Protein 7D78 (pdb70)

B-factor: mean 26.08, std 9.24, range [12.32, 86.29]

Nearest PDB structures (foldseek):
  7d79-assembly1_A  TM=1.001E+00  e=9.024E-63  Beauveria bassiana ARSEF 2860
  7d79-assembly1_D  TM=9.994E-01  e=1.296E-62  Beauveria bassiana ARSEF 2860
  7d79-assembly2_C  TM=9.994E-01  e=2.517E-62  Beauveria bassiana ARSEF 2860
  7d79-assembly2_B-2  TM=1.001E+00  e=2.840E-62  Beauveria bassiana ARSEF 2860
  5xb6-assembly6_K  TM=8.758E-01  e=2.038E-20  Escherichia coli K-12

Radius of gyration: 24.64 Å; Cα contacts (8 Å, |Δi|>4): 1368; chains: 2; bounding box: 51×58×72 Å

Structure (mmCIF, N/CA/C/O backbone):
data_7D78
#
_entry.id   7D78
#
_cell.length_a   178.707
_cell.length_b   47.569
_cell.length_c   71.695
_cell.angle_alpha   90.000
_cell.angle_beta   93.187
_cell.angle_gamma   90.000
#
_symmetry.space_group_name_H-M   'C 1 2 1'
#
loop_
_entity.id
_entity.type
_entity.pdbx_description
1 polymer 'DltD domain-containing protein'
2 non-polymer 'SODIUM ION'
3 non-polymer GLYCEROL
4 non-polymer 'CHLORIDE ION'
5 non-polymer 1,2-ETHANEDIOL
6 water water
#
loop_
_atom_site.group_PDB
_atom_site.id
_atom_site.type_symbol
_atom_site.label_atom_id
_atom_site.label_alt_id
_atom_site.label_comp_id
_atom_site.label_asym_id
_atom_site.label_entity_id
_atom_site.label_seq_id
_atom_site.pdbx_PDB_ins_code
_atom_site.Cartn_x
_atom_site.Cartn_y
_atom_site.Cartn_z
_atom_site.occupancy
_atom_site.B_iso_or_equiv
_atom_site.auth_seq_id
_atom_site.auth_comp_id
_atom_site.auth_asym_id
_atom_site.auth_atom_id
_atom_site.pdbx_PDB_model_num
ATOM 1 N N . SER A 1 26 ? 194.46413 29.73590 -7.15907 1.000 43.14192 6 SER D N 1
ATOM 2 C CA . SER A 1 26 ? 194.56982 30.41945 -5.87052 1.000 42.90532 6 SER D CA 1
ATOM 3 C C . SER A 1 26 ? 194.11016 29.51388 -4.73709 1.000 37.41700 6 SER D C 1
ATOM 4 O O . SER A 1 26 ? 193.42544 28.51127 -4.96118 1.000 39.27798 6 SER D O 1
ATOM 7 N N . PHE A 1 27 ? 194.47930 29.88620 -3.51589 1.000 30.82537 7 PHE D N 1
ATOM 8 C CA . PHE A 1 27 ? 194.20244 29.07635 -2.34345 1.000 29.63241 7 PHE D CA 1
ATOM 9 C C . PHE A 1 27 ? 193.78432 29.98498 -1.19915 1.000 32.46643 7 PHE D C 1
ATOM 10 O O . PHE A 1 27 ? 194.12537 31.17142 -1.16122 1.000 30.03029 7 PHE D O 1
ATOM 18 N N . GLN A 1 28 ? 193.03420 29.40697 -0.26761 1.000 28.90189 8 GLN D N 1
ATOM 19 C CA . GLN A 1 28 ? 192.65186 30.04750 0.98038 1.000 28.41601 8 GLN D CA 1
ATOM 20 C C . GLN A 1 28 ? 193.22146 29.24210 2.13702 1.000 27.75059 8 GLN D C 1
ATOM 21 O O . GLN A 1 28 ? 193.45124 28.03860 2.01134 1.000 23.19463 8 GLN D O 1
ATOM 27 N N . VAL A 1 29 ? 193.47733 29.91748 3.25635 1.000 24.58915 9 VAL D N 1
ATOM 28 C CA . VAL A 1 29 ? 193.90626 29.21647 4.45706 1.000 23.67928 9 VAL D CA 1
ATOM 29 C C . VAL A 1 29 ? 192.69940 28.51515 5.06244 1.000 24.01730 9 VAL D C 1
ATOM 30 O O . VAL A 1 29 ? 191.63677 29.11946 5.23430 1.000 23.01541 9 VAL D O 1
ATOM 34 N N . VAL A 1 30 ? 192.83960 27.22925 5.36001 1.000 21.67741 10 VAL D N 1
ATOM 35 C CA . VAL A 1 30 ? 191.75905 26.46289 5.96302 1.000 18.96096 10 VAL D CA 1
ATOM 36 C C . VAL A 1 30 ? 192.33046 25.71653 7.16283 1.000 19.09137 10 VAL D C 1
ATOM 37 O O . VAL A 1 30 ? 193.37863 25.06709 7.05650 1.000 20.00630 10 VAL D O 1
ATOM 41 N N . GLU A 1 31 ? 191.65058 25.83172 8.30077 1.000 21.90281 11 GLU D N 1
ATOM 42 C CA . GLU A 1 31 ? 192.06367 25.22563 9.55960 1.000 22.93896 11 GLU D CA 1
ATOM 43 C C . GLU A 1 31 ? 191.10136 24.10843 9.93005 1.000 24.82080 11 GLU D C 1
ATOM 44 O O . GLU A 1 31 ? 189.88664 24.24961 9.75567 1.000 20.57253 11 GLU D O 1
ATOM 50 N N . CYS A 1 32 ? 191.64447 23.00127 10.43950 1.000 16.78597 12 CYS D N 1
ATOM 51 C CA . CYS A 1 32 ? 190.84442 21.86122 10.88031 1.000 20.65665 12 CYS D CA 1
ATOM 52 C C . CYS A 1 32 ? 191.15811 21.58951 12.34535 1.000 20.52944 12 CYS D C 1
ATOM 53 O O . CYS A 1 32 ? 192.33338 21.53506 12.72602 1.000 22.66262 12 CYS D O 1
ATOM 56 N N . LYS A 1 33 ? 190.11715 21.41886 13.15794 1.000 22.54904 13 LYS D N 1
ATOM 57 C CA . LYS A 1 33 ? 190.27938 21.13114 14.57650 1.000 21.89307 13 LYS D CA 1
ATOM 58 C C . LYS A 1 33 ? 190.34693 19.62596 14.80201 1.000 21.91252 13 LYS D C 1
ATOM 59 O O . LYS A 1 33 ? 189.66492 18.85423 14.12339 1.000 19.14088 13 LYS D O 1
ATOM 65 N N . THR A 1 34 ? 191.15629 19.21865 15.77049 1.000 21.26837 14 THR D N 1
ATOM 66 C CA . THR A 1 34 ? 191.28110 17.81897 16.15148 1.000 23.76727 14 THR D CA 1
ATOM 67 C C . THR A 1 34 ? 190.47100 17.57342 17.41545 1.000 20.48361 14 THR D C 1
ATOM 68 O O . THR A 1 34 ? 190.05497 18.51236 18.09862 1.000 19.43655 14 THR D O 1
ATOM 72 N N . ILE A 1 35 ? 190.26471 16.29439 17.74744 1.000 17.30927 15 ILE D N 1
ATOM 73 C CA . ILE A 1 35 ? 189.44604 16.01343 18.92836 1.000 20.40411 15 ILE D CA 1
ATOM 74 C C . ILE A 1 35 ? 190.10659 16.49522 20.22173 1.000 22.51644 15 ILE D C 1
ATOM 75 O O . ILE A 1 35 ? 189.39970 16.77156 21.19970 1.000 21.55300 15 ILE D O 1
ATOM 80 N N . ASP A 1 36 ? 191.43279 16.64587 20.26379 1.000 18.79211 16 ASP D N 1
ATOM 81 C CA . ASP A 1 36 ? 192.05861 17.20635 21.46205 1.000 21.24281 16 ASP D CA 1
ATOM 82 C C . ASP A 1 36 ? 192.21206 18.73076 21.40418 1.000 22.71102 16 ASP D C 1
ATOM 83 O O . ASP A 1 36 ? 192.81135 19.32074 22.31160 1.000 21.60165 16 ASP D O 1
ATOM 88 N N . GLY A 1 37 ? 191.67291 19.38456 20.38185 1.000 19.90967 17 GLY D N 1
ATOM 89 C CA . GLY A 1 37 ? 191.63269 20.83957 20.34905 1.000 23.13596 17 GLY D CA 1
ATOM 90 C C . GLY A 1 37 ? 192.78434 21.52886 19.63479 1.000 25.35877 17 GLY D C 1
ATOM 91 O O . GLY A 1 37 ? 192.85383 22.76118 19.65192 1.000 32.96851 17 GLY D O 1
ATOM 92 N N . ILE A 1 38 ? 193.68114 20.78607 19.02564 1.000 21.42840 18 ILE D N 1
ATOM 93 C CA . ILE A 1 38 ? 194.79048 21.34004 18.24910 1.000 21.86673 18 ILE D CA 1
ATOM 94 C C . ILE A 1 38 ? 194.24569 21.80982 16.90363 1.000 23.82727 18 ILE D C 1
ATOM 95 O O . ILE A 1 38 ? 193.27655 21.24299 16.38100 1.000 23.75924 18 ILE D O 1
ATOM 100 N N . ILE A 1 39 ? 194.82424 22.87761 16.35472 1.000 19.64651 19 ILE D N 1
ATOM 101 C CA . ILE A 1 39 ? 194.43531 23.39263 15.04251 1.000 22.22750 19 ILE D CA 1
ATOM 102 C C . ILE A 1 39 ? 195.48187 22.97815 14.01686 1.000 23.59437 19 ILE D C 1
ATOM 103 O O . ILE A 1 39 ? 196.65920 23.32791 14.15230 1.000 19.91292 19 ILE D O 1
ATOM 108 N N . ILE A 1 40 ? 195.04886 22.25751 12.97692 1.000 20.17992 20 ILE D N 1
ATOM 109 C CA . ILE A 1 40 ? 195.87704 21.96274 11.80787 1.000 20.05523 20 ILE D CA 1
ATOM 110 C C . ILE A 1 40 ? 195.62084 23.05153 10.77224 1.000 21.49818 20 ILE D C 1
ATOM 111 O O . ILE A 1 40 ? 194.46349 23.39005 10.50444 1.000 18.03941 20 ILE D O 1
ATOM 116 N N . ARG A 1 41 ? 196.68379 23.58796 10.17441 1.000 17.11652 21 ARG D N 1
ATOM 117 C CA . ARG A 1 41 ? 196.56739 24.66838 9.20031 1.000 20.49323 21 ARG D CA 1
ATOM 118 C C . ARG A 1 41 ? 197.10411 24.24091 7.84084 1.000 20.00265 21 ARG D C 1
ATOM 119 O O . ARG A 1 41 ? 198.12125 23.54492 7.75086 1.000 21.59453 21 ARG D O 1
ATOM 127 N N . GLY A 1 42 ? 196.43310 24.68764 6.77925 1.000 22.59011 22 GLY D N 1
ATOM 128 C CA . GLY A 1 42 ? 196.86637 24.33801 5.44062 1.000 19.07486 22 GLY D CA 1
ATOM 129 C C . GLY A 1 42 ? 196.28718 25.24663 4.37267 1.000 21.81366 22 GLY D C 1
ATOM 130 O O . GLY A 1 42 ? 195.52364 26.17335 4.65628 1.000 22.20174 22 GLY D O 1
ATOM 131 N N . ARG A 1 43 ? 196.68715 24.97283 3.12550 1.000 19.66176 23 ARG D N 1
ATOM 132 C CA . ARG A 1 43 ? 196.19731 25.68363 1.94753 1.000 23.27900 23 ARG D CA 1
ATOM 133 C C . ARG A 1 43 ? 195.09715 24.85977 1.29651 1.000 20.85731 23 ARG D C 1
ATOM 134 O O . ARG A 1 43 ? 195.30058 23.67747 1.01380 1.000 22.48995 23 ARG D O 1
ATOM 142 N N . PHE A 1 44 ? 193.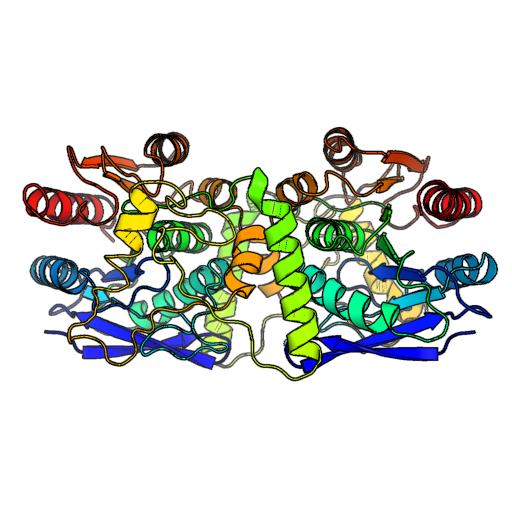94871 25.48350 1.05216 1.000 19.75069 24 PHE D N 1
ATOM 143 C CA . PHE A 1 44 ? 192.83228 24.83501 0.37598 1.000 21.73825 24 PHE D CA 1
ATOM 144 C C . PHE A 1 44 ? 192.66757 25.46686 -0.99782 1.000 22.83804 24 PHE D C 1
ATOM 145 O O . PHE A 1 44 ? 192.40613 26.67008 -1.10348 1.000 25.18920 24 PHE D O 1
ATOM 153 N N . TYR A 1 45 ? 192.85220 24.66212 -2.03270 1.000 20.41405 25 TYR D N 1
ATOM 154 C CA . TYR A 1 45 ? 192.70405 25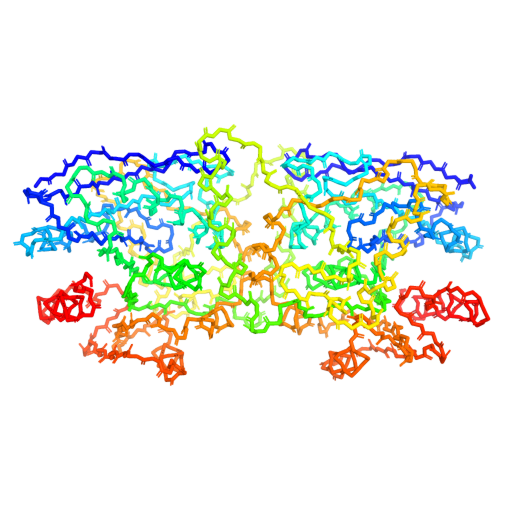.07971 -3.42566 1.000 25.84044 25 TYR D CA 1
ATOM 155 C C . TYR A 1 45 ? 191.31404 24.63591 -3.88330 1.000 24.42271 25 TYR D C 1
ATOM 156 O O . TYR A 1 45 ? 191.10931 23.46728 -4.21392 1.000 24.09718 25 TYR D O 1
ATOM 165 N N . ALA A 1 46 ? 190.35577 25.56559 -3.88022 1.000 26.46179 26 ALA D N 1
ATOM 166 C CA . ALA A 1 46 ? 188.95417 25.25313 -4.13683 1.000 24.17861 26 ALA D CA 1
ATOM 167 C C . ALA A 1 46 ? 188.66913 25.19262 -5.63484 1.000 28.63953 26 ALA D C 1
ATOM 168 O O . ALA A 1 46 ? 189.36454 25.79921 -6.44873 1.000 25.76686 26 ALA D O 1
ATOM 170 N N . VAL A 1 47 ? 187.62600 24.45004 -5.99454 1.000 26.77139 27 VAL D N 1
ATOM 171 C CA . VAL A 1 47 ? 187.10743 24.47009 -7.35463 1.000 28.49609 27 VAL D CA 1
ATOM 172 C C . VAL A 1 47 ? 185.71214 25.07079 -7.31470 1.000 31.16975 27 VAL D C 1
ATOM 173 O O . VAL A 1 47 ? 185.05519 25.11819 -6.26983 1.000 26.41297 27 VAL D O 1
ATOM 177 N N . ASP A 1 48 ? 185.26837 25.56126 -8.47037 1.000 33.97440 28 ASP D N 1
ATOM 178 C CA . ASP A 1 48 ? 183.92655 26.11299 -8.57133 1.000 34.44923 28 ASP D CA 1
ATOM 179 C C . ASP A 1 48 ? 182.90031 24.99462 -8.47034 1.000 28.07599 28 ASP D C 1
ATOM 180 O O . ASP A 1 48 ? 183.14849 23.85915 -8.87958 1.000 30.86131 28 ASP D O 1
ATOM 185 N N . GLY A 1 49 ? 181.73996 25.32139 -7.90889 1.000 27.87844 29 GLY D N 1
ATOM 186 C CA . GLY A 1 49 ? 180.69539 24.32179 -7.79116 1.000 29.48966 29 GLY D CA 1
ATOM 187 C C . GLY A 1 49 ? 181.00352 23.35503 -6.66503 1.000 28.39131 29 GLY D C 1
ATOM 188 O O . GLY A 1 49 ? 181.44157 23.74625 -5.57833 1.000 29.73033 29 GLY D O 1
ATOM 189 N N . LYS A 1 50 ? 180.77367 22.07763 -6.91744 1.000 24.00574 30 LYS D N 1
ATOM 190 C CA . LYS A 1 50 ? 181.02795 21.03085 -5.93456 1.000 28.46198 30 LYS D CA 1
ATOM 191 C C . LYS A 1 50 ? 181.76527 19.90862 -6.63941 1.000 29.81504 30 LYS D C 1
ATOM 192 O O . LYS A 1 50 ? 181.33899 19.47718 -7.71320 1.000 24.76219 30 LYS D O 1
ATOM 198 N N . GLY A 1 51 ? 182.86457 19.44033 -6.04594 1.000 22.82681 31 GLY D N 1
ATOM 199 C CA . GLY A 1 51 ? 183.68094 18.42729 -6.67443 1.000 22.30703 31 GLY D CA 1
ATOM 200 C C . GLY A 1 51 ? 184.49043 17.61129 -5.68287 1.000 21.92406 31 GLY D C 1
ATOM 201 O O . GLY A 1 51 ? 184.45763 17.85108 -4.46851 1.000 21.71984 31 GLY D O 1
ATOM 202 N N . PRO A 1 52 ? 185.24113 16.63186 -6.19120 1.000 21.87394 32 PRO D N 1
ATOM 203 C CA . PRO A 1 52 ? 186.05350 15.78039 -5.31385 1.000 21.35442 32 PRO D CA 1
ATOM 204 C C . PRO A 1 52 ? 187.13442 16.58256 -4.60458 1.000 21.24845 32 PRO D C 1
ATOM 205 O O . PRO A 1 52 ? 187.44799 17.72453 -4.95269 1.000 21.75375 32 PRO D O 1
ATOM 209 N N . ALA A 1 53 ? 187.70957 15.96485 -3.57428 1.000 22.18355 33 ALA D N 1
ATOM 210 C CA . ALA A 1 53 ? 188.76749 16.60839 -2.80468 1.000 20.23479 33 ALA D CA 1
ATOM 211 C C . ALA A 1 53 ? 189.92096 15.64102 -2.58581 1.000 19.48463 33 ALA D C 1
ATOM 212 O O . ALA A 1 53 ? 189.70584 14.46399 -2.28551 1.000 22.34703 33 ALA D O 1
ATOM 214 N N . ILE A 1 54 ? 191.14433 16.14862 -2.72310 1.000 20.98488 34 ILE D N 1
ATOM 215 C CA . ILE A 1 54 ? 192.35989 15.38593 -2.46310 1.000 21.04430 34 ILE D CA 1
ATOM 216 C C . ILE A 1 54 ? 193.06663 16.04690 -1.28971 1.000 20.32696 34 ILE D C 1
ATOM 217 O O . ILE A 1 54 ? 193.39776 17.23474 -1.35776 1.000 18.19279 34 ILE D O 1
ATOM 222 N N . ILE A 1 55 ? 193.29064 15.28916 -0.21719 1.000 19.96881 35 ILE D N 1
ATOM 223 C CA . ILE A 1 55 ? 194.01013 15.77967 0.95913 1.000 20.06656 35 ILE D CA 1
ATOM 224 C C . ILE A 1 55 ? 195.43412 15.24795 0.88504 1.000 20.62897 35 ILE D C 1
ATOM 225 O O . ILE A 1 55 ? 195.64179 14.02979 0.87842 1.000 21.00067 35 ILE D O 1
ATOM 230 N N . MET A 1 56 ? 196.41380 16.15381 0.82391 1.000 19.58939 36 MET D N 1
ATOM 231 C CA . MET A 1 56 ? 197.81431 15.80632 0.59447 1.000 22.01166 36 MET D CA 1
ATOM 232 C C . MET A 1 56 ? 198.60702 15.95291 1.89057 1.000 20.28147 36 MET D C 1
ATOM 233 O O . MET A 1 56 ? 198.66062 17.04535 2.46455 1.000 17.72627 36 MET D O 1
ATOM 238 N N . THR A 1 57 ? 199.25513 14.86546 2.31914 1.000 20.16321 37 THR D N 1
ATOM 239 C CA . THR A 1 57 ? 200.09751 14.87804 3.51504 1.000 18.68055 37 THR D CA 1
ATOM 240 C C . THR A 1 57 ? 201.56517 14.94778 3.11242 1.000 19.28488 37 THR D C 1
ATOM 241 O O . THR A 1 57 ? 202.03388 14.06775 2.37395 1.000 18.08806 37 THR D O 1
ATOM 245 N N . PRO A 1 58 ? 202.32676 15.93445 3.58429 1.000 17.03319 38 PRO D N 1
ATOM 246 C CA . PRO A 1 58 ? 203.75079 16.01886 3.23425 1.000 17.10324 38 PRO D CA 1
ATOM 247 C C . PRO A 1 58 ? 204.58590 14.93063 3.89868 1.000 19.54012 38 PRO D C 1
ATOM 248 O O . PRO A 1 58 ? 204.13913 14.18572 4.77120 1.000 18.38432 38 PRO D O 1
ATOM 252 N N . GLY A 1 59 ? 205.85131 14.88629 3.48814 1.000 19.93264 39 GLY D N 1
ATOM 253 C CA . GLY A 1 59 ? 206.81291 13.94784 4.02726 1.000 19.67509 39 GLY D CA 1
ATOM 254 C C . GLY A 1 59 ? 207.34184 14.33876 5.39897 1.000 20.45690 39 GLY D C 1
ATOM 255 O O . GLY A 1 59 ? 206.86183 15.25973 6.06193 1.000 19.74716 39 GLY D O 1
ATOM 256 N N . PHE A 1 60 ? 208.37576 13.60864 5.81379 1.000 20.43043 40 PHE D N 1
ATOM 257 C CA . PHE A 1 60 ? 208.90275 13.62028 7.17558 1.000 21.72247 40 PHE D CA 1
ATOM 258 C C . PHE A 1 60 ? 209.42747 14.99678 7.56447 1.000 21.73996 40 PHE D C 1
ATOM 259 O O . PHE A 1 60 ? 210.43203 15.45936 7.01904 1.000 22.57593 40 PHE D O 1
ATOM 267 N N . ASN A 1 61 ? 208.74679 15.66682 8.49210 1.000 20.34468 41 ASN D N 1
ATOM 268 C CA . ASN A 1 61 ? 209.10253 17.00712 8.96767 1.000 16.27044 41 ASN D CA 1
ATOM 269 C C . ASN A 1 61 ? 208.99124 18.06980 7.88242 1.000 19.72727 41 ASN D C 1
ATOM 270 O O . ASN A 1 61 ? 209.48621 19.18713 8.07148 1.000 23.69616 41 ASN D O 1
ATOM 275 N N . CYS A 1 62 ? 208.35919 17.76424 6.75022 1.000 19.38113 42 CYS D N 1
ATOM 276 C CA . CYS A 1 62 ? 208.22944 18.72921 5.66711 1.000 22.42532 42 CYS D CA 1
ATOM 277 C C . CYS A 1 62 ? 207.02265 19.62907 5.87832 1.000 22.28616 42 CYS D C 1
ATOM 278 O O . CYS A 1 62 ? 206.04252 19.24503 6.52798 1.000 18.86033 42 CYS D O 1
ATOM 281 N N . VAL A 1 63 ? 207.10158 20.83648 5.31082 1.000 20.83488 43 VAL D N 1
ATOM 282 C CA . VAL A 1 63 ? 206.00692 21.79063 5.37801 1.000 18.73047 43 VAL D CA 1
ATOM 283 C C . VAL A 1 63 ? 205.27522 21.78897 4.04121 1.000 21.08701 43 VAL D C 1
ATOM 284 O O . VAL A 1 63 ? 205.80344 21.36911 3.00411 1.000 23.61240 43 VAL D O 1
ATOM 288 N N . LYS A 1 64 ? 204.02844 22.26430 4.07497 1.000 21.25660 44 LYS D N 1
ATOM 289 C CA . LYS A 1 64 ? 203.14001 22.17618 2.92088 1.000 22.02089 44 LYS D CA 1
ATOM 290 C C . LYS A 1 64 ? 203.66990 22.95113 1.71823 1.000 24.87056 44 LYS D C 1
ATOM 291 O O . LYS A 1 64 ? 203.29057 22.64033 0.58419 1.000 20.55763 44 LYS D O 1
ATOM 297 N N . GLU A 1 65 ? 204.54646 23.93801 1.93821 1.000 20.57015 45 GLU D N 1
ATOM 298 C CA . GLU A 1 65 ? 205.06966 24.77466 0.85850 1.000 24.25678 45 GLU D CA 1
ATOM 299 C C . GLU A 1 65 ? 206.14149 24.08190 0.02570 1.000 25.85271 45 GLU D C 1
ATOM 300 O O . GLU A 1 65 ? 206.48810 24.58199 -1.04906 1.000 26.14481 45 GLU D O 1
ATOM 306 N N . MET A 1 66 ? 206.68072 22.95838 0.48793 1.000 22.42508 46 MET D N 1
ATOM 307 C CA . MET A 1 66 ? 207.73193 22.26148 -0.24185 1.000 23.54330 46 MET D CA 1
ATOM 308 C C . MET A 1 66 ? 207.09482 21.37793 -1.30422 1.000 29.23326 46 MET D C 1
ATOM 309 O O . MET A 1 66 ? 206.39755 20.41682 -0.96888 1.000 24.67994 46 MET D O 1
ATOM 314 N N . LEU A 1 67 ? 207.31618 21.72001 -2.58612 1.000 29.84248 47 LEU D N 1
ATOM 315 C CA . LEU A 1 67 ? 206.98757 20.89621 -3.75759 1.000 30.39131 47 LEU D CA 1
ATOM 316 C C . LEU A 1 67 ? 205.49380 20.74764 -4.02176 1.000 32.99352 47 LEU D C 1
ATOM 317 O O . LEU A 1 67 ? 205.04964 20.87454 -5.16984 1.000 33.68471 47 LEU D O 1
ATOM 322 N N . LEU A 1 68 ? 204.70798 20.49371 -2.97709 1.000 26.41200 48 LEU D N 1
ATOM 323 C CA . LEU A 1 68 ? 203.29920 20.16439 -3.17406 1.000 29.35333 48 LEU D CA 1
ATOM 324 C C . LEU A 1 68 ? 202.44676 21.27115 -3.79810 1.000 28.88793 48 LEU D C 1
ATOM 325 O O . LEU A 1 68 ? 201.46999 20.92001 -4.48251 1.000 27.81675 48 LEU D O 1
ATOM 330 N N . PRO A 1 69 ? 202.70397 22.57320 -3.59847 1.000 25.80095 49 PRO D N 1
ATOM 331 C CA . PRO A 1 69 ? 201.82231 23.56164 -4.24074 1.000 26.31265 49 PRO D CA 1
ATOM 332 C C . PRO A 1 69 ? 201.72798 23.39272 -5.74475 1.000 32.27332 49 PRO D C 1
ATOM 333 O O . PRO A 1 69 ? 200.64010 23.56102 -6.31226 1.000 30.30832 49 PRO D O 1
ATOM 337 N N . ASP A 1 70 ? 202.83362 23.03783 -6.40283 1.000 29.95108 50 ASP D N 1
ATOM 338 C CA . ASP A 1 70 ? 202.79087 22.80432 -7.84256 1.000 36.52132 50 ASP D CA 1
ATOM 339 C C . ASP A 1 70 ? 201.81673 21.68707 -8.19621 1.000 34.73584 50 ASP D C 1
ATOM 340 O O . ASP A 1 70 ? 201.05487 21.80326 -9.16352 1.000 33.39830 50 ASP D O 1
ATOM 345 N N . ILE A 1 71 ? 201.83068 20.59627 -7.42531 1.000 31.27948 51 ILE D N 1
ATOM 346 C CA . ILE A 1 71 ? 200.91004 19.48652 -7.66600 1.000 29.53933 51 ILE D CA 1
ATOM 347 C C . ILE A 1 71 ? 199.47107 19.91320 -7.39134 1.000 29.46803 51 ILE D C 1
ATOM 348 O O . ILE A 1 71 ? 198.55247 19.56693 -8.14768 1.000 26.55118 51 ILE D O 1
ATOM 353 N N . ALA A 1 72 ? 199.25162 20.67672 -6.31044 1.000 23.14465 52 ALA D N 1
ATOM 354 C CA . ALA A 1 72 ? 197.89723 21.09165 -5.94766 1.000 27.15045 52 ALA D CA 1
ATOM 355 C C . ALA A 1 72 ? 197.27551 21.99558 -7.00768 1.000 31.43746 52 ALA D C 1
ATOM 356 O O . ALA A 1 72 ? 196.06729 21.91185 -7.27610 1.000 25.31493 52 ALA D O 1
ATOM 358 N N . GLU A 1 73 ? 198.07217 22.89998 -7.58428 1.000 27.49189 53 GLU D N 1
ATOM 359 C CA . GLU A 1 73 ? 197.56524 23.76281 -8.65094 1.000 25.97542 53 GLU D CA 1
ATOM 360 C C . GLU A 1 73 ? 197.08194 22.94084 -9.84139 1.000 22.77153 53 GLU D C 1
ATOM 361 O O . GLU A 1 73 ? 196.03618 23.24243 -10.42864 1.000 28.36935 53 GLU D O 1
ATOM 367 N N . THR A 1 74 ? 197.83254 21.89833 -10.21311 1.000 27.17456 54 THR D N 1
ATOM 368 C CA . THR A 1 74 ? 197.40136 21.01966 -11.29799 1.000 27.93314 54 THR D CA 1
ATOM 369 C C . THR A 1 74 ? 196.12417 20.28554 -10.92387 1.000 29.83959 54 THR D C 1
ATOM 370 O O . THR A 1 74 ? 195.18192 20.21184 -11.72245 1.000 27.34792 54 THR D O 1
ATOM 374 N N . PHE A 1 75 ? 196.07582 19.73004 -9.70943 1.000 25.70486 55 PHE D N 1
ATOM 375 C CA . PHE A 1 75 ? 194.85947 19.06679 -9.24978 1.000 25.72353 55 PHE D CA 1
ATOM 376 C C . PHE A 1 75 ? 193.67357 20.01892 -9.31688 1.000 25.78507 55 PHE D C 1
ATOM 377 O O . PHE A 1 75 ? 192.60252 19.66867 -9.82409 1.000 25.91777 55 PHE D O 1
ATOM 385 N N . GLN A 1 76 ? 193.86056 21.24657 -8.82770 1.000 26.93860 56 GLN D N 1
ATOM 386 C CA . GLN A 1 76 ? 192.78335 22.22886 -8.84929 1.000 26.96148 56 GLN D CA 1
ATOM 387 C C . GLN A 1 76 ? 192.32732 22.53599 -10.27175 1.000 25.52548 56 GLN D C 1
ATOM 388 O O . GLN A 1 76 ? 191.12612 22.66997 -10.52981 1.000 25.12760 56 GLN D O 1
ATOM 394 N N . SER A 1 77 ? 193.27047 22.66742 -11.20638 1.000 29.02481 57 SER D N 1
ATOM 395 C CA . SER A 1 77 ? 192.89224 22.99008 -12.57759 1.000 28.95055 57 SER D CA 1
ATOM 396 C C . SER A 1 77 ? 192.19094 21.83189 -13.26860 1.000 33.02530 57 SER D C 1
ATOM 397 O O . SER A 1 77 ? 191.53555 22.04686 -14.29163 1.000 30.96985 57 SER D O 1
ATOM 400 N N . GLN A 1 78 ? 192.32050 20.61280 -12.74738 1.000 33.92022 58 GLN D N 1
ATOM 401 C CA . GLN A 1 78 ? 191.60802 19.46542 -13.28536 1.000 30.06849 58 GLN D CA 1
ATOM 402 C C . GLN A 1 78 ? 190.33275 19.15621 -12.50791 1.000 32.00292 58 GLN D C 1
ATOM 403 O O . GLN A 1 78 ? 189.73050 18.09681 -12.71074 1.000 31.19894 58 GLN D O 1
ATOM 409 N N . GLY A 1 79 ? 189.90140 20.05826 -11.63594 1.000 26.76310 59 GLY D N 1
ATOM 410 C CA . GLY A 1 79 ? 188.61844 19.92442 -10.97637 1.000 28.86606 59 GLY D CA 1
ATOM 411 C C . GLY A 1 79 ? 188.63757 19.30634 -9.59389 1.000 28.81984 59 GLY D C 1
ATOM 412 O O . GLY A 1 79 ? 187.57031 18.91921 -9.09783 1.000 23.98889 59 GLY D O 1
ATOM 413 N N . PHE A 1 80 ? 189.80140 19.20514 -8.95234 1.000 26.15012 60 PHE D N 1
ATOM 414 C CA . PHE A 1 80 ? 189.91896 18.60965 -7.62222 1.000 29.04774 60 PHE D CA 1
ATOM 415 C C . PHE A 1 80 ? 190.20304 19.69363 -6.58811 1.000 20.33950 60 PHE D C 1
ATOM 416 O O . PHE A 1 80 ? 191.25276 20.34457 -6.65222 1.000 21.09909 60 PHE D O 1
ATOM 424 N N . ASN A 1 81 ? 189.27441 19.89515 -5.64710 1.000 21.47284 61 ASN D N 1
ATOM 425 C CA . ASN A 1 81 ? 189.64054 20.58019 -4.40791 1.000 21.15086 61 ASN D CA 1
ATOM 426 C C . ASN A 1 81 ? 190.88007 19.90228 -3.84892 1.000 22.23475 61 ASN D C 1
ATOM 427 O O . ASN A 1 81 ? 190.94592 18.67434 -3.80185 1.000 24.75606 61 ASN D O 1
ATOM 432 N N . THR A 1 82 ? 191.86851 20.69467 -3.43695 1.000 22.50206 62 THR D N 1
ATOM 433 C CA . THR A 1 82 ? 193.10164 20.13889 -2.89496 1.000 20.74379 62 THR D CA 1
ATOM 434 C C . THR A 1 82 ? 193.46236 20.85432 -1.59938 1.000 20.16944 62 THR D C 1
ATOM 435 O O . THR A 1 82 ? 193.47282 22.08644 -1.54825 1.000 21.02171 62 THR D O 1
ATOM 439 N N . TYR A 1 83 ? 193.74980 20.07696 -0.55740 1.000 19.58590 63 TYR D N 1
ATOM 440 C CA . TYR A 1 83 ? 194.17643 20.59529 0.73966 1.000 20.73069 63 TYR D CA 1
ATOM 441 C C . TYR A 1 83 ? 195.57964 20.08100 1.02633 1.000 20.76004 63 TYR D C 1
ATOM 442 O O . TYR A 1 83 ? 195.78118 18.86916 1.14346 1.000 19.17241 63 TYR D O 1
ATOM 451 N N A ILE A 1 84 ? 196.55295 20.98845 1.08627 0.563 21.48022 64 ILE D N 1
ATOM 452 N N B ILE A 1 84 ? 196.54125 20.99420 1.14739 0.437 21.45797 64 ILE D N 1
ATOM 453 C CA A ILE A 1 84 ? 197.88243 20.68396 1.61086 0.563 20.22899 64 ILE D CA 1
ATOM 454 C CA B ILE A 1 84 ? 197.88748 20.66557 1.61015 0.437 20.23078 64 ILE D CA 1
ATOM 455 C C A ILE A 1 84 ? 197.96793 21.29285 3.00020 0.563 20.44279 64 ILE D C 1
ATOM 456 C C B ILE A 1 84 ? 198.08662 21.32420 2.96940 0.437 20.43964 64 ILE D C 1
ATOM 457 O O A ILE A 1 84 ? 197.57967 22.44914 3.19887 0.563 21.27644 64 ILE D O 1
ATOM 458 O O B ILE A 1 84 ? 197.87592 22.53354 3.11958 0.437 21.02511 64 ILE D O 1
ATOM 467 N N . TYR A 1 85 ? 198.47576 20.53126 3.96443 1.000 21.34222 65 TYR D N 1
ATOM 468 C CA . TYR A 1 85 ? 198.48671 20.99919 5.34360 1.000 19.47452 65 TYR D CA 1
ATOM 469 C C . TYR A 1 85 ? 199.81360 20.65880 6.00911 1.000 20.55399 65 TYR D C 1
ATOM 470 O O . TYR A 1 85 ? 200.53208 19.74302 5.59147 1.000 19.12350 65 TYR D O 1
ATOM 479 N N . ASP A 1 86 ? 200.13780 21.44102 7.03967 1.000 16.58982 66 ASP D N 1
ATOM 480 C CA . ASP A 1 86 ? 201.25548 21.13770 7.92731 1.000 20.68208 66 ASP D CA 1
ATOM 481 C C . ASP A 1 86 ? 200.78112 20.17792 9.00637 1.000 18.20080 66 ASP D C 1
ATOM 482 O O . ASP A 1 86 ? 199.86157 20.52199 9.76208 1.000 17.79579 66 ASP D O 1
ATOM 487 N N . PRO A 1 87 ? 201.35747 18.98559 9.12337 1.000 17.92923 67 PRO D N 1
ATOM 488 C CA . PRO A 1 87 ? 200.90831 18.06517 10.17457 1.000 18.13815 67 PRO D CA 1
ATOM 489 C C . PRO A 1 87 ? 201.17390 18.62936 11.56491 1.000 17.29900 67 PRO D C 1
ATOM 490 O O . PRO A 1 87 ? 201.87744 19.62262 11.75747 1.000 17.56504 67 PRO D O 1
ATOM 494 N N . ARG A 1 88 ? 200.59422 17.94825 12.55064 1.000 17.36956 68 ARG D N 1
ATOM 495 C CA . ARG A 1 88 ? 200.72047 18.32644 13.95398 1.000 15.71481 68 ARG D CA 1
ATOM 496 C C . ARG A 1 88 ? 202.16852 18.60967 14.35045 1.000 15.92002 68 ARG D C 1
ATOM 497 O O . ARG A 1 88 ? 203.07189 17.82897 14.04155 1.000 20.02653 68 ARG D O 1
ATOM 505 N N . SER A 1 89 ? 202.37527 19.75247 15.02017 1.000 16.27201 69 SER D N 1
ATOM 506 C CA . SER A 1 89 ? 203.63550 20.23520 15.59561 1.000 20.10733 69 SER D CA 1
ATOM 507 C C . SER A 1 89 ? 204.64250 20.69766 14.54800 1.000 23.65390 69 SER D C 1
ATOM 508 O O . SER A 1 89 ? 205.80910 20.93744 14.89378 1.000 21.40631 69 SER D O 1
ATOM 511 N N . ILE A 1 90 ? 204.21971 20.85422 13.28787 1.000 18.84344 70 ILE D N 1
ATOM 512 C CA . ILE A 1 90 ? 205.08304 21.22471 12.17541 1.000 19.94481 70 ILE D CA 1
ATOM 513 C C . ILE A 1 90 ? 204.56459 22.51708 11.54847 1.000 21.28906 70 ILE D C 1
ATOM 514 O O . ILE A 1 90 ? 203.35229 22.70685 11.41282 1.000 17.66806 70 ILE D O 1
ATOM 519 N N . GLY A 1 91 ? 205.48483 23.40144 11.16898 1.000 21.17223 71 GLY D N 1
ATOM 520 C CA . GLY A 1 91 ? 205.11577 24.53345 10.33574 1.000 21.37256 71 GLY D CA 1
ATOM 521 C C . GLY A 1 91 ? 204.10306 25.41555 11.03059 1.000 23.69835 71 GLY D C 1
ATOM 522 O O . GLY A 1 91 ? 204.28405 25.81868 12.18564 1.000 22.32726 71 GLY D O 1
ATOM 523 N N . ASP A 1 92 ? 203.00924 25.70725 10.32172 1.000 22.02218 72 ASP D N 1
ATOM 524 C CA . ASP A 1 92 ? 201.99516 26.63556 10.80320 1.000 22.72532 72 ASP D CA 1
ATOM 525 C C . ASP A 1 92 ? 201.03732 26.00801 11.81177 1.000 23.78700 72 ASP D C 1
ATOM 526 O O . ASP A 1 92 ? 200.23999 26.73541 12.41436 1.000 21.92706 72 ASP D O 1
ATOM 531 N N . SER A 1 93 ? 201.07786 24.68748 12.00834 1.000 19.93948 73 SER D N 1
ATOM 532 C CA . SER A 1 93 ? 200.04521 24.01855 12.78518 1.000 19.07388 73 SER D CA 1
ATOM 533 C C . SER A 1 93 ? 200.37540 23.97821 14.27314 1.000 20.88122 73 SER D C 1
ATOM 534 O O . SER A 1 93 ? 201.54039 24.00071 14.67911 1.000 19.37096 73 SER D O 1
ATOM 537 N N . ASP A 1 94 ? 199.32099 23.91246 15.08303 1.000 20.11273 74 ASP D N 1
ATOM 538 C CA . ASP A 1 94 ? 199.47140 23.64455 16.50784 1.000 20.36335 74 ASP D CA 1
ATOM 539 C C . ASP A 1 94 ? 200.18127 22.31348 16.73838 1.000 22.73195 74 ASP D C 1
ATOM 540 O O . ASP A 1 94 ? 200.27240 21.46046 15.85296 1.000 21.47482 74 ASP D O 1
ATOM 545 N N . GLY A 1 95 ? 200.65248 22.12630 17.96646 1.000 18.30190 75 GLY D N 1
ATOM 546 C CA . GLY A 1 95 ? 201.16785 20.83804 18.38205 1.000 21.82032 75 GLY D CA 1
ATOM 547 C C . GLY A 1 95 ? 202.45203 20.99455 19.16758 1.000 21.52136 75 GLY D C 1
ATOM 548 O O . GLY A 1 95 ? 203.38885 21.64460 18.69546 1.000 23.60338 75 GLY D O 1
ATOM 549 N N . SER A 1 96 ? 202.51142 20.39662 20.35770 1.000 23.30525 76 SER D N 1
ATOM 550 C CA . SER A 1 96 ? 203.66549 20.49740 21.24390 1.000 20.05562 76 SER D CA 1
ATOM 551 C C . SER A 1 96 ? 203.92525 19.13577 21.87981 1.000 24.14443 76 SER D C 1
ATOM 552 O O . SER A 1 96 ? 202.97294 18.44278 22.25804 1.000 22.99335 76 SER D O 1
ATOM 555 N N . PRO A 1 97 ? 205.19775 18.72354 22.01566 1.000 22.38675 77 PRO D N 1
ATOM 556 C CA . PRO A 1 97 ? 206.38476 19.48210 21.59707 1.000 21.65895 77 PRO D CA 1
ATOM 557 C C . PRO A 1 97 ? 206.52310 19.65002 20.07963 1.000 24.82240 77 PRO D C 1
ATOM 558 O O . PRO A 1 97 ? 205.96515 18.87115 19.30412 1.000 19.08827 77 PRO D O 1
ATOM 562 N N . LYS A 1 98 ? 207.24728 20.69322 19.68106 1.000 19.64938 78 LYS D N 1
ATOM 563 C CA . LYS A 1 98 ? 207.37873 21.03832 18.27420 1.000 20.88959 78 LYS D CA 1
ATOM 564 C C . LYS A 1 98 ? 208.19361 19.98274 17.53375 1.000 21.68850 78 LYS D C 1
ATOM 565 O O . LYS A 1 98 ? 209.15535 19.43291 18.07290 1.000 21.78763 78 LYS D O 1
ATOM 571 N N . ASN A 1 99 ? 207.77947 19.68927 16.29929 1.000 17.14398 79 ASN D N 1
ATOM 572 C CA . ASN A 1 99 ? 208.46148 18.72956 15.42639 1.000 20.13531 79 ASN D CA 1
ATOM 573 C C . ASN A 1 99 ? 208.68452 17.39141 16.11566 1.000 21.76176 79 ASN D C 1
ATOM 574 O O . ASN A 1 99 ? 209.73965 16.76523 15.97728 1.000 19.01503 79 ASN D O 1
ATOM 579 N N . LEU A 1 100 ? 207.67440 16.94535 16.85710 1.000 22.51542 80 LEU D N 1
ATOM 580 C CA . LEU A 1 100 ? 207.61925 15.58273 17.37549 1.000 21.25185 80 LEU D CA 1
ATOM 581 C C . LEU A 1 100 ? 206.73104 14.80385 16.41002 1.000 25.43155 80 LEU D C 1
ATOM 582 O O . LEU A 1 100 ? 205.50713 14.94218 16.42848 1.000 28.66396 80 LEU D O 1
ATOM 587 N N A ILE A 1 101 ? 207.33440 13.97401 15.57179 0.502 22.59255 81 ILE D N 1
ATOM 588 N N B ILE A 1 101 ? 207.36550 14.01741 15.54413 0.498 22.60418 81 ILE D N 1
ATOM 589 C CA A ILE A 1 101 ? 206.60238 13.34118 14.47908 0.502 21.76975 81 ILE D CA 1
ATOM 590 C CA B ILE A 1 101 ? 206.65878 13.27399 14.50636 0.498 21.78216 81 ILE D CA 1
ATOM 591 C C A ILE A 1 101 ? 206.09021 11.98393 14.95239 0.502 21.76440 81 ILE D C 1
ATOM 592 C C B ILE A 1 101 ? 206.10531 12.00463 15.14303 0.498 21.79820 81 ILE D C 1
ATOM 593 O O A ILE A 1 101 ? 206.85595 11.02574 15.08162 0.502 19.17129 81 ILE D O 1
ATOM 594 O O B ILE A 1 101 ? 206.86096 11.12887 15.57117 0.498 19.11751 81 ILE D O 1
ATOM 603 N N . ASP A 1 102 ? 204.78479 11.91367 15.22561 1.000 18.02989 82 ASP D N 1
ATOM 604 C CA . ASP A 1 102 ? 204.11321 10.70202 15.68191 1.000 22.65984 82 ASP D CA 1
ATOM 605 C C . ASP A 1 102 ? 203.23126 10.26398 14.52542 1.000 19.81101 82 ASP D C 1
ATOM 606 O O . ASP A 1 102 ? 202.15135 10.84051 14.31785 1.000 15.70513 82 ASP D O 1
ATOM 611 N N . PRO A 1 103 ? 203.65179 9.27736 13.73319 1.000 19.28761 83 PRO D N 1
ATOM 612 C CA . PRO A 1 103 ? 202.87098 8.92459 12.53669 1.000 16.87079 83 PRO D CA 1
ATOM 613 C C . PRO A 1 103 ? 201.47582 8.45127 12.87216 1.000 17.05358 83 PRO D C 1
ATOM 614 O O . PRO A 1 103 ? 200.54288 8.71674 12.10400 1.000 17.32050 83 PRO D O 1
ATOM 618 N N . LEU A 1 104 ? 201.29531 7.77080 14.00987 1.000 15.07294 84 LEU D N 1
ATOM 619 C CA . LEU A 1 104 ? 199.95127 7.31945 14.36903 1.000 19.31317 84 LEU D CA 1
ATOM 620 C C . LEU A 1 104 ? 199.05658 8.48756 14.77749 1.000 18.84716 84 LEU D C 1
ATOM 621 O O . LEU A 1 104 ? 197.84778 8.45426 14.52433 1.000 20.98688 84 LEU D O 1
ATOM 626 N N . GLN A 1 105 ? 199.61888 9.53008 15.40058 1.000 18.02996 85 GLN D N 1
ATOM 627 C CA . GLN A 1 105 ? 198.81524 10.71942 15.67281 1.000 18.91305 85 GLN D CA 1
ATOM 628 C C . GLN A 1 105 ? 198.46771 11.45073 14.38531 1.000 17.36745 85 GLN D C 1
ATOM 629 O O . GLN A 1 105 ? 197.35202 11.96303 14.23851 1.000 16.00603 85 GLN D O 1
ATOM 635 N N . GLN A 1 106 ? 199.41661 11.52051 13.44592 1.000 15.59092 86 GLN D N 1
ATOM 636 C CA . GLN A 1 106 ? 199.11982 12.11176 12.14336 1.000 16.81788 86 GLN D CA 1
ATOM 637 C C . GLN A 1 106 ? 198.01490 11.34023 11.43381 1.000 16.33025 86 GLN D C 1
ATOM 638 O O . GLN A 1 106 ? 197.15203 11.94046 10.78032 1.000 15.80389 86 GLN D O 1
ATOM 644 N N . ALA A 1 107 ? 198.01855 10.00714 11.56125 1.000 16.26890 87 ALA D N 1
ATOM 645 C CA . ALA A 1 107 ? 196.95647 9.19552 10.96221 1.000 13.15959 87 ALA D CA 1
ATOM 646 C C . ALA A 1 107 ? 195.59294 9.52864 11.56180 1.000 19.08373 87 ALA D C 1
ATOM 647 O O . ALA A 1 107 ? 194.59940 9.67658 10.83560 1.000 17.01584 87 ALA D O 1
ATOM 649 N N . GLU A 1 108 ? 195.51529 9.64165 12.89260 1.000 15.49000 88 GLU D N 1
ATOM 650 C CA . GLU A 1 108 ? 194.23422 9.98491 13.51006 1.000 13.86331 88 GLU D CA 1
ATOM 651 C C . GLU A 1 108 ? 193.83188 11.42401 13.18434 1.000 15.85929 88 GLU D C 1
ATOM 652 O O . GLU A 1 108 ? 192.64510 11.71149 12.95635 1.000 18.03737 88 GLU D O 1
ATOM 658 N N . ASP A 1 109 ? 194.80044 12.34370 13.16639 1.000 14.41186 89 ASP D N 1
ATOM 659 C CA . ASP A 1 109 ? 194.50398 13.72484 12.78124 1.000 15.12222 89 ASP D CA 1
ATOM 660 C C . ASP A 1 109 ? 193.83477 13.78239 11.41568 1.000 15.51399 89 ASP D C 1
ATOM 661 O O . ASP A 1 109 ? 192.95344 14.62358 11.18370 1.000 17.28762 89 ASP D O 1
ATOM 666 N N . LEU A 1 110 ? 194.23525 12.88314 10.50129 1.000 16.98757 90 LEU D N 1
ATOM 667 C CA . LEU A 1 110 ? 193.67003 12.86055 9.15418 1.000 18.21627 90 LEU D CA 1
ATOM 668 C C . LEU A 1 110 ? 192.17823 12.54347 9.16195 1.000 17.93640 90 LEU D C 1
ATOM 669 O O . LEU A 1 110 ? 191.44274 13.04613 8.30733 1.000 19.61547 90 LEU D O 1
ATOM 674 N N . ALA A 1 111 ? 191.70751 11.70235 10.09600 1.000 16.24957 91 ALA D N 1
ATOM 675 C CA . ALA A 1 111 ? 190.26224 11.52332 10.24395 1.000 19.90863 91 ALA D CA 1
ATOM 676 C C . ALA A 1 111 ? 189.57538 12.85238 10.52707 1.000 20.85101 91 ALA D C 1
ATOM 677 O O . ALA A 1 111 ? 188.51676 13.14767 9.96037 1.000 19.21492 91 ALA D O 1
ATOM 679 N N . ASP A 1 112 ? 190.16967 13.67113 11.39938 1.000 18.37040 92 ASP D N 1
ATOM 680 C CA . ASP A 1 112 ? 189.56273 14.95051 11.74844 1.000 18.06726 92 ASP D CA 1
ATOM 681 C C . ASP A 1 112 ? 189.68980 15.95224 10.60707 1.000 20.16912 92 ASP D C 1
ATOM 682 O O . ASP A 1 112 ? 188.76982 16.74084 10.36611 1.000 19.55314 92 ASP D O 1
ATOM 687 N N . ILE A 1 113 ? 190.80618 15.91908 9.87760 1.000 15.46161 93 ILE D N 1
ATOM 688 C CA . ILE A 1 113 ? 190.92806 16.73029 8.66754 1.000 15.85667 93 ILE D CA 1
ATOM 689 C C . ILE A 1 113 ? 189.85688 16.33532 7.64987 1.000 18.88560 93 ILE D C 1
ATOM 690 O O . ILE A 1 113 ? 189.17859 17.19463 7.07127 1.000 17.26944 93 ILE D O 1
ATOM 695 N N . VAL A 1 114 ? 189.67043 15.02810 7.43526 1.000 16.96202 94 VAL D N 1
ATOM 696 C CA . VAL A 1 114 ? 188.62808 14.58109 6.50503 1.000 19.60614 94 VAL D CA 1
ATOM 697 C C . VAL A 1 114 ? 187.26600 15.11941 6.93429 1.000 18.48972 94 VAL D C 1
ATOM 698 O O . VAL A 1 114 ? 186.47018 15.56978 6.10333 1.000 19.66741 94 VAL D O 1
ATOM 702 N N . THR A 1 115 ? 186.98786 15.10639 8.23536 1.000 17.21535 95 THR D N 1
ATOM 703 C CA . THR A 1 115 ? 185.71093 15.62356 8.72506 1.000 19.01023 95 THR D CA 1
ATOM 704 C C . THR A 1 115 ? 185.52172 17.08543 8.33198 1.000 19.99537 95 THR D C 1
ATOM 705 O O . THR A 1 115 ? 184.45642 17.47253 7.83594 1.000 19.32905 95 THR D O 1
ATOM 709 N N . HIS A 1 116 ? 186.54296 17.91947 8.54270 1.000 21.27451 96 HIS D N 1
ATOM 710 C CA . HIS A 1 116 ? 186.32944 19.33633 8.25678 1.000 18.59949 96 HIS D CA 1
ATOM 711 C C . HIS A 1 116 ? 186.33074 19.62139 6.75685 1.000 19.93612 96 HIS D C 1
ATOM 712 O O . HIS A 1 116 ? 185.50348 20.40653 6.28234 1.000 20.18331 96 HIS D O 1
ATOM 719 N N . ILE A 1 117 ? 187.24337 19.00564 5.99508 1.000 19.08204 97 ILE D N 1
ATOM 720 C CA . ILE A 1 117 ? 187.28278 19.24336 4.54708 1.000 17.24257 97 ILE D CA 1
ATOM 721 C C . ILE A 1 117 ? 185.97693 18.78339 3.89489 1.000 21.95389 97 ILE D C 1
ATOM 722 O O . ILE A 1 117 ? 185.44245 19.44628 2.98820 1.000 17.75563 97 ILE D O 1
ATOM 727 N N . SER A 1 118 ? 185.44730 17.63746 4.34064 1.000 18.14830 98 SER D N 1
ATOM 7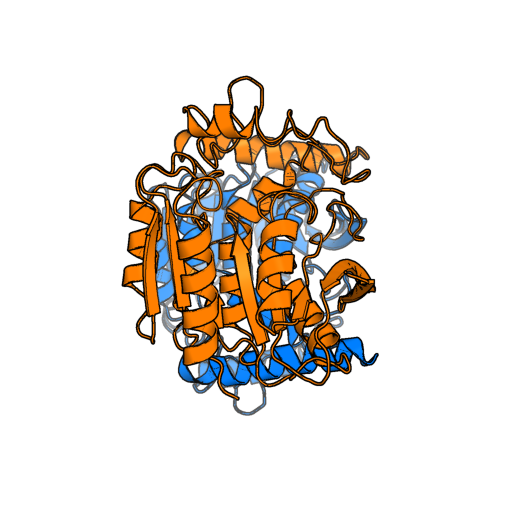28 C CA . SER A 1 118 ? 184.17546 17.13216 3.82436 1.000 20.05437 98 SER D CA 1
ATOM 729 C C . SER A 1 118 ? 183.02165 18.08858 4.09658 1.000 17.83385 98 SER D C 1
ATOM 730 O O . SER A 1 118 ? 182.00904 18.04554 3.38770 1.000 19.99370 98 SER D O 1
ATOM 733 N N . SER A 1 119 ? 183.14430 18.95240 5.10065 1.000 19.49436 99 SER D N 1
ATOM 734 C CA . SER A 1 119 ? 182.06511 19.87567 5.42087 1.000 19.20432 99 SER D CA 1
ATOM 735 C C . SER A 1 119 ? 182.07966 21.14091 4.56463 1.000 21.83758 99 SER D C 1
ATOM 736 O O . SER A 1 119 ? 181.11810 21.91630 4.62397 1.000 20.07417 99 SER D O 1
ATOM 739 N N . LEU A 1 120 ? 183.11598 21.35998 3.76061 1.000 21.58461 100 LEU D N 1
ATOM 740 C CA . LEU A 1 120 ? 183.24708 22.62720 3.04989 1.000 17.72018 100 LEU D CA 1
ATOM 741 C C . LEU A 1 120 ? 182.26322 22.69073 1.87514 1.000 26.07561 100 LEU D C 1
ATOM 742 O O . LEU A 1 120 ? 181.85627 21.65436 1.34436 1.000 20.81120 100 LEU D O 1
ATOM 747 N N . PRO A 1 121 ? 181.86150 23.90139 1.45964 1.000 23.51522 101 PRO D N 1
ATOM 748 C CA . PRO A 1 121 ? 180.77525 24.02170 0.45882 1.000 27.40738 101 PRO D CA 1
ATOM 749 C C . PRO A 1 121 ? 181.10973 23.44609 -0.90706 1.000 23.31731 101 PRO D C 1
ATOM 750 O O . PRO A 1 121 ? 180.21195 22.92431 -1.58575 1.000 23.84953 101 PRO D O 1
ATOM 754 N N . SER A 1 122 ? 182.36724 23.52105 -1.33378 1.000 21.00038 102 SER D N 1
ATOM 755 C CA . SER A 1 122 ? 182.77035 23.04744 -2.65202 1.000 25.04157 102 SER D CA 1
ATOM 756 C C . SER A 1 122 ? 183.15801 21.57055 -2.67844 1.000 24.50024 102 SER D C 1
ATOM 757 O O . SER A 1 122 ? 183.52822 21.06315 -3.74068 1.000 21.31378 102 SER D O 1
ATOM 760 N N . VAL A 1 123 ? 183.08496 20.86814 -1.55352 1.000 21.89209 103 VAL D N 1
ATOM 761 C CA . VAL A 1 123 ? 183.63192 19.52084 -1.44251 1.000 21.88223 103 VAL D CA 1
ATOM 762 C C . VAL A 1 123 ? 182.49719 18.51122 -1.49321 1.000 18.63899 103 VAL D C 1
ATOM 763 O O . VAL A 1 123 ? 181.49365 18.65119 -0.78446 1.000 21.37677 103 VAL D O 1
ATOM 767 N N . ASP A 1 124 ? 182.65391 17.50075 -2.34323 1.000 20.99550 104 ASP D N 1
ATOM 768 C CA . ASP A 1 124 ? 181.75519 16.35333 -2.39238 1.000 18.48944 104 ASP D CA 1
ATOM 769 C C . ASP A 1 124 ? 182.24178 15.34020 -1.35999 1.000 17.51378 104 ASP D C 1
ATOM 770 O O . ASP A 1 124 ? 183.25109 14.66403 -1.57426 1.000 19.00510 104 ASP D O 1
ATOM 775 N N . SER A 1 125 ? 181.52646 15.23615 -0.24050 1.000 18.14891 105 SER D N 1
ATOM 776 C CA . SER A 1 125 ? 181.94212 14.35491 0.84628 1.000 20.44211 105 SER D CA 1
ATOM 777 C C . SER A 1 125 ? 181.97499 12.88470 0.43904 1.000 22.20085 105 SER D C 1
ATOM 778 O O . SER A 1 125 ? 182.51765 12.06122 1.18764 1.000 19.96033 105 SER D O 1
ATOM 781 N N . SER A 1 126 ? 181.41700 12.53288 -0.71677 1.000 21.61892 106 SER D N 1
ATOM 782 C CA . SER A 1 126 ? 181.45064 11.15760 -1.19922 1.000 21.12919 106 SER D CA 1
ATOM 783 C C . SER A 1 126 ? 182.63532 10.87879 -2.10868 1.000 23.08929 106 SER D C 1
ATOM 784 O O . SER A 1 126 ? 182.75425 9.76022 -2.61933 1.000 21.52586 106 SER D O 1
ATOM 787 N N . LYS A 1 127 ? 183.51524 11.85853 -2.32918 1.000 19.35866 107 LYS D N 1
ATOM 788 C CA . LYS A 1 127 ? 184.63335 11.69711 -3.25597 1.000 23.50845 107 LYS D CA 1
ATOM 789 C C . LYS A 1 127 ? 185.92712 12.22827 -2.62207 1.000 21.30346 107 LYS D C 1
ATOM 790 O O . LYS A 1 127 ? 186.60005 13.08337 -3.19072 1.000 19.46658 107 LYS D O 1
ATOM 796 N N . ILE A 1 128 ? 186.28390 11.70028 -1.44393 1.000 19.44410 108 ILE D N 1
ATOM 797 C CA . ILE A 1 128 ? 187.49831 12.09666 -0.72449 1.000 21.86011 108 ILE D CA 1
ATOM 798 C C . ILE A 1 128 ? 188.62334 11.12245 -1.06513 1.000 21.86838 108 ILE D C 1
ATOM 799 O O . ILE A 1 128 ? 188.44215 9.90064 -0.96826 1.000 21.45235 108 ILE D O 1
ATOM 804 N N . THR A 1 129 ? 189.78996 11.66032 -1.44245 1.000 17.62085 109 THR D N 1
ATOM 805 C CA . THR A 1 129 ? 191.00476 10.89106 -1.71034 1.000 18.32263 109 THR D CA 1
ATOM 806 C C . THR A 1 129 ? 192.10901 11.35901 -0.77058 1.000 20.44386 109 THR D C 1
ATOM 807 O O . THR A 1 129 ? 192.23199 12.56090 -0.50310 1.000 18.97464 109 THR D O 1
ATOM 811 N N . LEU A 1 130 ? 192.88765 10.40869 -0.24016 1.000 20.37979 110 LEU D N 1
ATOM 812 C CA . LEU A 1 130 ? 194.07984 10.72313 0.54029 1.000 18.96255 110 LEU D CA 1
ATOM 813 C C . LEU A 1 130 ? 195.32530 10.49332 -0.30599 1.000 22.61181 110 LEU D C 1
ATOM 814 O O . LEU A 1 130 ? 195.47159 9.44386 -0.95020 1.000 20.20105 110 LEU D O 1
ATOM 819 N N . TRP A 1 131 ? 196.21736 11.48105 -0.28400 1.000 21.81067 111 TRP D N 1
ATOM 820 C CA . TRP A 1 131 ? 197.42987 11.53268 -1.08828 1.000 20.22289 111 TRP D CA 1
ATOM 821 C C . TRP A 1 131 ? 198.57782 11.82793 -0.13722 1.000 18.23433 111 TRP D C 1
ATOM 822 O O . TRP A 1 131 ? 198.45373 12.69656 0.73028 1.000 18.99830 111 TRP D O 1
ATOM 833 N N . GLY A 1 132 ? 199.67675 11.11131 -0.27581 1.000 17.84858 112 GLY D N 1
ATOM 834 C CA . GLY A 1 132 ? 200.80327 11.32711 0.61750 1.000 18.32604 112 GLY D CA 1
ATOM 835 C C . GLY A 1 132 ? 202.11367 11.07091 -0.08295 1.000 21.10104 112 GLY D C 1
ATOM 836 O O . GLY A 1 132 ? 202.22504 10.16573 -0.91556 1.000 21.68018 112 GLY D O 1
ATOM 837 N N . MET A 1 133 ? 203.12219 11.86465 0.27158 1.000 19.67705 113 MET D N 1
ATOM 838 C CA . MET A 1 133 ? 204.46413 11.69344 -0.26180 1.000 20.86488 113 MET D CA 1
ATOM 839 C C . MET A 1 133 ? 205.41313 11.22728 0.83133 1.000 20.32965 113 MET D C 1
ATOM 840 O O . MET A 1 133 ? 205.41480 11.78263 1.93508 1.000 21.15225 113 MET D O 1
ATOM 845 N N . SER A 1 134 ? 206.22552 10.21943 0.51335 1.000 20.50348 114 SER D N 1
ATOM 846 C CA . SER A 1 134 ? 207.29972 9.75946 1.39567 1.000 22.03573 114 SER D CA 1
ATOM 847 C C . SER A 1 134 ? 206.64352 9.25092 2.67685 1.000 22.60418 114 SER D C 1
ATOM 848 O O . SER A 1 134 ? 205.66538 8.48978 2.58266 1.000 21.84861 114 SER D O 1
ATOM 851 N N . PHE A 1 135 ? 207.14120 9.62433 3.85837 1.000 21.39121 115 PHE D N 1
ATOM 852 C CA . PHE A 1 135 ? 206.51671 9.37116 5.15549 1.000 20.57255 115 PHE D CA 1
ATOM 853 C C . PHE A 1 135 ? 205.01034 9.65012 5.14134 1.000 19.60452 115 PHE D C 1
ATOM 854 O O . PHE A 1 135 ? 204.22383 8.89239 5.72878 1.000 17.37844 115 PHE D O 1
ATOM 862 N N . GLY A 1 136 ? 204.59535 10.72661 4.46067 1.000 17.04655 116 GLY D N 1
ATOM 863 C CA . GLY A 1 136 ? 203.18279 11.07488 4.41872 1.000 17.32754 116 GLY D CA 1
ATOM 864 C C . GLY A 1 136 ? 202.32086 10.09217 3.64265 1.000 17.73596 116 GLY D C 1
ATOM 865 O O . GLY A 1 136 ? 201.12082 9.96536 3.91277 1.000 18.62419 116 GLY D O 1
ATOM 866 N N . GLY A 1 137 ? 202.89581 9.41504 2.64725 1.000 17.98804 117 GLY D N 1
ATOM 867 C CA . GLY A 1 137 ? 202.14927 8.36121 1.97522 1.000 19.01925 117 GLY D CA 1
ATOM 868 C C . GLY A 1 137 ? 201.84607 7.19927 2.90085 1.000 18.21557 117 GLY D C 1
ATOM 869 O O . GLY A 1 137 ? 200.74588 6.63468 2.87279 1.000 17.17590 117 GLY D O 1
ATOM 870 N N . THR A 1 138 ? 202.81486 6.83796 3.74823 1.000 19.06434 118 THR D N 1
ATOM 871 C CA . THR A 1 138 ? 202.60588 5.75001 4.69747 1.000 18.40389 118 THR D CA 1
ATOM 872 C C . THR A 1 138 ? 201.59183 6.15098 5.76367 1.000 17.24567 118 THR D C 1
ATOM 873 O O . THR A 1 138 ? 200.72525 5.35388 6.13625 1.000 16.40483 118 THR D O 1
ATOM 877 N N . VAL A 1 139 ? 201.67970 7.39135 6.24825 1.000 16.75827 119 VAL D N 1
ATOM 878 C CA . VAL A 1 139 ? 200.69580 7.91662 7.19566 1.000 18.79593 119 VAL D CA 1
ATOM 879 C C . VAL A 1 139 ? 199.30337 7.87329 6.58132 1.000 20.04637 119 VAL D C 1
ATOM 880 O O . VAL A 1 139 ? 198.32449 7.49026 7.23735 1.000 16.70814 119 VAL D O 1
ATOM 884 N N . SER A 1 140 ? 199.19398 8.27573 5.30964 1.000 16.34431 120 SER D N 1
ATOM 885 C CA . SER A 1 140 ? 197.89204 8.30875 4.65624 1.000 17.13428 120 SER D CA 1
ATOM 886 C C . SER A 1 140 ? 197.28450 6.91184 4.56421 1.000 17.27787 120 SER D C 1
ATOM 887 O O . SER A 1 140 ? 196.06674 6.74674 4.69378 1.000 19.01657 120 SER D O 1
ATOM 890 N N . ALA A 1 141 ? 198.11352 5.89814 4.32911 1.000 18.19166 121 ALA D N 1
ATOM 891 C CA . ALA A 1 141 ? 197.60188 4.53262 4.26846 1.000 17.82136 121 ALA D CA 1
ATOM 892 C C . ALA A 1 141 ? 196.99375 4.11189 5.60094 1.000 19.57361 121 ALA D C 1
ATOM 893 O O . ALA A 1 141 ? 195.95475 3.44678 5.62964 1.000 17.38819 121 ALA D O 1
ATOM 895 N N . CYS A 1 142 ? 197.64329 4.47324 6.71311 1.000 18.11999 122 CYS D N 1
ATOM 896 C CA . CYS A 1 142 ? 197.10946 4.12144 8.02727 1.000 19.71434 122 CYS D CA 1
ATOM 897 C C . CYS A 1 142 ? 195.76365 4.78843 8.26327 1.000 18.33524 122 CYS D C 1
ATOM 898 O O . CYS A 1 142 ? 194.84098 4.16242 8.80016 1.000 18.86636 122 CYS D O 1
ATOM 901 N N . ALA A 1 143 ? 195.62859 6.05723 7.86106 1.000 16.85792 123 ALA D N 1
ATOM 902 C CA . ALA A 1 143 ? 194.33318 6.72436 7.96970 1.000 19.85396 123 ALA D CA 1
ATOM 903 C C . ALA A 1 143 ? 193.29231 6.03578 7.10225 1.000 17.32999 123 ALA D C 1
ATOM 904 O O . ALA A 1 143 ? 192.14961 5.83290 7.53454 1.000 19.97880 123 ALA D O 1
ATOM 906 N N . ALA A 1 144 ? 193.67733 5.64428 5.88064 1.000 17.77792 124 ALA D N 1
ATOM 907 C CA . ALA A 1 144 ? 192.73783 4.98049 4.98378 1.000 20.08937 124 ALA D CA 1
ATOM 908 C C . ALA A 1 144 ? 192.25934 3.65663 5.55755 1.000 23.12778 124 ALA D C 1
ATOM 909 O O . ALA A 1 144 ? 191.10412 3.27390 5.34114 1.000 22.08598 124 ALA D O 1
ATOM 911 N N . ALA A 1 145 ? 193.12850 2.95697 6.29842 1.000 20.27522 125 ALA D N 1
ATOM 912 C CA . ALA A 1 145 ? 192.76563 1.66034 6.86485 1.000 20.02123 125 ALA D CA 1
ATOM 913 C C . ALA A 1 145 ? 191.49025 1.73539 7.69934 1.000 22.41312 125 ALA D C 1
ATOM 914 O O . ALA A 1 145 ? 190.66734 0.80860 7.66944 1.000 21.38038 125 ALA D O 1
ATOM 916 N N . VAL A 1 146 ? 191.29987 2.81661 8.46141 1.000 19.78966 126 VAL D N 1
ATOM 917 C CA . VAL A 1 146 ? 190.18727 2.85583 9.41993 1.000 19.13473 126 VAL D CA 1
ATOM 918 C C . VAL A 1 146 ? 189.00835 3.69968 8.95095 1.000 20.60922 126 VAL D C 1
ATOM 919 O O . VAL A 1 146 ? 187.97417 3.72249 9.63512 1.000 21.02975 126 VAL D O 1
ATOM 923 N N . ASP A 1 147 ? 189.11330 4.38276 7.81404 1.000 19.31926 127 ASP D N 1
ATOM 924 C CA . ASP A 1 147 ? 188.16078 5.44130 7.47240 1.000 20.17174 127 ASP D CA 1
ATOM 925 C C . ASP A 1 147 ? 187.55971 5.15425 6.10193 1.000 20.54450 127 ASP D C 1
ATOM 926 O O . ASP A 1 147 ? 188.20037 5.40538 5.07721 1.000 18.59029 127 ASP D O 1
ATOM 931 N N . ARG A 1 148 ? 186.32631 4.63853 6.07186 1.000 19.89819 128 ARG D N 1
ATOM 932 C CA . ARG A 1 148 ? 185.73474 4.29883 4.77997 1.000 21.61523 128 ARG D CA 1
ATOM 933 C C . ARG A 1 148 ? 185.36487 5.52574 3.96069 1.000 20.92769 128 ARG D C 1
ATOM 934 O O . ARG A 1 148 ? 185.01856 5.38264 2.78064 1.000 20.47169 128 ARG D O 1
ATOM 942 N N . ARG A 1 149 ? 185.42431 6.72402 4.54514 1.000 18.57376 129 ARG D N 1
ATOM 943 C CA . ARG A 1 149 ? 185.20655 7.92485 3.74577 1.000 19.45571 129 ARG D CA 1
ATOM 944 C C . ARG A 1 149 ? 186.32006 8.13205 2.73495 1.000 20.44061 129 ARG D C 1
ATOM 945 O O . ARG A 1 149 ? 186.12611 8.84624 1.74152 1.000 21.18328 129 ARG D O 1
ATOM 953 N N . VAL A 1 150 ? 187.48203 7.53600 2.97593 1.000 18.84145 130 VAL D N 1
ATOM 954 C CA . VAL A 1 150 ? 188.61012 7.63659 2.05919 1.000 19.19338 130 VAL D CA 1
ATOM 955 C C . VAL A 1 150 ? 188.35522 6.66719 0.90719 1.000 21.98972 130 VAL D C 1
ATOM 956 O O . VAL A 1 150 ? 188.35883 5.44785 1.09519 1.000 19.75256 130 VAL D O 1
ATOM 960 N N . LYS A 1 151 ? 188.11700 7.20950 -0.28407 1.000 20.31332 131 LYS D N 1
ATOM 961 C CA . LYS A 1 151 ? 187.70537 6.41521 -1.43776 1.000 21.78608 131 LYS D CA 1
ATOM 962 C C . LYS A 1 151 ? 188.86182 6.01675 -2.34322 1.000 24.60238 131 LYS D C 1
ATOM 963 O O . LYS A 1 151 ? 188.67114 5.19000 -3.24545 1.000 22.10620 131 LYS D O 1
ATOM 969 N N . ALA A 1 152 ? 190.04094 6.59276 -2.14157 1.000 22.01996 132 ALA D N 1
ATOM 970 C CA . ALA A 1 152 ? 191.23141 6.20281 -2.88318 1.000 20.99032 132 ALA D CA 1
ATOM 971 C C . ALA A 1 152 ? 192.44535 6.66310 -2.09726 1.000 19.99789 132 ALA D C 1
ATOM 972 O O . ALA A 1 152 ? 192.37874 7.61547 -1.31393 1.000 20.20845 132 ALA D O 1
ATOM 974 N N . LEU A 1 153 ? 193.55940 5.98511 -2.34411 1.000 21.41726 133 LEU D N 1
ATOM 975 C CA . LEU A 1 153 ? 194.81436 6.21765 -1.64427 1.000 21.31547 133 LEU D CA 1
ATOM 976 C C . LEU A 1 153 ? 195.92074 6.32137 -2.68017 1.000 20.80838 133 LEU D C 1
ATOM 977 O O . LEU A 1 153 ? 196.10888 5.40241 -3.48056 1.000 22.79960 133 LEU D O 1
ATOM 982 N N . VAL A 1 154 ? 196.64510 7.43395 -2.67488 1.000 18.61278 134 VAL D N 1
ATOM 983 C CA . VAL A 1 154 ? 197.79885 7.62182 -3.54499 1.000 19.58039 134 VAL D CA 1
ATOM 984 C C . VAL A 1 154 ? 199.02247 7.75764 -2.65961 1.000 21.92434 134 VAL D C 1
ATOM 985 O O . VAL A 1 154 ? 199.10504 8.68795 -1.84954 1.000 21.05200 134 VAL D O 1
ATOM 989 N N A MET A 1 155 ? 199.97574 6.84145 -2.81451 0.264 20.30137 135 MET D N 1
ATOM 990 N N B MET A 1 155 ? 199.95715 6.82769 -2.79956 0.736 20.22630 135 MET D N 1
ATOM 991 C CA A MET A 1 155 ? 201.20686 6.84409 -2.03102 0.264 20.95941 135 MET D CA 1
ATOM 992 C CA B MET A 1 155 ? 201.20582 6.85210 -2.05227 0.736 20.93119 135 MET D CA 1
ATOM 993 C C A MET A 1 155 ? 202.39169 7.05718 -2.96260 0.264 23.31046 135 MET D C 1
ATOM 994 C C B MET A 1 155 ? 202.35055 7.10188 -3.02093 0.736 23.37797 135 MET D C 1
ATOM 995 O O A MET A 1 155 ? 202.66919 6.21384 -3.82342 0.264 24.08635 135 MET D O 1
ATOM 996 O O B MET A 1 155 ? 202.56071 6.32534 -3.96215 0.736 24.30068 135 MET D O 1
ATOM 1005 N N . VAL A 1 156 ? 203.09213 8.17190 -2.78463 1.000 20.12724 136 VAL D N 1
ATOM 1006 C CA . VAL A 1 156 ? 204.28926 8.47746 -3.55412 1.000 23.92103 136 VAL D CA 1
ATOM 1007 C C . VAL A 1 156 ? 205.49389 8.16507 -2.67957 1.000 21.86122 136 VAL D C 1
ATOM 1008 O O . VAL A 1 156 ? 205.60776 8.68771 -1.56360 1.000 20.01100 136 VAL D O 1
ATOM 1012 N N . CYS A 1 157 ? 206.37863 7.30336 -3.18673 1.000 20.29058 137 CYS D N 1
ATOM 1013 C CA . CYS A 1 157 ? 207.59947 6.84753 -2.52389 1.000 21.54311 137 CYS D CA 1
ATOM 1014 C C . CYS A 1 157 ? 207.40423 6.61280 -1.01666 1.000 24.16518 137 CYS D C 1
ATOM 1015 O O . CYS A 1 157 ? 208.14008 7.17493 -0.20052 1.000 23.45622 137 CYS D O 1
ATOM 1018 N N . PRO A 1 158 ? 206.43218 5.78705 -0.62653 1.000 22.25593 138 PRO D N 1
ATOM 1019 C CA . PRO A 1 158 ? 206.21779 5.55393 0.80957 1.000 19.80094 138 PRO D CA 1
ATOM 1020 C C . PRO A 1 158 ? 207.45552 4.95818 1.47148 1.000 21.50979 138 PRO D C 1
ATOM 1021 O O . PRO A 1 158 ? 208.15255 4.12641 0.88996 1.000 21.47171 138 PRO D O 1
ATOM 1025 N N . ILE A 1 159 ? 207.72617 5.40418 2.70409 1.000 20.54882 139 ILE D N 1
ATOM 1026 C CA . ILE A 1 159 ? 208.79556 4.86225 3.53405 1.000 21.74702 139 ILE D CA 1
ATOM 1027 C C . ILE A 1 159 ? 208.17496 3.89212 4.53520 1.000 20.74744 139 ILE D C 1
ATOM 1028 O O . ILE A 1 159 ? 207.25009 4.25578 5.27176 1.000 19.98578 139 ILE D O 1
ATOM 1033 N N . LEU A 1 160 ? 208.70385 2.66678 4.59376 1.000 20.18989 140 LEU D N 1
ATOM 1034 C CA . LEU A 1 160 ? 208.06600 1.60253 5.35148 1.000 21.92569 140 LEU D CA 1
ATOM 1035 C C . LEU A 1 160 ? 208.92512 0.99618 6.45124 1.000 22.24424 140 LEU D C 1
ATOM 1036 O O . LEU A 1 160 ? 208.44268 0.11094 7.17442 1.000 23.69001 140 LEU D O 1
ATOM 1041 N N . SER A 1 161 ? 210.16955 1.43493 6.60917 1.000 22.64512 141 SER D N 1
ATOM 1042 C CA . SER A 1 161 ? 211.02269 0.98568 7.70076 1.000 21.69328 141 SER D CA 1
ATOM 1043 C C . SER A 1 161 ? 211.94087 2.14011 8.07874 1.000 21.58239 141 SER D C 1
ATOM 1044 O O . SER A 1 161 ? 212.13027 3.07980 7.29720 1.000 22.37634 141 SER D O 1
ATOM 1047 N N . PHE A 1 162 ? 212.51410 2.06362 9.28574 1.000 18.90857 142 PHE D N 1
ATOM 1048 C CA . PHE A 1 162 ? 213.20171 3.22771 9.84806 1.000 21.49629 142 PHE D CA 1
ATOM 1049 C C . PHE A 1 162 ? 214.48873 2.89982 10.59603 1.000 26.58603 142 PHE D C 1
ATOM 1050 O O . PHE A 1 162 ? 215.45614 3.66110 10.51459 1.000 24.79055 142 PHE D O 1
ATOM 1058 N N . TYR A 1 163 ? 214.51162 1.79057 11.32846 1.000 22.67835 143 TYR D N 1
ATOM 1059 C CA . TYR A 1 163 ? 215.65441 1.42879 12.15377 1.000 21.67830 143 TYR D CA 1
ATOM 1060 C C . TYR A 1 163 ? 216.60911 0.51829 11.38986 1.000 24.91276 143 TYR D C 1
ATOM 1061 O O . TYR A 1 163 ? 216.18050 -0.44686 10.75403 1.000 23.88925 143 TYR D O 1
ATOM 1070 N N . GLN A 1 164 ? 217.90100 0.82112 11.46608 1.000 23.83128 144 GLN D N 1
ATOM 1071 C CA . GLN A 1 164 ? 218.94062 -0.15075 11.15697 1.000 26.47672 144 GLN D CA 1
ATOM 1072 C C . GLN A 1 164 ? 219.21720 -0.93766 12.42845 1.000 24.56398 144 GLN D C 1
ATOM 1073 O O . GLN A 1 164 ? 219.43251 -0.34369 13.48923 1.000 22.23465 144 GLN D O 1
ATOM 1079 N N . ALA A 1 165 ? 219.21158 -2.26982 12.32509 1.000 24.62265 145 ALA D N 1
ATOM 1080 C CA . ALA A 1 165 ? 219.24193 -3.09163 13.53457 1.000 32.00031 145 ALA D CA 1
ATOM 1081 C C . ALA A 1 165 ? 220.47232 -2.81524 14.38988 1.000 26.82556 145 ALA D C 1
ATOM 1082 O O . ALA A 1 165 ? 220.39315 -2.85892 15.62312 1.000 28.97223 145 ALA D O 1
ATOM 1084 N N . GLU A 1 166 ? 221.60979 -2.51194 13.76633 1.000 25.47834 146 GLU D N 1
ATOM 1085 C CA . GLU A 1 166 ? 222.83472 -2.32265 14.53350 1.000 25.63082 146 GLU D CA 1
ATOM 1086 C C . GLU A 1 166 ? 222.82095 -1.04127 15.36064 1.000 26.43358 146 GLU D C 1
ATOM 1087 O O . GLU A 1 166 ? 223.61667 -0.91655 16.30146 1.000 26.03121 146 GLU D O 1
ATOM 1093 N N . LYS A 1 167 ? 221.94019 -0.09618 15.03186 1.000 22.65933 147 LYS D N 1
ATOM 1094 C CA . LYS A 1 167 ? 221.81926 1.17631 15.72782 1.000 25.28380 147 LYS D CA 1
ATOM 1095 C C . LYS A 1 167 ? 220.74575 1.16197 16.80655 1.000 24.77281 147 LYS D C 1
ATOM 1096 O O . LYS A 1 167 ? 220.65575 2.11567 17.58943 1.000 20.83535 147 LYS D O 1
ATOM 1102 N N . ARG A 1 168 ? 219.92777 0.11084 16.84895 1.000 23.18835 148 ARG D N 1
ATOM 1103 C CA . ARG A 1 168 ? 218.73214 0.11210 17.67773 1.000 21.35917 148 ARG D CA 1
ATOM 1104 C C . ARG A 1 168 ? 219.05789 0.37567 19.14233 1.000 23.78601 148 ARG D C 1
ATOM 1105 O O . ARG A 1 168 ? 218.51144 1.30036 19.74845 1.000 21.20208 148 ARG D O 1
ATOM 1113 N N . ASP A 1 169 ? 219.91884 -0.45477 19.74642 1.000 20.44918 149 ASP D N 1
ATOM 1114 C CA . ASP A 1 169 ? 220.06720 -0.38270 21.20128 1.000 23.17227 149 ASP D CA 1
ATOM 1115 C C . ASP A 1 169 ? 220.63982 0.96321 21.64190 1.000 21.34984 149 ASP D C 1
ATOM 1116 O O . ASP A 1 169 ? 220.23649 1.50307 22.68040 1.000 21.79976 149 ASP D O 1
ATOM 1121 N N . LYS A 1 170 ? 221.57166 1.52290 20.87065 1.000 20.96433 150 LYS D N 1
ATOM 1122 C CA . LYS A 1 170 ? 222.12514 2.82426 21.23695 1.000 17.10829 150 LYS D CA 1
ATOM 1123 C C . LYS A 1 170 ? 221.07517 3.92201 21.11479 1.000 21.44600 150 LYS D C 1
ATOM 1124 O O . LYS A 1 170 ? 220.99960 4.80861 21.97137 1.000 19.97729 150 LYS D O 1
ATOM 1130 N N . ALA A 1 171 ? 220.26348 3.88567 20.05179 1.000 17.11972 151 ALA D N 1
ATOM 1131 C CA . ALA A 1 171 ? 219.16686 4.84754 19.92829 1.000 19.56101 151 ALA D CA 1
ATOM 1132 C C . ALA A 1 171 ? 218.15934 4.70723 21.06934 1.000 19.37595 151 ALA D C 1
ATOM 1133 O O . ALA A 1 171 ? 217.68494 5.71248 21.60740 1.000 18.54249 151 ALA D O 1
ATOM 1135 N N . PHE A 1 172 ? 217.78629 3.47061 21.42331 1.000 18.88792 152 PHE D N 1
ATOM 1136 C CA . PHE A 1 172 ? 216.88318 3.27220 22.55565 1.000 17.86776 152 PHE D CA 1
ATOM 1137 C C . PHE A 1 172 ? 217.47244 3.85931 23.82760 1.000 18.87784 152 PHE D C 1
ATOM 1138 O O . PHE A 1 172 ? 216.76363 4.48729 24.61988 1.000 19.70017 152 PHE D O 1
ATOM 1146 N N . LEU A 1 173 ? 218.76998 3.63994 24.05408 1.000 18.97415 153 LEU D N 1
ATOM 1147 C CA . LEU A 1 173 ? 219.41546 4.19586 25.23801 1.000 21.33409 153 LEU D CA 1
ATOM 1148 C C . LEU A 1 173 ? 219.34354 5.71728 25.23618 1.000 19.50890 153 LEU D C 1
ATOM 1149 O O . LEU A 1 173 ? 219.06359 6.33835 26.26945 1.000 18.10269 153 LEU D O 1
ATOM 1154 N N . GLN A 1 174 ? 219.59066 6.33147 24.07804 1.000 19.47569 154 GLN D N 1
ATOM 1155 C CA . GLN A 1 174 ? 219.52645 7.78628 23.96335 1.000 17.78189 154 GLN D CA 1
ATOM 1156 C C . GLN A 1 174 ? 218.12408 8.29581 24.26004 1.000 17.38958 154 GLN D C 1
ATOM 1157 O O . GLN A 1 174 ? 217.95106 9.33104 24.91464 1.000 16.55929 154 GLN D O 1
ATOM 1163 N N . LEU A 1 175 ? 217.11328 7.58466 23.76623 1.000 17.70556 155 LEU D N 1
ATOM 1164 C CA . LEU A 1 175 ? 215.72622 7.92571 24.06191 1.000 17.74648 155 LEU D CA 1
ATOM 1165 C C . LEU A 1 175 ? 215.45971 7.90433 25.56268 1.000 14.75207 155 LEU D C 1
ATOM 1166 O O . LEU A 1 175 ? 214.87108 8.84339 26.10966 1.000 18.48880 155 LEU D O 1
ATOM 1171 N N . ILE A 1 176 ? 215.86573 6.83040 26.24876 1.000 17.32781 156 ILE D N 1
ATOM 1172 C CA . ILE A 1 176 ? 215.61382 6.75480 27.69290 1.000 15.30003 156 ILE D CA 1
ATOM 1173 C C . ILE A 1 176 ? 216.31871 7.90579 28.41421 1.000 20.67335 156 ILE D C 1
ATOM 1174 O O . ILE A 1 176 ? 215.76333 8.52819 29.33459 1.000 16.44414 156 ILE D O 1
ATOM 1179 N N . ARG A 1 177 ? 217.55043 8.21478 27.99948 1.000 17.58367 157 ARG D N 1
ATOM 1180 C CA . ARG A 1 177 ? 218.28103 9.31129 28.62985 1.000 16.91035 157 ARG D CA 1
ATOM 1181 C C . ARG A 1 177 ? 217.60162 10.65941 28.38832 1.000 20.01565 157 ARG D C 1
ATOM 1182 O O . ARG A 1 177 ? 217.56477 11.51144 29.28753 1.000 18.54564 157 ARG D O 1
ATOM 1190 N N . ASP A 1 178 ? 217.01514 10.85974 27.20342 1.000 18.04694 158 ASP D N 1
ATOM 1191 C CA . ASP A 1 178 ? 216.25064 12.08253 26.97813 1.000 17.36430 158 ASP D CA 1
ATOM 1192 C C . ASP A 1 178 ? 215.02950 12.15883 27.89288 1.000 17.53553 158 ASP D C 1
ATOM 1193 O O . ASP A 1 178 ? 214.68566 13.24204 28.38953 1.000 18.69976 158 ASP D O 1
ATOM 1198 N N . ARG A 1 179 ? 214.35430 11.02554 28.13688 1.000 14.96965 159 ARG D N 1
ATOM 1199 C CA . ARG A 1 179 ? 213.25388 11.04228 29.10725 1.000 16.74837 159 ARG D CA 1
ATOM 1200 C C . ARG A 1 179 ? 213.75062 11.46062 30.48694 1.000 19.54207 159 ARG D C 1
ATOM 1201 O O . ARG A 1 179 ? 213.12182 12.28203 31.16765 1.000 16.51481 159 ARG D O 1
ATOM 1209 N N . GLN A 1 180 ? 214.87262 10.88267 30.92464 1.000 18.24518 160 GLN D N 1
ATOM 1210 C CA . GLN A 1 180 ? 215.43120 11.23322 32.22472 1.000 19.05598 160 GLN D CA 1
ATOM 1211 C C . GLN A 1 180 ? 215.76504 12.72333 32.29013 1.000 19.69073 160 GLN D C 1
ATOM 1212 O O . GLN A 1 180 ? 215.48271 13.39127 33.29511 1.000 20.84932 160 GLN D O 1
ATOM 1218 N N . SER A 1 181 ? 216.35286 13.26090 31.22172 1.000 18.39338 161 SER D N 1
ATOM 1219 C CA . SER A 1 181 ? 216.64466 14.69662 31.15987 1.000 18.25680 161 SER D CA 1
ATOM 1220 C C . SER A 1 181 ? 215.36925 15.53366 31.23229 1.000 23.53755 161 SER D C 1
ATOM 1221 O O . SER A 1 181 ? 215.32354 16.54931 31.93836 1.000 19.97351 161 SER D O 1
ATOM 1224 N N . GLN A 1 182 ? 214.31483 15.12035 30.51646 1.000 19.04533 162 GLN D N 1
ATOM 1225 C CA . GLN A 1 182 ? 213.05434 15.85681 30.57036 1.000 16.72232 162 GLN D CA 1
ATOM 1226 C C . GLN A 1 182 ? 212.45885 15.83520 31.97415 1.000 19.49607 162 GLN D C 1
ATOM 1227 O O . GLN A 1 182 ? 211.96383 16.85782 32.45783 1.000 18.82614 162 GLN D O 1
ATOM 1233 N N . LEU A 1 183 ? 212.51252 14.68063 32.64957 1.000 18.86801 163 LEU D N 1
ATOM 1234 C CA . LEU A 1 183 ? 212.01284 14.58118 34.01912 1.000 19.05678 163 LEU D CA 1
ATOM 1235 C C . LEU A 1 183 ? 212.77608 15.48002 34.98350 1.000 24.45689 163 LEU D C 1
ATOM 1236 O O . LEU A 1 183 ? 212.23671 15.83806 36.03466 1.000 22.22119 163 LEU D O 1
ATOM 1241 N N . ARG A 1 184 ? 214.01965 15.83287 34.66523 1.000 22.20363 164 ARG D N 1
ATOM 1242 C CA . ARG A 1 184 ? 214.77137 16.79823 35.46113 1.000 23.92320 164 ARG D CA 1
ATOM 1243 C C . ARG A 1 184 ? 214.37715 18.23782 35.17511 1.000 28.47273 164 ARG D C 1
ATOM 1244 O O . ARG A 1 184 ? 214.90824 19.14276 35.82477 1.000 28.54781 164 ARG D O 1
ATOM 1252 N N . GLY A 1 185 ? 213.47184 18.47493 34.23039 1.000 22.74788 165 GLY D N 1
ATOM 1253 C CA . GLY A 1 185 ? 213.02599 19.81350 33.91271 1.000 26.31829 165 GLY D CA 1
ATOM 1254 C C . GLY A 1 185 ? 213.54742 20.39267 32.60967 1.000 26.67347 165 GLY D C 1
ATOM 1255 O O . GLY A 1 185 ? 213.28831 21.56701 32.33143 1.000 30.74817 165 GLY D O 1
ATOM 1256 N N . ASN A 1 186 ? 214.25888 19.61739 31.80153 1.000 21.54621 166 ASN D N 1
ATOM 1257 C CA . ASN A 1 186 ? 214.78219 20.11282 30.53711 1.000 23.19263 166 ASN D CA 1
ATOM 1258 C C . ASN A 1 186 ? 213.79014 19.89365 29.40992 1.000 24.75420 166 ASN D C 1
ATOM 1259 O O . ASN A 1 186 ? 212.97770 18.97111 29.44837 1.000 20.26399 166 ASN D O 1
ATOM 1264 N N . GLU A 1 187 ? 213.87929 20.74739 28.39106 1.000 23.80539 167 GLU D N 1
ATOM 1265 C CA . GLU A 1 187 ? 213.05496 20.58839 27.20412 1.000 23.51651 167 GLU D CA 1
ATOM 1266 C C . GLU A 1 187 ? 213.51051 19.36422 26.41078 1.000 25.56368 167 GLU D C 1
ATOM 1267 O O . GLU A 1 187 ? 214.65095 18.90828 26.55474 1.000 20.35964 167 GLU D O 1
ATOM 1273 N N . PRO A 1 188 ? 212.62704 18.80518 25.58213 1.000 20.00087 168 PRO D N 1
ATOM 1274 C CA . PRO A 1 188 ? 213.00407 17.64629 24.75729 1.000 23.73838 168 PRO D CA 1
ATOM 1275 C C . PRO A 1 188 ? 214.23625 17.91184 23.90474 1.000 23.32943 168 PRO D C 1
ATOM 1276 O O . PRO A 1 188 ? 214.40428 18.99110 23.33548 1.000 21.19497 168 PRO D O 1
ATOM 1280 N N . PHE A 1 189 ? 215.09678 16.90815 23.80641 1.000 20.37151 169 PHE D N 1
ATOM 1281 C CA . PHE A 1 189 ? 216.27578 17.03550 22.96502 1.000 20.30527 169 PHE D CA 1
ATOM 1282 C C . PHE A 1 189 ? 215.86067 17.12821 21.49607 1.000 21.87240 169 PHE D C 1
ATOM 1283 O O . PHE A 1 189 ? 215.00826 16.36215 21.02896 1.000 19.35217 169 PHE D O 1
ATOM 1291 N N . MET A 1 190 ? 216.44745 18.08668 20.77634 1.000 22.73757 170 MET D N 1
ATOM 1292 C CA . MET A 1 190 ? 216.19950 18.29887 19.35768 1.000 25.87534 170 MET D CA 1
ATOM 1293 C C . MET A 1 190 ? 217.45968 18.01496 18.54681 1.000 27.19962 170 MET D C 1
ATOM 1294 O O . MET A 1 190 ? 218.58250 18.19692 19.02282 1.000 23.39785 170 MET D O 1
ATOM 1299 N N . LEU A 1 191 ? 217.26501 17.59040 17.30050 1.000 21.79196 171 LEU D N 1
ATOM 1300 C CA . LEU A 1 191 ? 218.39042 17.36467 16.40343 1.000 26.06381 171 LEU D CA 1
ATOM 1301 C C . LEU A 1 191 ? 217.90279 17.50571 14.97161 1.000 24.29964 171 LEU D C 1
ATOM 1302 O O . LEU A 1 191 ? 216.71574 17.28043 14.70449 1.000 19.86213 171 LEU D O 1
ATOM 1307 N N . PRO A 1 192 ? 218.77837 17.86428 14.03436 1.000 22.17981 172 PRO D N 1
ATOM 1308 C CA . PRO A 1 192 ? 218.41582 17.78460 12.61873 1.000 26.75920 172 PRO D CA 1
ATOM 1309 C C . PRO A 1 192 ? 218.11792 16.34541 12.24564 1.000 24.33477 172 PRO D C 1
ATOM 1310 O O . PRO A 1 192 ? 218.82969 15.43334 12.68897 1.000 23.28341 172 PRO D O 1
ATOM 1314 N N . PRO A 1 193 ? 217.06925 16.09686 11.45371 1.000 23.72898 173 PRO D N 1
ATOM 1315 C CA . PRO A 1 193 ? 216.77886 14.71292 11.03648 1.000 21.06971 173 PRO D CA 1
ATOM 1316 C C . PRO A 1 193 ? 217.90234 14.07674 10.23407 1.000 26.20790 173 PRO D C 1
ATOM 1317 O O . PRO A 1 193 ? 217.95038 12.84099 10.13391 1.000 19.65600 173 PRO D O 1
ATOM 1321 N N . PHE A 1 194 ? 218.77718 14.88251 9.62548 1.000 22.46260 174 PHE D N 1
ATOM 1322 C CA . PHE A 1 194 ? 219.93653 14.39398 8.88514 1.000 25.93912 174 PHE D CA 1
ATOM 1323 C C . PHE A 1 194 ? 221.09799 15.34568 9.14207 1.000 26.69746 174 PHE D C 1
ATOM 1324 O O . PHE A 1 194 ? 220.97617 16.54862 8.88798 1.000 28.21493 174 PHE D O 1
ATOM 1332 N N . ASN A 1 195 ? 222.20637 14.82051 9.66280 1.000 28.93971 175 ASN D N 1
ATOM 1333 C CA . ASN A 1 195 ? 223.38402 15.65301 9.87189 1.000 35.01942 175 ASN D CA 1
ATOM 1334 C C . ASN A 1 195 ? 224.19220 15.73564 8.57757 1.000 33.84011 175 ASN D C 1
ATOM 1335 O O . ASN A 1 195 ? 223.84678 15.12821 7.55954 1.000 30.93904 175 ASN D O 1
ATOM 1340 N N . SER A 1 196 ? 225.29762 16.48749 8.62122 1.000 35.31094 176 SER D N 1
ATOM 1341 C CA . SER A 1 196 ? 226.09567 16.72149 7.42074 1.000 34.80247 176 SER D CA 1
ATOM 1342 C C . SER A 1 196 ? 226.67655 15.44049 6.83536 1.000 35.66912 176 SER D C 1
ATOM 1343 O O . SER A 1 196 ? 226.99940 15.41162 5.64212 1.000 36.97412 176 SER D O 1
ATOM 1346 N N . LYS A 1 197 ? 226.83797 14.38585 7.63244 1.000 30.32791 177 LYS D N 1
ATOM 1347 C CA . LYS A 1 197 ? 227.20424 13.10977 7.03470 1.000 31.13748 177 LYS D CA 1
ATOM 1348 C C . LYS A 1 197 ? 225.99624 12.37648 6.45900 1.000 29.42343 177 LYS D C 1
ATOM 1349 O O . LYS A 1 197 ? 226.14420 11.24569 5.98135 1.000 34.10234 177 LYS D O 1
ATOM 1355 N N . GLY A 1 198 ? 224.81773 13.00009 6.47488 1.000 31.82082 178 GLY D N 1
ATOM 1356 C CA . GLY A 1 198 ? 223.59299 12.34660 6.05269 1.000 30.29140 178 GLY D CA 1
ATOM 1357 C C . GLY A 1 198 ? 223.02462 11.35665 7.04325 1.000 31.12675 178 GLY D C 1
ATOM 1358 O O . GLY A 1 198 ? 222.11167 10.59588 6.68823 1.000 31.10293 178 GLY D O 1
ATOM 1359 N N . GLU A 1 199 ? 223.51599 11.34856 8.27748 1.000 27.53041 179 GLU D N 1
ATOM 1360 C CA . GLU A 1 199 ? 223.19913 10.28840 9.21914 1.000 29.69071 179 GLU D CA 1
ATOM 1361 C C . GLU A 1 199 ? 222.23402 10.78215 10.28430 1.000 21.29362 179 GLU D C 1
ATOM 1362 O O . GLU A 1 199 ? 222.04687 11.98255 10.48938 1.000 29.03839 179 GLU D O 1
ATOM 1368 N N . ASN A 1 200 ? 221.65283 9.82192 10.99142 1.000 22.55326 180 ASN D N 1
ATOM 1369 C CA . ASN A 1 200 ? 220.80624 10.10934 12.13844 1.000 26.38928 180 ASN D CA 1
ATOM 1370 C C . ASN A 1 200 ? 220.86717 8.90449 13.06368 1.000 20.22598 180 ASN D C 1
ATOM 1371 O O . ASN A 1 200 ? 221.34913 7.83338 12.66910 1.000 20.33506 180 ASN D O 1
ATOM 1376 N N . PRO A 1 201 ? 220.40171 9.04943 14.31503 1.000 21.60280 181 PRO D N 1
ATOM 1377 C CA . PRO A 1 201 ? 220.67706 8.00856 15.32145 1.000 21.18184 181 PRO D CA 1
ATOM 1378 C C . PRO A 1 201 ? 220.06968 6.64945 15.03381 1.000 26.69828 181 PRO D C 1
ATOM 1379 O O . PRO A 1 201 ? 220.59557 5.64483 15.53388 1.000 23.79264 181 PRO D O 1
ATOM 1383 N N . ILE A 1 202 ? 218.96233 6.56212 14.29196 1.000 20.03823 182 ILE D N 1
ATOM 1384 C CA . ILE A 1 202 ? 218.34855 5.25030 14.07142 1.000 19.26520 182 ILE D CA 1
ATOM 1385 C C . ILE A 1 202 ? 218.67665 4.67672 12.69923 1.000 21.10087 182 ILE D C 1
ATOM 1386 O O . ILE A 1 202 ? 218.35315 3.50519 12.43622 1.000 21.97571 182 ILE D O 1
ATOM 1391 N N . GLY A 1 203 ? 219.30755 5.45298 11.82378 1.000 23.41921 183 GLY D N 1
ATOM 1392 C CA . GLY A 1 203 ? 219.65177 4.96769 10.49850 1.000 22.41242 183 GLY D CA 1
ATOM 1393 C C . GLY A 1 203 ? 218.53452 5.01352 9.47591 1.000 28.39459 183 GLY D C 1
ATOM 1394 O O . GLY A 1 203 ? 218.49920 4.17079 8.57305 1.000 23.80529 183 GLY D O 1
ATOM 1395 N N . MET A 1 204 ? 217.62724 5.98660 9.56500 1.000 22.20152 184 MET D N 1
ATOM 1396 C CA . MET A 1 204 ? 216.45933 5.98240 8.69097 1.000 21.11976 184 MET D CA 1
ATOM 1397 C C . MET A 1 204 ? 216.74075 6.72591 7.39243 1.000 24.56548 184 MET D C 1
ATOM 1398 O O . MET A 1 204 ? 217.60152 7.61041 7.33271 1.000 23.80016 184 MET D O 1
ATOM 1403 N N . ALA A 1 205 ? 216.00245 6.34325 6.34837 1.000 22.76582 185 ALA D N 1
ATOM 1404 C CA . ALA A 1 205 ? 215.84709 7.14742 5.12869 1.000 24.34249 185 ALA D CA 1
ATOM 1405 C C . ALA A 1 205 ? 217.18352 7.43179 4.44474 1.000 29.40447 185 ALA D C 1
ATOM 1406 O O . ALA A 1 205 ? 217.45315 8.55453 4.01111 1.000 28.43402 185 ALA D O 1
ATOM 1408 N N . GLY A 1 206 ? 218.02341 6.40722 4.33691 1.000 26.48738 186 GLY D N 1
ATOM 1409 C CA . GLY A 1 206 ? 219.27406 6.53065 3.61779 1.000 33.51961 186 GLY D CA 1
ATOM 1410 C C . GLY A 1 206 ? 220.46589 6.90023 4.46361 1.000 33.06266 186 GLY D C 1
ATOM 1411 O O . GLY A 1 206 ? 221.54015 7.15646 3.90436 1.000 31.12631 186 GLY D O 1
ATOM 1412 N N . SER A 1 207 ? 220.31286 6.92110 5.78900 1.000 25.15173 187 SER D N 1
ATOM 1413 C CA . SER A 1 207 ? 221.39414 7.30357 6.68987 1.000 26.62253 187 SER D CA 1
ATOM 1414 C C . SER A 1 207 ? 222.61362 6.41786 6.47999 1.000 28.15072 187 SER D C 1
ATOM 1415 O O . SER A 1 207 ? 222.51939 5.18829 6.51038 1.000 30.18518 187 SER D O 1
ATOM 1418 N N . GLY A 1 208 ? 223.76569 7.04970 6.27755 1.000 31.74826 188 GLY D N 1
ATOM 1419 C CA . GLY A 1 208 ? 224.98016 6.33494 5.97763 1.000 34.50830 188 GLY D CA 1
ATOM 1420 C C . GLY A 1 208 ? 225.23802 6.14560 4.50175 1.000 41.28409 188 GLY D C 1
ATOM 1421 O O . GLY A 1 208 ? 226.33609 5.71508 4.12748 1.000 37.36077 188 GLY D O 1
ATOM 1422 N N . GLY A 1 209 ? 224.26935 6.46233 3.65261 1.000 33.59800 189 GLY D N 1
ATOM 1423 C CA . GLY A 1 209 ? 224.43347 6.31143 2.23251 1.000 33.42346 189 GLY D CA 1
ATOM 1424 C C . GLY A 1 209 ? 224.14325 7.59703 1.49504 1.000 31.76559 189 GLY D C 1
ATOM 1425 O O . GLY A 1 209 ? 224.00143 8.67390 2.09047 1.000 31.72936 189 GLY D O 1
ATOM 1426 N N . PRO A 1 210 ? 224.05189 7.50122 0.16664 1.000 30.35686 190 PRO D N 1
ATOM 1427 C CA . PRO A 1 210 ? 223.78791 8.70747 -0.63607 1.000 32.44543 190 PRO D CA 1
ATOM 1428 C C . PRO A 1 210 ? 222.46189 9.35780 -0.30087 1.000 30.18801 190 PRO D C 1
ATOM 1429 O O . PRO A 1 210 ? 222.35173 10.58841 -0.34012 1.000 28.86018 190 PRO D O 1
ATOM 1433 N N . GLY A 1 211 ? 221.43866 8.55251 -0.00392 1.000 30.43313 191 GLY D N 1
ATOM 1434 C CA . GLY A 1 211 ? 220.13729 9.11642 0.31114 1.000 27.84858 191 GLY D CA 1
ATOM 1435 C C . GLY A 1 211 ? 220.19631 10.07930 1.47931 1.000 26.13665 191 GLY D C 1
ATOM 1436 O O . GLY A 1 211 ? 219.63633 11.17766 1.42105 1.000 29.28807 191 GLY D O 1
ATOM 1437 N N . GLY A 1 212 ? 220.89767 9.69374 2.54487 1.000 26.18642 192 GLY D N 1
ATOM 1438 C CA . GLY A 1 212 ? 220.97102 10.55751 3.70924 1.000 26.45647 192 GLY D CA 1
ATOM 1439 C C . GLY A 1 212 ? 221.63839 11.88137 3.40169 1.000 27.08741 192 GLY D C 1
ATOM 1440 O O . GLY A 1 212 ? 221.21301 12.92921 3.89149 1.000 26.67458 192 GLY D O 1
ATOM 1441 N N . ILE A 1 213 ? 222.69896 11.85275 2.58885 1.000 27.12402 193 ILE D N 1
ATOM 1442 C CA . ILE A 1 213 ? 223.36823 13.09521 2.21243 1.000 30.60433 193 ILE D CA 1
ATOM 1443 C C . ILE A 1 213 ? 222.44043 13.96011 1.37476 1.000 26.17251 193 ILE D C 1
ATOM 1444 O O . ILE A 1 213 ? 222.38271 15.18466 1.54554 1.000 29.26031 193 ILE D O 1
ATOM 1449 N N . GLU A 1 214 ? 221.68769 13.34200 0.46336 1.000 29.81238 194 GLU D N 1
ATOM 1450 C CA . GLU A 1 214 ? 220.74262 14.11391 -0.33182 1.000 26.70513 194 GLU D CA 1
ATOM 1451 C C . GLU A 1 214 ? 219.63812 14.70250 0.53968 1.000 31.83851 194 GLU D C 1
ATOM 1452 O O . GLU A 1 214 ? 219.18938 15.83183 0.30466 1.000 29.56305 194 GLU D O 1
ATOM 1458 N N . ALA A 1 215 ? 219.18486 13.95552 1.55195 1.000 28.18297 195 ALA D N 1
ATOM 1459 C CA . ALA A 1 215 ? 218.17458 14.49415 2.46127 1.000 26.07659 195 ALA D CA 1
ATOM 1460 C C . ALA A 1 215 ? 218.74066 15.65297 3.26983 1.000 28.71135 195 ALA D C 1
ATOM 1461 O O . ALA A 1 215 ? 218.07720 16.68221 3.44650 1.000 28.57950 195 ALA D O 1
ATOM 1463 N N . TYR A 1 216 ? 219.96668 15.49379 3.77103 1.000 28.51509 196 TYR D N 1
ATOM 1464 C CA . TYR A 1 216 ? 220.65378 16.58659 4.44585 1.000 27.98927 196 TYR D CA 1
ATOM 1465 C C . TYR A 1 216 ? 220.64994 17.85492 3.59247 1.000 32.45576 196 TYR D C 1
ATOM 1466 O O . TYR A 1 216 ? 220.25187 18.92997 4.05671 1.000 28.72298 196 TYR D O 1
ATOM 1475 N N . GLY A 1 217 ? 221.07781 17.74583 2.33020 1.000 29.84499 197 GLY D N 1
ATOM 1476 C CA A GLY A 1 217 ? 221.10186 18.91904 1.47080 0.019 30.64341 197 GLY D CA 1
ATOM 1477 C CA B GLY A 1 217 ? 221.10134 18.91955 1.46913 0.981 30.53458 197 GLY D CA 1
ATOM 1478 C C . GLY A 1 217 ? 219.71816 19.48808 1.22388 1.000 34.66438 197 GLY D C 1
ATOM 1479 O O . GLY A 1 217 ? 219.52443 20.70495 1.23245 1.000 31.06099 197 GLY D O 1
ATOM 1480 N N . PHE A 1 218 ? 218.73630 18.61368 1.01571 1.000 34.15627 198 PHE D N 1
ATOM 1481 C CA . PHE A 1 218 ? 217.36774 19.05383 0.77786 1.000 30.80733 198 PHE D CA 1
ATOM 1482 C C . PHE A 1 218 ? 216.80809 19.80333 1.98331 1.000 36.86374 198 PHE D C 1
ATOM 1483 O O . PHE A 1 218 ? 216.18087 20.85885 1.83723 1.000 33.84351 198 PHE D O 1
ATOM 1491 N N . MET A 1 219 ? 217.02463 19.26765 3.18920 1.000 32.27184 199 MET D N 1
ATOM 1492 C CA . MET A 1 219 ? 216.50431 19.91803 4.38991 1.000 30.72992 199 MET D CA 1
ATOM 1493 C C . MET A 1 219 ? 217.24017 21.22028 4.67892 1.000 33.58216 199 MET D C 1
ATOM 1494 O O . MET A 1 219 ? 216.63824 22.18506 5.16668 1.000 35.43242 199 MET D O 1
ATOM 1499 N N . GLY A 1 220 ? 218.54892 21.25627 4.41056 1.000 35.24688 200 GLY D N 1
ATOM 1500 C CA . GLY A 1 220 ? 219.35430 22.44157 4.64517 1.000 41.21560 200 GLY D CA 1
ATOM 1501 C C . GLY A 1 220 ? 219.27845 23.47432 3.55109 1.000 46.35924 200 GLY D C 1
ATOM 1502 O O . GLY A 1 220 ? 219.70756 24.61417 3.75645 1.000 55.44966 200 GLY D O 1
ATOM 1503 N N . ALA A 1 221 ? 218.73360 23.10107 2.39570 1.000 50.91670 201 ALA D N 1
ATOM 1504 C CA . ALA A 1 221 ? 218.55667 24.01480 1.27853 1.000 52.94334 201 ALA D CA 1
ATOM 1505 C C . ALA A 1 221 ? 217.13301 24.53428 1.16436 1.000 60.20564 201 ALA D C 1
ATOM 1506 O O . ALA A 1 221 ? 216.79528 25.14354 0.14742 1.000 65.04842 201 ALA D O 1
ATOM 1508 N N . VAL A 1 222 ? 216.29097 24.31619 2.18120 1.000 64.82710 202 VAL D N 1
ATOM 1509 C CA . VAL A 1 222 ? 215.06731 25.10026 2.32926 1.000 65.89201 202 VAL D CA 1
ATOM 1510 C C . VAL A 1 222 ? 215.50313 26.41339 2.97541 1.000 69.85874 202 VAL D C 1
ATOM 1511 O O . VAL A 1 222 ? 214.78680 27.00572 3.79197 1.000 69.94322 202 VAL D O 1
ATOM 1515 N N . ILE A 1 223 ? 216.71928 26.84004 2.62628 1.000 73.35540 203 ILE D N 1
ATOM 1516 C CA . ILE A 1 223 ? 217.25226 28.17411 2.85211 1.000 74.63631 203 ILE D CA 1
ATOM 1517 C C . ILE A 1 223 ? 216.72326 29.06009 1.72092 1.000 78.73370 203 ILE D C 1
ATOM 1518 O O . ILE A 1 223 ? 217.47053 29.49215 0.83542 1.000 73.49414 203 ILE D O 1
ATOM 1523 N N . ASP A 1 224 ? 215.41037 29.29349 1.72475 1.000 79.85326 204 ASP D N 1
ATOM 1524 C CA . ASP A 1 224 ? 214.68661 30.07860 0.73010 1.000 78.66478 204 ASP D CA 1
ATOM 1525 C C . ASP A 1 224 ? 213.27234 30.29692 1.24161 1.000 77.80672 204 ASP D C 1
ATOM 1526 O O . ASP A 1 224 ? 212.75940 29.49823 2.03100 1.000 77.90243 204 ASP D O 1
ATOM 1531 N N . ARG A 1 225 ? 212.63939 31.36573 0.76359 1.000 72.17002 205 ARG D N 1
ATOM 1532 C CA . ARG A 1 225 ? 211.34633 31.76049 1.29948 1.000 73.49600 205 ARG D CA 1
ATOM 1533 C C . ARG A 1 225 ? 210.26512 30.74892 0.89734 1.000 75.06137 205 ARG D C 1
ATOM 1534 O O . ARG A 1 225 ? 210.51182 29.75519 0.20414 1.000 69.57137 205 ARG D O 1
ATOM 1542 N N . GLY A 1 226 ? 209.04962 31.01714 1.36660 1.000 71.55217 206 GLY D N 1
ATOM 1543 C CA . GLY A 1 226 ? 207.91561 30.13025 1.25718 1.000 57.33352 206 GLY D CA 1
ATOM 1544 C C . GLY A 1 226 ? 207.27573 29.90464 2.61408 1.000 54.84268 206 GLY D C 1
ATOM 1545 O O . GLY A 1 226 ? 206.05986 30.06736 2.77682 1.000 47.75931 206 GLY D O 1
ATOM 1546 N N . ALA A 1 227 ? 208.09085 29.56446 3.61192 1.000 55.59298 207 ALA D N 1
ATOM 1547 C CA . ALA A 1 227 ? 207.59253 28.98429 4.85806 1.000 40.66794 207 ALA D CA 1
ATOM 1548 C C . ALA A 1 227 ? 208.37231 29.49409 6.06443 1.000 45.21824 207 ALA D C 1
ATOM 1549 O O . ALA A 1 227 ? 209.41374 28.91946 6.42208 1.000 35.18864 207 ALA D O 1
ATOM 1551 N N . PRO A 1 228 ? 207.87587 30.53301 6.74721 1.000 42.39331 208 PRO D N 1
ATOM 1552 C CA . PRO A 1 228 ? 208.58645 31.04005 7.93554 1.000 42.13738 208 PRO D CA 1
ATOM 1553 C C . PRO A 1 228 ? 208.68801 30.03158 9.06140 1.000 38.76829 208 PRO D C 1
ATOM 1554 O O . PRO A 1 228 ? 209.56229 30.17766 9.92523 1.000 29.38535 208 PRO D O 1
ATOM 1558 N N . ASN A 1 229 ? 207.82303 29.01818 9.09243 1.000 32.40995 209 ASN D N 1
ATOM 1559 C CA . ASN A 1 229 ? 207.76201 28.10997 10.22745 1.000 30.12308 209 ASN D CA 1
ATOM 1560 C C . ASN A 1 229 ? 208.36385 26.74124 9.91684 1.000 32.01873 209 ASN D C 1
ATOM 1561 O O . ASN A 1 229 ? 208.25306 25.82607 10.74046 1.000 28.60781 209 ASN D O 1
ATOM 1566 N N . PHE A 1 230 ? 209.02061 26.58400 8.76733 1.000 27.08976 210 PHE D N 1
ATOM 1567 C CA . PHE A 1 230 ? 209.85553 25.40818 8.55627 1.000 28.53396 210 PHE D CA 1
ATOM 1568 C C . PHE A 1 230 ? 211.02080 25.41445 9.54365 1.000 27.33717 210 PHE D C 1
ATOM 1569 O O . PHE A 1 230 ? 211.69964 26.43055 9.71457 1.000 27.37888 210 PHE D O 1
ATOM 1577 N N . ARG A 1 231 ? 211.25297 24.27985 10.19946 1.000 24.80019 211 ARG D N 1
ATOM 1578 C CA . ARG A 1 231 ? 212.30624 24.15899 11.20324 1.000 24.26833 211 ARG D CA 1
ATOM 1579 C C . ARG A 1 231 ? 213.07103 22.87560 10.91697 1.000 25.96316 211 ARG D C 1
ATOM 1580 O O . ARG A 1 231 ? 212.47631 21.79413 10.89232 1.000 25.44349 211 ARG D O 1
ATOM 1588 N N . ASN A 1 232 ? 214.37715 22.98749 10.67645 1.000 19.77700 212 ASN D N 1
ATOM 1589 C CA . ASN A 1 232 ? 215.16953 21.81926 10.27876 1.000 24.10420 212 ASN D CA 1
ATOM 1590 C C . ASN A 1 232 ? 215.65474 21.05959 11.51832 1.000 22.14066 212 ASN D C 1
ATOM 1591 O O . ASN A 1 232 ? 216.84640 20.85325 11.75416 1.000 21.46767 212 ASN D O 1
ATOM 1596 N N . LYS A 1 233 ? 214.68469 20.64036 12.32663 1.000 21.16699 213 LYS D N 1
ATOM 1597 C CA . LYS A 1 233 ? 214.97395 19.91687 13.55522 1.000 18.09784 213 LYS D CA 1
ATOM 1598 C C . LYS A 1 233 ? 213.76749 19.06337 13.89834 1.000 21.43679 213 LYS D C 1
ATOM 1599 O O . LYS A 1 233 ? 212.64145 19.40789 13.53926 1.000 19.18249 213 LYS D O 1
ATOM 1605 N N . ILE A 1 234 ? 214.01513 17.93349 14.57969 1.000 19.33957 214 ILE D N 1
ATOM 1606 C CA . ILE A 1 234 ? 212.94130 17.11544 15.13295 1.000 18.95149 214 ILE D CA 1
ATOM 1607 C C . ILE A 1 234 ? 213.24038 16.83210 16.59715 1.000 22.08438 214 ILE D C 1
ATOM 1608 O O . ILE A 1 234 ? 214.39088 16.86481 17.04140 1.000 20.25984 214 ILE D O 1
ATOM 1613 N N . ALA A 1 235 ? 212.18304 16.53630 17.34863 1.000 19.66708 215 ALA D N 1
ATOM 1614 C CA . ALA A 1 235 ? 212.36116 15.98144 18.68361 1.000 20.50006 215 ALA D CA 1
ATOM 1615 C C . ALA A 1 235 ? 212.91177 14.56449 18.57891 1.000 19.69710 215 ALA D C 1
ATOM 1616 O O . ALA A 1 235 ? 212.40146 13.74965 17.80335 1.000 18.30423 215 ALA D O 1
ATOM 1618 N N . LEU A 1 236 ? 213.95271 14.26548 19.36358 1.000 18.60391 216 LEU D N 1
ATOM 1619 C CA . LEU A 1 236 ? 214.47156 12.89931 19.41181 1.000 19.17137 216 LEU D CA 1
ATOM 1620 C C . LEU A 1 236 ? 213.37288 11.87708 19.71260 1.000 19.56446 216 LEU D C 1
ATOM 1621 O O . LEU A 1 236 ? 213.41489 10.74874 19.20015 1.000 17.87830 216 LEU D O 1
ATOM 1626 N N . GLN A 1 237 ? 212.37328 12.25304 20.52065 1.000 16.71955 217 GLN D N 1
ATOM 1627 C CA . GLN A 1 237 ? 211.32226 11.30085 20.88049 1.000 17.46113 217 GLN D CA 1
ATOM 1628 C C . GLN A 1 237 ? 210.53429 10.81089 19.67305 1.000 18.47510 217 GLN D C 1
ATOM 1629 O O . GLN A 1 237 ? 209.81156 9.81382 19.78969 1.000 18.29651 217 GLN D O 1
ATOM 1635 N N . THR A 1 238 ? 210.63910 11.50042 18.53130 1.000 16.40789 218 THR D N 1
ATOM 1636 C CA . THR A 1 238 ? 210.14970 10.99001 17.25161 1.000 16.77008 218 THR D CA 1
ATOM 1637 C C . THR A 1 238 ? 210.56880 9.54146 17.08279 1.000 19.42443 218 THR D C 1
ATOM 1638 O O . THR A 1 238 ? 209.76848 8.69522 16.67437 1.000 15.64266 218 THR D O 1
ATOM 1642 N N . TYR A 1 239 ? 211.82684 9.24411 17.42823 1.000 15.39377 219 TYR D N 1
ATOM 1643 C CA . TYR A 1 239 ? 212.34627 7.90145 17.21800 1.000 16.75250 219 TYR D CA 1
ATOM 1644 C C . TYR A 1 239 ? 211.64821 6.87876 18.10697 1.000 18.36610 219 TYR D C 1
ATOM 1645 O O . TYR A 1 239 ? 211.58944 5.69630 17.75499 1.000 16.69661 219 TYR D O 1
ATOM 1654 N N . GLN A 1 240 ? 211.13968 7.30274 19.26812 1.000 16.70488 220 GLN D N 1
ATOM 1655 C CA . GLN A 1 240 ? 210.32186 6.40529 20.07980 1.000 18.85093 220 GLN D CA 1
ATOM 1656 C C . GLN A 1 240 ? 209.01895 6.05732 19.36179 1.000 17.93415 220 GLN D C 1
ATOM 1657 O O . GLN A 1 240 ? 208.60287 4.89149 19.33464 1.000 18.83240 220 GLN D O 1
ATOM 1663 N N . LYS A 1 241 ? 208.35879 7.05938 18.77478 1.000 16.54747 221 LYS D N 1
ATOM 1664 C CA . LYS A 1 241 ? 207.14178 6.79552 18.01270 1.000 19.69977 221 LYS D CA 1
ATOM 1665 C C . LYS A 1 241 ? 207.42510 5.87879 16.83063 1.000 17.11551 221 LYS D C 1
ATOM 1666 O O . LYS A 1 241 ? 206.62603 4.99005 16.51749 1.000 20.71490 221 LYS D O 1
ATOM 1672 N N . LEU A 1 242 ? 208.56024 6.07945 16.15950 1.000 16.39479 222 LEU D N 1
ATOM 1673 C CA . LEU A 1 242 ? 208.90229 5.22638 15.02759 1.000 21.98450 222 LEU D CA 1
ATOM 1674 C C . LEU A 1 242 ? 209.24092 3.80988 15.47323 1.000 19.65690 222 LEU D C 1
ATOM 1675 O O . LEU A 1 242 ? 209.05884 2.86457 14.69930 1.000 19.36674 222 LEU D O 1
ATOM 1680 N N . ALA A 1 243 ? 209.73000 3.63808 16.70810 1.000 17.36351 223 ALA D N 1
ATOM 1681 C CA . ALA A 1 243 ? 210.01863 2.28923 17.18887 1.000 18.42579 223 ALA D CA 1
ATOM 1682 C C . ALA A 1 243 ? 208.74045 1.47665 17.32912 1.000 21.81668 223 ALA D C 1
ATOM 1683 O O . ALA A 1 243 ? 208.73209 0.27141 17.05803 1.000 17.81851 223 ALA D O 1
ATOM 1685 N N . TRP A 1 244 ? 207.66402 2.12722 17.78320 1.000 23.24326 224 TRP D N 1
ATOM 1686 C CA . TRP A 1 244 ? 206.37980 1.46929 17.99429 1.000 21.41768 224 TRP D CA 1
ATOM 1687 C C . TRP A 1 244 ? 205.68234 1.15006 16.67654 1.000 25.04235 224 TRP D C 1
ATOM 1688 O O . TRP A 1 244 ? 205.00695 0.12100 16.56651 1.000 28.26440 224 TRP D O 1
ATOM 1699 N N . TRP A 1 245 ? 205.83693 2.02105 15.68054 1.000 20.13690 225 TRP D N 1
ATOM 1700 C CA . TRP A 1 245 ? 205.06304 1.95668 14.44798 1.000 20.66252 225 TRP D CA 1
ATOM 1701 C C . TRP A 1 245 ? 205.41952 0.71431 13.64918 1.000 21.84087 225 TRP D C 1
ATOM 1702 O O . TRP A 1 245 ? 206.59763 0.44617 13.38869 1.000 22.27521 225 TRP D O 1
ATOM 1713 N N . GLN A 1 246 ? 204.39859 -0.03444 13.23936 1.000 18.75093 226 GLN D N 1
ATOM 1714 C CA . GLN A 1 246 ? 204.56485 -1.20268 12.37592 1.000 21.03569 226 GLN D CA 1
ATOM 1715 C C . GLN A 1 246 ? 203.71699 -1.01023 11.12260 1.000 17.75615 226 GLN D C 1
ATOM 1716 O O . GLN A 1 246 ? 202.69082 -1.67848 10.94890 1.000 17.30056 226 GLN D O 1
ATOM 1722 N N . PRO A 1 247 ? 204.11697 -0.09687 10.23005 1.000 21.13984 227 PRO D N 1
ATOM 1723 C CA . PRO A 1 247 ? 203.22018 0.28006 9.12278 1.000 21.68248 227 PRO D CA 1
ATOM 1724 C C . PRO A 1 247 ? 202.97085 -0.83497 8.12707 1.000 19.88521 227 PRO D C 1
ATOM 1725 O O . PRO A 1 247 ? 201.87980 -0.88625 7.54238 1.000 21.69991 227 PRO D O 1
ATOM 1729 N N . LYS A 1 248 ? 203.94919 -1.71971 7.89752 1.000 18.07654 228 LYS D N 1
ATOM 1730 C CA . LYS A 1 248 ? 203.69700 -2.86153 7.02388 1.000 21.15333 228 LYS D CA 1
ATOM 1731 C C . LYS A 1 248 ? 202.51597 -3.67744 7.52113 1.000 23.75204 228 LYS D C 1
ATOM 1732 O O . LYS A 1 248 ? 201.73753 -4.19637 6.71251 1.000 21.23328 228 LYS D O 1
ATOM 1738 N N . GLU A 1 249 ? 202.34227 -3.77204 8.84335 1.000 21.34376 229 GLU D N 1
ATOM 1739 C CA . GLU A 1 249 ? 201.19488 -4.50485 9.37090 1.000 24.43098 229 GLU D CA 1
ATOM 1740 C C . GLU A 1 249 ? 199.90731 -3.72381 9.17363 1.000 22.73856 229 GLU D C 1
ATOM 1741 O O . GLU A 1 249 ? 198.86919 -4.31231 8.84810 1.000 20.29614 229 GLU D O 1
ATOM 1747 N N . ILE A 1 250 ? 199.94989 -2.39961 9.37147 1.000 16.85382 230 ILE D N 1
ATOM 1748 C CA . ILE A 1 250 ? 198.73986 -1.58952 9.21083 1.000 19.15423 230 ILE D CA 1
ATOM 1749 C C . ILE A 1 250 ? 198.30875 -1.54740 7.74624 1.000 24.16603 230 ILE D C 1
ATOM 1750 O O . ILE A 1 250 ? 197.10781 -1.54533 7.43716 1.000 20.11736 230 ILE D O 1
ATOM 1755 N N . LEU A 1 251 ? 199.27459 -1.53058 6.82250 1.000 23.46369 231 LEU D N 1
ATOM 1756 C CA . LEU A 1 251 ? 198.92337 -1.51064 5.40583 1.000 23.65842 231 LEU D CA 1
ATOM 1757 C C . LEU A 1 251 ? 198.12716 -2.74928 5.01459 1.000 24.09248 231 LEU D C 1
ATOM 1758 O O . LEU A 1 251 ? 197.33134 -2.70021 4.06666 1.000 24.68278 231 LEU D O 1
ATOM 1763 N N . LYS A 1 252 ? 198.29201 -3.85430 5.75189 1.000 21.18120 232 LYS D N 1
ATOM 1764 C CA . LYS A 1 252 ? 197.53568 -5.06412 5.44290 1.000 20.57156 232 LYS D CA 1
ATOM 1765 C C . LYS A 1 252 ? 196.05362 -4.89707 5.74440 1.000 24.48819 232 LYS D C 1
ATOM 1766 O O . LYS A 1 252 ? 195.23569 -5.61755 5.16698 1.000 23.78331 232 LYS D O 1
ATOM 1772 N N . LEU A 1 253 ? 195.69080 -3.95073 6.61854 1.000 18.40156 233 LEU D N 1
ATOM 1773 C CA . LEU A 1 253 ? 194.28641 -3.63682 6.84703 1.000 19.75902 233 LEU D CA 1
ATOM 1774 C C . LEU A 1 253 ? 193.67579 -2.87039 5.68287 1.000 23.90296 233 LEU D C 1
ATOM 1775 O O . LEU A 1 253 ? 192.45153 -2.80424 5.57614 1.000 24.38672 233 LEU D O 1
ATOM 1780 N N . VAL A 1 254 ? 194.49267 -2.27260 4.81970 1.000 23.55293 234 VAL D N 1
ATOM 1781 C CA . VAL A 1 254 ? 193.95116 -1.56412 3.66613 1.000 20.46004 234 VAL D CA 1
ATOM 1782 C C . VAL A 1 254 ? 193.67480 -2.59637 2.58437 1.000 24.13117 234 VAL D C 1
ATOM 1783 O O . VAL A 1 254 ? 194.53449 -2.86783 1.73620 1.000 23.94622 234 VAL D O 1
ATOM 1787 N N . ASP A 1 255 ? 192.48224 -3.19381 2.62140 1.000 24.71411 235 ASP D N 1
ATOM 1788 C CA . ASP A 1 255 ? 192.14422 -4.28845 1.72091 1.000 25.49042 235 ASP D CA 1
ATOM 1789 C C . ASP A 1 255 ? 190.96045 -3.97117 0.81727 1.000 26.47646 235 ASP D C 1
ATOM 1790 O O . ASP A 1 255 ? 190.50666 -4.85614 0.08742 1.000 26.05081 235 ASP D O 1
ATOM 1795 N N . LYS A 1 256 ? 190.45383 -2.73675 0.83671 1.000 26.01885 236 LYS D N 1
ATOM 1796 C CA . LYS A 1 256 ? 189.33860 -2.33951 -0.02329 1.000 27.59512 236 LYS D CA 1
ATOM 1797 C C . LYS A 1 256 ? 189.63144 -1.04935 -0.77955 1.000 25.31237 236 LYS D C 1
ATOM 1798 O O . LYS A 1 256 ? 189.11064 -0.82955 -1.87471 1.000 26.82347 236 LYS D O 1
ATOM 1804 N N . THR A 1 257 ? 190.44455 -0.18878 -0.20286 1.000 24.91543 237 THR D N 1
ATOM 1805 C CA . THR A 1 257 ? 190.67639 1.13639 -0.77681 1.000 22.45652 237 THR D CA 1
ATOM 1806 C C . THR A 1 257 ? 191.51758 1.05977 -2.04672 1.000 20.54835 237 THR D C 1
ATOM 1807 O O . THR A 1 257 ? 192.66804 0.60620 -1.98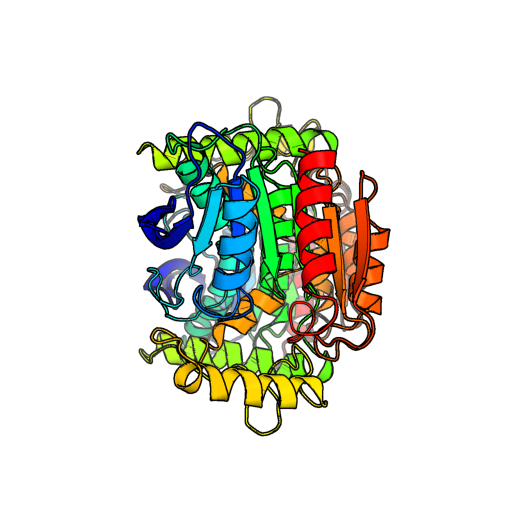487 1.000 21.51541 237 THR D O 1
ATOM 1811 N N . PRO A 1 258 ? 190.99839 1.48780 -3.19983 1.000 21.28564 238 PRO D N 1
ATOM 1812 C CA . PRO A 1 258 ? 191.81820 1.54558 -4.41633 1.000 23.21362 238 PRO D CA 1
ATOM 1813 C C . PRO A 1 258 ? 193.09060 2.33610 -4.16571 1.000 18.84566 238 PRO D C 1
ATOM 1814 O O . PRO A 1 258 ? 193.05498 3.44564 -3.62376 1.000 22.37431 238 PRO D O 1
ATOM 1818 N N . VAL A 1 259 ? 194.22602 1.76059 -4.54781 1.000 21.63206 239 VAL D N 1
ATOM 1819 C CA . VAL A 1 259 ? 195.51501 2.32145 -4.16400 1.000 19.14192 239 VAL D CA 1
ATOM 1820 C C . VAL A 1 259 ? 196.41107 2.45398 -5.38477 1.000 25.86779 239 VAL D C 1
ATOM 1821 O O . VAL A 1 259 ? 196.59206 1.49745 -6.14730 1.000 23.21001 239 VAL D O 1
ATOM 1825 N N . LEU A 1 260 ? 196.98951 3.63583 -5.54727 1.000 23.09857 240 LEU D N 1
ATOM 1826 C CA . LEU A 1 260 ? 198.02756 3.89891 -6.53024 1.000 22.61522 240 LEU D CA 1
ATOM 1827 C C . LEU A 1 260 ? 199.32915 4.14330 -5.78570 1.000 27.07973 240 LEU D C 1
ATOM 1828 O O . LEU A 1 260 ? 199.37877 4.99075 -4.88680 1.000 22.60892 240 LEU D O 1
ATOM 1833 N N . MET A 1 261 ? 200.36999 3.39591 -6.13867 1.000 22.32284 241 MET D N 1
ATOM 1834 C CA . MET A 1 261 ? 201.70229 3.63685 -5.60524 1.000 22.04477 241 MET D CA 1
ATOM 1835 C C . MET A 1 261 ? 202.63613 4.09819 -6.71470 1.000 28.78197 241 MET D C 1
ATOM 1836 O O . MET A 1 261 ? 202.71740 3.46282 -7.77554 1.000 25.39912 241 MET D O 1
ATOM 1841 N N . VAL A 1 262 ? 203.35066 5.18803 -6.45567 1.000 25.43739 242 VAL D N 1
ATOM 1842 C CA . VAL A 1 262 ? 204.37369 5.71492 -7.34890 1.000 24.61862 242 VAL D CA 1
ATOM 1843 C C . VAL A 1 262 ? 205.72421 5.53656 -6.66877 1.000 27.92963 242 VAL D C 1
ATOM 1844 O O . VAL A 1 262 ? 205.98770 6.14876 -5.62359 1.000 25.87871 242 VAL D O 1
ATOM 1848 N N . THR A 1 263 ? 206.58603 4.71524 -7.26921 1.000 24.03635 243 THR D N 1
ATOM 1849 C CA . THR A 1 263 ? 207.87271 4.36040 -6.69848 1.000 26.92842 243 THR D CA 1
ATOM 1850 C C . THR A 1 263 ? 208.99856 4.85987 -7.59104 1.000 27.45189 243 THR D C 1
ATOM 1851 O O . THR A 1 263 ? 208.98293 4.59052 -8.80390 1.000 30.04750 243 THR D O 1
ATOM 1855 N N . PRO A 1 264 ? 209.98841 5.57487 -7.04676 1.000 26.42413 244 PRO D N 1
ATOM 1856 C CA . PRO A 1 264 ? 211.13204 5.99382 -7.86552 1.000 27.86798 244 PRO D CA 1
ATOM 1857 C C . PRO A 1 264 ? 212.06625 4.81504 -8.08948 1.000 27.52751 244 PRO D C 1
ATOM 1858 O O . PRO A 1 264 ? 212.42320 4.10853 -7.14262 1.000 22.48977 244 PRO D O 1
ATOM 1862 N N . GLU A 1 265 ? 212.46709 4.61154 -9.35363 1.000 25.42336 245 GLU D N 1
ATOM 1863 C CA . GLU A 1 265 ? 213.39115 3.52366 -9.67422 1.000 28.63537 245 GLU D CA 1
ATOM 1864 C C . GLU A 1 265 ? 214.65212 3.58222 -8.82195 1.000 25.78495 245 GLU D C 1
ATOM 1865 O O . GLU A 1 265 ? 215.12111 2.55403 -8.32127 1.000 27.17512 245 GLU D O 1
ATOM 1871 N N . LEU A 1 266 ? 215.21479 4.77512 -8.65100 1.000 25.63244 246 LEU D N 1
ATOM 1872 C CA . LEU A 1 266 ? 216.48893 4.96906 -7.96914 1.000 32.54066 246 LEU D CA 1
ATOM 1873 C C . LEU A 1 266 ? 216.30018 5.57563 -6.58022 1.000 27.26065 246 LEU D C 1
ATOM 1874 O O . LEU A 1 266 ? 217.05631 6.45022 -6.15246 1.000 28.18215 246 LEU D O 1
ATOM 1879 N N . ASP A 1 267 ? 215.29141 5.10999 -5.85392 1.000 24.23668 247 ASP D N 1
ATOM 1880 C CA . ASP A 1 267 ? 215.03854 5.62360 -4.51204 1.000 26.61270 247 ASP D CA 1
ATOM 1881 C C . ASP A 1 267 ? 216.14727 5.16352 -3.57248 1.000 22.48784 247 ASP D C 1
ATOM 1882 O O . ASP A 1 267 ? 216.22398 3.98093 -3.23065 1.000 28.04594 247 ASP D O 1
ATOM 1887 N N . THR A 1 268 ? 216.99801 6.09262 -3.13588 1.000 24.05331 248 THR D N 1
ATOM 1888 C CA . THR A 1 268 ? 218.05812 5.79412 -2.17987 1.000 25.92304 248 THR D CA 1
ATOM 1889 C C . THR A 1 268 ? 217.64245 6.01862 -0.73022 1.000 29.54200 248 THR D C 1
ATOM 1890 O O . THR A 1 268 ? 218.47686 5.84075 0.16361 1.000 28.07320 248 THR D O 1
ATOM 1894 N N . MET A 1 269 ? 216.40257 6.44552 -0.47515 1.000 26.92501 249 MET D N 1
ATOM 1895 C CA . MET A 1 269 ? 215.90510 6.63848 0.88718 1.000 22.39576 249 MET D CA 1
ATOM 1896 C C . MET A 1 269 ? 214.87915 5.61177 1.33044 1.000 26.92946 249 MET D C 1
ATOM 1897 O O . MET A 1 269 ? 214.84241 5.26686 2.51389 1.000 26.98429 249 MET D O 1
ATOM 1902 N N . SER A 1 270 ? 214.01656 5.15729 0.43295 1.000 23.19752 250 SER D N 1
ATOM 1903 C CA . SER A 1 270 ? 213.08586 4.06917 0.71982 1.000 26.68026 250 SER D CA 1
ATOM 1904 C C . SER A 1 270 ? 213.32351 2.98196 -0.31488 1.000 25.76835 250 SER D C 1
ATOM 1905 O O . SER A 1 270 ? 213.03079 3.19620 -1.50714 1.000 25.10911 250 SER D O 1
ATOM 1908 N N . PRO A 1 271 ? 213.86180 1.82981 0.06796 1.000 25.12115 251 PRO D N 1
ATOM 1909 C CA . PRO A 1 271 ? 214.19155 0.78399 -0.92250 1.000 25.84036 251 PRO D CA 1
ATOM 1910 C C . PRO A 1 271 ? 213.00472 0.46327 -1.81380 1.000 30.37486 251 PRO D C 1
ATOM 1911 O O . PRO A 1 271 ? 211.92268 0.10230 -1.31892 1.000 27.67463 251 PRO D O 1
ATOM 1915 N N . PRO A 1 272 ? 213.15797 0.62144 -3.13499 1.000 28.83823 252 PRO D N 1
ATOM 1916 C CA . PRO A 1 272 ? 212.05766 0.26414 -4.04945 1.000 28.65361 252 PRO D CA 1
ATOM 1917 C C . PRO A 1 272 ? 211.50808 -1.13807 -3.84233 1.000 30.21429 252 PRO D C 1
ATOM 1918 O O . PRO A 1 272 ? 210.29357 -1.33007 -3.96501 1.000 28.16624 252 PRO D O 1
ATOM 1922 N N . GLU A 1 273 ? 212.34681 -2.12717 -3.51964 1.000 28.07626 253 GLU D N 1
ATOM 1923 C CA . GLU A 1 273 ? 211.79642 -3.46624 -3.32808 1.000 31.80099 253 GLU D CA 1
ATOM 1924 C C . GLU A 1 273 ? 210.93904 -3.55151 -2.07086 1.000 28.87427 253 GLU D C 1
ATOM 1925 O O . GLU A 1 273 ? 210.03842 -4.39217 -2.00084 1.000 24.03598 253 GLU D O 1
ATOM 1931 N N . GLU A 1 274 ? 211.20038 -2.69984 -1.07195 1.000 27.66240 254 GLU D N 1
ATOM 1932 C CA . GLU A 1 274 ? 210.31779 -2.63112 0.09123 1.000 27.34313 254 GLU D CA 1
ATOM 1933 C C . GLU A 1 274 ? 208.96095 -2.05437 -0.29013 1.000 27.36038 254 GLU D C 1
ATOM 1934 O O . GLU A 1 274 ? 207.91548 -2.53036 0.17736 1.000 25.33100 254 GLU D O 1
ATOM 1940 N N . GLN A 1 275 ? 208.96487 -1.01450 -1.12790 1.000 26.78113 255 GLN D N 1
ATOM 1941 C CA . GLN A 1 275 ? 207.71642 -0.44838 -1.62271 1.000 27.48677 255 GLN D CA 1
ATOM 1942 C C . GLN A 1 275 ? 206.95241 -1.47227 -2.45252 1.000 26.43151 255 GLN D C 1
ATOM 1943 O O . GLN A 1 275 ? 205.74798 -1.66556 -2.26380 1.000 25.82420 255 GLN D O 1
ATOM 1949 N N . LYS A 1 276 ? 207.65090 -2.15960 -3.35997 1.000 27.51851 256 LYS D N 1
ATOM 1950 C CA . LYS A 1 276 ? 207.00542 -3.16799 -4.19641 1.000 25.54963 256 LYS D CA 1
ATOM 1951 C C . LYS A 1 276 ? 206.43968 -4.31491 -3.36430 1.000 28.42864 256 LYS D C 1
ATOM 1952 O O . LYS A 1 276 ? 205.35155 -4.83280 -3.65692 1.000 28.38687 256 LYS D O 1
ATOM 1958 N N . ALA A 1 277 ? 207.17098 -4.74108 -2.33523 1.000 27.15773 257 ALA D N 1
ATOM 1959 C CA . ALA A 1 277 ? 206.69213 -5.84251 -1.50593 1.000 29.00963 257 ALA D CA 1
ATOM 1960 C C . ALA A 1 277 ? 205.36010 -5.49784 -0.85165 1.000 30.78212 257 ALA D C 1
ATOM 1961 O O . ALA A 1 277 ? 204.44825 -6.33197 -0.80397 1.000 27.29675 257 ALA D O 1
ATOM 1963 N N . ALA A 1 278 ? 205.22214 -4.26629 -0.34787 1.000 24.62809 258 ALA D N 1
ATOM 1964 C CA . ALA A 1 278 ? 203.94393 -3.86077 0.22357 1.000 24.68400 258 ALA D CA 1
ATOM 1965 C C . ALA A 1 278 ? 202.86652 -3.80124 -0.84875 1.000 25.96474 258 ALA D C 1
ATOM 1966 O O . ALA A 1 278 ? 201.74682 -4.28478 -0.63631 1.000 24.81636 258 ALA D O 1
ATOM 1968 N N . PHE A 1 279 ? 203.19159 -3.22966 -2.01429 1.000 27.18745 259 PHE D N 1
ATOM 1969 C CA . PHE A 1 279 ? 202.19822 -3.10250 -3.07845 1.000 25.65571 259 PHE D CA 1
ATOM 1970 C C . PHE A 1 279 ? 201.66801 -4.46266 -3.51270 1.000 27.39474 259 PHE D C 1
ATOM 1971 O O . PHE A 1 279 ? 200.46740 -4.61210 -3.78273 1.000 24.81973 259 PHE D O 1
ATOM 1979 N N . GLU A 1 280 ? 202.55351 -5.45895 -3.60852 1.000 24.36593 260 GLU D N 1
ATOM 1980 C CA . GLU A 1 280 ? 202.14040 -6.78080 -4.06782 1.000 32.38226 260 GLU D CA 1
ATOM 1981 C C . GLU A 1 280 ? 201.06720 -7.38178 -3.17092 1.000 32.26228 260 GLU D C 1
ATOM 1982 O O . GLU A 1 280 ? 200.24009 -8.16881 -3.64093 1.000 28.58570 260 GLU D O 1
ATOM 1988 N N . LEU A 1 281 ? 201.05251 -7.02003 -1.88516 1.000 27.23526 261 LEU D N 1
ATOM 1989 C CA . LEU A 1 281 ? 200.11277 -7.63288 -0.95200 1.000 24.07016 261 LEU D CA 1
ATOM 1990 C C . LEU A 1 281 ? 198.67861 -7.14328 -1.12062 1.000 30.30373 261 LEU D C 1
ATOM 1991 O O . LEU A 1 281 ? 197.75235 -7.85742 -0.72289 1.000 27.00005 261 LEU D O 1
ATOM 1996 N N . PHE A 1 282 ? 198.47002 -5.95055 -1.67365 1.000 26.81853 262 PHE D N 1
ATOM 1997 C CA . PHE A 1 282 ? 197.12569 -5.38760 -1.74206 1.000 25.59038 262 PHE D CA 1
ATOM 1998 C C . PHE A 1 282 ? 196.21686 -6.28427 -2.58241 1.000 26.66389 262 PHE D C 1
ATOM 1999 O O . PHE A 1 282 ? 196.56112 -6.60225 -3.72835 1.000 23.43430 262 PHE D O 1
ATOM 2007 N N . PRO A 1 283 ? 195.06120 -6.71785 -2.05552 1.000 27.75435 263 PRO D N 1
ATOM 2008 C CA . PRO A 1 283 ? 194.15543 -7.56260 -2.85623 1.000 25.61916 263 PRO D CA 1
ATOM 2009 C C . PRO A 1 283 ? 193.19864 -6.77213 -3.73176 1.000 28.09390 263 PRO D C 1
ATOM 2010 O O . PRO A 1 283 ? 192.65991 -7.31816 -4.70061 1.000 30.86288 263 PRO D O 1
ATOM 2014 N N . GLN A 1 284 ? 192.98443 -5.49450 -3.42232 1.000 23.54889 264 GLN D N 1
ATOM 2015 C CA . GLN A 1 284 ? 191.93363 -4.70724 -4.05647 1.000 28.72466 264 GLN D CA 1
ATOM 2016 C C . GLN A 1 284 ? 192.42146 -4.10125 -5.37708 1.000 29.27453 264 GLN D C 1
ATOM 2017 O O . GLN A 1 284 ? 193.54105 -4.35604 -5.83462 1.000 28.38845 264 GLN D O 1
ATOM 2023 N N . THR A 1 285 ? 191.56987 -3.27659 -5.99471 1.000 24.11854 265 THR D N 1
ATOM 2024 C CA . THR A 1 285 ? 191.95570 -2.47965 -7.15983 1.000 27.81385 265 THR D CA 1
ATOM 2025 C C . THR A 1 285 ? 193.19617 -1.64584 -6.86673 1.000 27.49126 265 THR D C 1
ATOM 2026 O O . THR A 1 285 ? 193.24733 -0.92586 -5.86633 1.000 25.26365 265 THR D O 1
ATOM 2030 N N . LYS A 1 286 ? 194.19125 -1.72134 -7.75236 1.000 25.00946 266 LYS D N 1
ATOM 2031 C CA . LYS A 1 286 ? 195.45880 -1.05572 -7.47213 1.000 26.64845 266 LYS D CA 1
ATOM 2032 C C . LYS A 1 286 ? 196.21586 -0.78844 -8.76468 1.000 34.27627 266 LYS D C 1
ATOM 2033 O O . LYS A 1 286 ? 195.95341 -1.40434 -9.80240 1.000 26.91333 266 LYS D O 1
ATOM 2039 N N . LYS A 1 287 ? 197.17529 0.13479 -8.67796 1.000 27.34763 267 LYS D N 1
ATOM 2040 C CA . LYS A 1 287 ? 198.00370 0.50526 -9.81672 1.000 26.15486 267 LYS D CA 1
ATOM 2041 C C . LYS A 1 287 ? 199.39263 0.86324 -9.31984 1.000 32.00637 267 LYS D C 1
ATOM 2042 O O . LYS A 1 287 ? 199.53931 1.57426 -8.32148 1.000 25.59562 267 LYS D O 1
ATOM 2048 N N . PHE A 1 288 ? 200.40502 0.37840 -10.02806 1.000 27.61535 268 PHE D N 1
ATOM 2049 C CA . PHE A 1 288 ? 201.79568 0.66307 -9.71370 1.000 29.20523 268 PHE D CA 1
ATOM 2050 C C . PHE A 1 288 ? 202.43700 1.47306 -10.83573 1.000 38.25985 268 PHE D C 1
ATOM 2051 O O . PHE A 1 288 ? 202.25458 1.16287 -12.01899 1.000 33.69060 268 PHE D O 1
ATOM 2059 N N . LEU A 1 289 ? 203.18159 2.51676 -10.46087 1.000 28.55913 269 LEU D N 1
ATOM 2060 C CA . LEU A 1 289 ? 203.91787 3.34960 -11.40826 1.000 33.70939 269 LEU D CA 1
ATOM 2061 C C . LEU A 1 289 ? 205.36113 3.47031 -10.95179 1.000 32.92352 269 LEU D C 1
ATOM 2062 O O . LEU A 1 289 ? 205.61988 3.94769 -9.84254 1.000 27.64762 269 LEU D O 1
ATOM 2067 N N . GLU A 1 290 ? 206.29882 3.05840 -11.80228 1.000 27.25541 270 GLU D N 1
ATOM 2068 C CA . GLU A 1 290 ? 207.71891 3.25612 -11.53471 1.000 32.02400 270 GLU D CA 1
ATOM 2069 C C . GLU A 1 290 ? 208.19395 4.48991 -12.28431 1.000 32.19775 270 GLU D C 1
ATOM 2070 O O . GLU A 1 290 ? 207.98921 4.59357 -13.49751 1.000 33.64848 270 GLU D O 1
ATOM 2076 N N . ALA A 1 291 ? 208.81449 5.42590 -11.56339 1.000 29.27817 271 ALA D N 1
ATOM 2077 C CA . ALA A 1 291 ? 209.34453 6.65042 -12.16522 1.000 33.44250 271 ALA D CA 1
ATOM 2078 C C . ALA A 1 291 ? 210.81223 6.40951 -12.50516 1.000 35.85448 271 ALA D C 1
ATOM 2079 O O . ALA A 1 291 ? 211.68537 6.50635 -11.63849 1.000 33.82812 271 ALA D O 1
ATOM 2081 N N . LYS A 1 292 ? 211.08442 6.09724 -13.77588 1.000 38.39161 272 LYS D N 1
ATOM 2082 C CA . LYS A 1 292 ? 212.42662 5.69724 -14.19013 1.000 32.42143 272 LYS D CA 1
ATOM 2083 C C . LYS A 1 292 ? 213.43098 6.80836 -13.93772 1.000 29.39981 272 LYS D C 1
ATOM 2084 O O . LYS A 1 292 ? 213.14313 7.99034 -14.14937 1.000 33.92944 272 LYS D O 1
ATOM 2090 N N . GLY A 1 293 ? 214.61965 6.41945 -13.47637 1.000 34.11014 273 GLY D N 1
ATOM 2091 C CA . GLY A 1 293 ? 215.68881 7.36356 -13.21865 1.000 32.80502 273 GLY D CA 1
ATOM 2092 C C . GLY A 1 293 ? 215.44360 8.35517 -12.10209 1.000 34.97592 273 GLY D C 1
ATOM 2093 O O . GLY A 1 293 ? 216.26835 9.25636 -11.90853 1.000 38.57833 273 GLY D O 1
ATOM 2094 N N . LYS A 1 294 ? 214.34850 8.23120 -11.35678 1.000 33.66594 274 LYS D N 1
ATOM 2095 C CA . LYS A 1 294 ? 214.02452 9.20106 -10.31899 1.000 33.44277 274 LYS D CA 1
ATOM 2096 C C . LYS A 1 294 ? 214.45222 8.70335 -8.94260 1.000 30.15078 274 LYS D C 1
ATOM 2097 O O . LYS A 1 294 ? 214.58123 7.49790 -8.70783 1.000 30.88144 274 LYS D O 1
ATOM 2103 N N . GLY A 1 295 ? 214.68726 9.65922 -8.03917 1.000 31.78929 275 GLY D N 1
ATOM 2104 C CA . GLY A 1 295 ? 214.95764 9.38065 -6.65039 1.000 31.83898 275 GLY D CA 1
ATOM 2105 C C . GLY A 1 295 ? 213.78767 9.74289 -5.75252 1.000 31.25896 275 GLY D C 1
ATOM 2106 O O . GLY A 1 295 ? 212.71074 10.13226 -6.20669 1.000 27.87978 275 GLY D O 1
ATOM 2107 N N . HIS A 1 296 ? 214.02667 9.60994 -4.44239 1.000 30.34051 276 HIS D N 1
ATOM 2108 C CA . HIS A 1 296 ? 212.97560 9.84837 -3.45188 1.000 26.38353 276 HIS D CA 1
ATOM 2109 C C . HIS A 1 296 ? 212.42561 11.27058 -3.53352 1.000 34.26452 276 HIS D C 1
ATOM 2110 O O . HIS A 1 296 ? 211.21920 11.48399 -3.35474 1.000 28.30974 276 HIS D O 1
ATOM 2117 N N . LEU A 1 297 ? 213.28913 12.26165 -3.79776 1.000 31.12290 277 LEU D N 1
ATOM 2118 C CA . LEU A 1 297 ? 212.85415 13.65831 -3.82387 1.000 31.94792 277 LEU D CA 1
ATOM 2119 C C . LEU A 1 297 ? 212.53492 14.17926 -5.21626 1.000 35.65815 277 LEU D C 1
ATOM 2120 O O . LEU A 1 297 ? 211.87722 15.21773 -5.32849 1.000 39.36289 277 LEU D O 1
ATOM 2125 N N . THR A 1 298 ? 213.00085 13.51256 -6.26950 1.000 33.69442 278 THR D N 1
ATOM 2126 C CA . THR A 1 298 ? 212.78803 13.96168 -7.63876 1.000 32.26107 278 THR D CA 1
ATOM 2127 C C . THR A 1 298 ? 211.69796 13.17301 -8.34396 1.000 35.84915 278 THR D C 1
ATOM 2128 O O . THR A 1 298 ? 211.48556 13.35995 -9.54697 1.000 32.06119 278 THR D O 1
ATOM 2132 N N . VAL A 1 299 ? 211.00912 12.28664 -7.62485 1.000 33.70116 279 VAL D N 1
ATOM 2133 C CA . VAL A 1 299 ? 210.02339 11.41928 -8.26053 1.000 31.18655 279 VAL D CA 1
ATOM 2134 C C . VAL A 1 299 ? 208.91414 12.23352 -8.91878 1.000 36.27473 279 VAL D C 1
ATOM 2135 O O . VAL A 1 299 ? 208.32605 11.79745 -9.91474 1.000 38.29693 279 VAL D O 1
ATOM 2139 N N . LEU A 1 300 ? 208.62490 13.43281 -8.40392 1.000 33.50599 280 LEU D N 1
ATOM 2140 C CA . LEU A 1 300 ? 207.57577 14.27825 -8.96261 1.000 34.35772 280 LEU D CA 1
ATOM 2141 C C . LEU A 1 300 ? 208.13060 15.53417 -9.63976 1.000 38.96168 280 LEU D C 1
ATOM 2142 O O . LEU A 1 300 ? 207.40101 16.51618 -9.81415 1.000 40.84333 280 LEU D O 1
ATOM 2147 N N . SER A 1 301 ? 209.39923 15.52147 -10.04081 1.000 41.66652 281 SER D N 1
ATOM 2148 C CA . SER A 1 301 ? 210.04078 16.68980 -10.62953 1.000 38.81837 281 SER D CA 1
ATOM 2149 C C . SER A 1 301 ? 210.65713 16.32650 -11.97354 1.000 40.49451 281 SER D C 1
ATOM 2150 O O . SER A 1 301 ? 210.86041 15.15276 -12.29313 1.000 42.82072 281 SER D O 1
ATOM 2153 N N . GLY A 1 302 ? 210.98034 17.35775 -12.75297 1.000 44.65395 282 GLY D N 1
ATOM 2154 C CA . GLY A 1 302 ? 211.68889 17.10375 -13.98765 1.000 42.03691 282 GLY D CA 1
ATOM 2155 C C . GLY A 1 302 ? 210.78462 16.44394 -15.01112 1.000 44.64758 282 GLY D C 1
ATOM 2156 O O . GLY A 1 302 ? 209.56032 16.46806 -14.91304 1.000 40.17281 282 GLY D O 1
ATOM 2157 N N . GLU A 1 303 ? 211.41139 15.84006 -16.01338 1.000 44.07604 283 GLU D N 1
ATOM 2158 C CA . GLU A 1 303 ? 210.62386 15.24326 -17.07547 1.000 56.38931 283 GLU D CA 1
ATOM 2159 C C . GLU A 1 303 ? 210.00391 13.93929 -16.59504 1.000 51.28901 283 GLU D C 1
ATOM 2160 O O . GLU A 1 303 ? 210.51279 13.28105 -15.68298 1.000 45.58648 283 GLU D O 1
ATOM 2166 N N . GLY A 1 304 ? 208.88259 13.57991 -17.21940 1.000 49.30398 284 GLY D N 1
ATOM 2167 C CA . GLY A 1 304 ? 208.03189 12.51875 -16.73946 1.000 46.11884 284 GLY D CA 1
ATOM 2168 C C . GLY A 1 304 ? 207.05922 12.93820 -15.66487 1.000 41.71556 284 GLY D C 1
ATOM 2169 O O . GLY A 1 304 ? 206.08482 12.21906 -15.41502 1.000 44.22159 284 GLY D O 1
ATOM 2170 N N . SER A 1 305 ? 207.28341 14.08858 -15.02923 1.000 42.03051 285 SER D N 1
ATOM 2171 C CA . SER A 1 305 ? 206.47844 14.47322 -13.87532 1.000 42.83748 285 SER D CA 1
ATOM 2172 C C . SER A 1 305 ? 205.06237 14.85111 -14.28516 1.000 42.86007 285 SER D C 1
ATOM 2173 O O . SER A 1 305 ? 204.09812 14.52028 -13.58402 1.000 39.00383 285 SER D O 1
ATOM 2176 N N . VAL A 1 306 ? 204.91260 15.54412 -15.41540 1.000 41.77012 286 VAL D N 1
ATOM 2177 C CA . VAL A 1 306 ? 203.57579 15.90492 -15.87202 1.000 40.82626 286 VAL D CA 1
ATOM 2178 C C . VAL A 1 306 ? 202.75940 14.64531 -16.13489 1.000 41.01931 286 VAL D C 1
ATOM 2179 O O . VAL A 1 306 ? 201.56747 14.57283 -15.80457 1.000 36.20462 286 VAL D O 1
ATOM 2183 N N . GLU A 1 307 ? 203.40946 13.61349 -16.67671 1.000 37.83337 287 GLU D N 1
ATOM 2184 C CA . GLU A 1 307 ? 202.73312 12.35475 -16.97051 1.000 34.23782 287 GLU D CA 1
ATOM 2185 C C . GLU A 1 307 ? 202.37584 11.60081 -15.69286 1.000 37.38140 287 GLU D C 1
ATOM 2186 O O . GLU A 1 307 ? 201.35134 10.90690 -15.63661 1.000 33.79952 287 GLU D O 1
ATOM 2192 N N . VAL A 1 308 ? 203.22663 11.69723 -14.66909 1.000 33.50549 288 VAL D N 1
ATOM 2193 C CA . VAL A 1 308 ? 202.94501 11.02699 -13.40363 1.000 33.08523 288 VAL D CA 1
ATOM 2194 C C . VAL A 1 308 ? 201.74893 11.67514 -12.71442 1.000 30.73558 288 VAL D C 1
ATOM 2195 O O . VAL A 1 308 ? 200.84954 10.98340 -12.22452 1.000 31.97996 288 VAL D O 1
ATOM 2199 N N . VAL A 1 309 ? 201.70633 13.01088 -12.68228 1.000 33.75793 289 VAL D N 1
ATOM 2200 C CA . VAL A 1 309 ? 200.56418 13.69647 -12.08201 1.000 33.17898 289 VAL D CA 1
ATOM 2201 C C . VAL A 1 309 ? 199.28509 13.37576 -12.84541 1.000 34.59884 289 VAL D C 1
ATOM 2202 O O . VAL A 1 309 ? 198.24117 13.09781 -12.24277 1.000 32.71535 289 VAL D O 1
ATOM 2206 N N . ASP A 1 310 ? 199.34316 13.39021 -14.18157 1.000 32.95146 290 ASP D N 1
ATOM 2207 C CA . ASP A 1 310 ? 198.16489 13.02750 -14.96543 1.000 29.57678 290 ASP D CA 1
ATOM 2208 C C . ASP A 1 310 ? 197.70933 11.60957 -14.64835 1.000 31.10412 290 ASP D C 1
ATOM 2209 O O . ASP A 1 310 ? 196.50320 11.32811 -14.60774 1.000 31.19102 290 ASP D O 1
ATOM 2214 N N . ALA A 1 311 ? 198.66095 10.70476 -14.41069 1.000 29.56902 291 ALA D N 1
ATOM 2215 C CA . ALA A 1 311 ? 198.30463 9.33970 -14.05034 1.000 31.46314 291 ALA D CA 1
ATOM 2216 C C . ALA A 1 311 ? 197.56035 9.28644 -12.72196 1.000 30.76420 291 ALA D C 1
ATOM 2217 O O . ALA A 1 311 ? 196.66811 8.44511 -12.54118 1.000 28.35604 291 ALA D O 1
ATOM 2219 N N . MET A 1 312 ? 197.90553 10.17677 -11.78868 1.000 27.66966 292 MET D N 1
ATOM 2220 C CA . MET A 1 312 ? 197.21079 10.21499 -10.50416 1.000 27.44658 292 MET D CA 1
ATOM 2221 C C . MET A 1 312 ? 195.76222 10.64751 -10.67717 1.000 24.93773 292 MET D C 1
ATOM 2222 O O . MET A 1 312 ? 194.84495 9.97802 -10.19264 1.000 27.35998 292 MET D O 1
ATOM 2227 N N . THR A 1 313 ? 195.53358 11.76381 -11.37606 1.000 24.82432 293 THR D N 1
ATOM 2228 C CA . THR A 1 313 ? 194.16708 12.24492 -11.55450 1.000 27.82436 293 THR D CA 1
ATOM 2229 C C . THR A 1 313 ? 193.32829 11.26649 -12.35210 1.000 29.58918 293 THR D C 1
ATOM 2230 O O . THR A 1 313 ? 192.11601 11.17205 -12.13206 1.000 29.16247 293 THR D O 1
ATOM 2234 N N . GLU A 1 314 ? 193.94291 10.55068 -13.29529 1.000 30.76329 294 GLU D N 1
ATOM 2235 C CA . GLU A 1 314 ? 193.20991 9.52428 -14.02457 1.000 31.79246 294 GLU D CA 1
ATOM 2236 C C . GLU A 1 314 ? 192.78307 8.40308 -13.08487 1.000 30.17293 294 GLU D C 1
ATOM 2237 O O . GLU A 1 314 ? 191.62378 7.97343 -13.10386 1.000 27.83304 294 GLU D O 1
ATOM 2243 N N . PHE A 1 315 ? 193.70662 7.93339 -12.23264 1.000 27.98646 295 PHE D N 1
ATOM 2244 C CA . PHE A 1 315 ? 193.36916 6.87170 -11.28354 1.000 21.55026 295 PHE D CA 1
ATOM 2245 C C . PHE A 1 315 ? 192.27189 7.31856 -10.32306 1.000 24.12589 295 PHE D C 1
ATOM 2246 O O . PHE A 1 315 ? 191.34175 6.56021 -10.02835 1.000 28.42404 295 PHE D O 1
ATOM 2254 N N . ILE A 1 316 ? 192.35809 8.54876 -9.82527 1.000 25.47843 296 ILE D N 1
ATOM 2255 C CA . ILE A 1 316 ? 191.33285 9.04536 -8.91264 1.000 26.88725 296 ILE D CA 1
ATOM 2256 C C . ILE A 1 316 ? 189.99453 9.16993 -9.63413 1.000 27.42093 296 ILE D C 1
ATOM 2257 O O . ILE A 1 316 ? 188.95104 8.74538 -9.12284 1.000 27.02872 296 ILE D O 1
ATOM 2262 N N . ARG A 1 317 ? 190.00966 9.73524 -10.84656 1.000 30.48787 297 ARG D N 1
ATOM 2263 C CA . ARG A 1 317 ? 188.77772 9.88207 -11.61744 1.000 28.86385 297 ARG D CA 1
ATOM 2264 C C . ARG A 1 317 ? 188.10481 8.53605 -11.84436 1.000 27.19627 297 ARG D C 1
ATOM 2265 O O . ARG A 1 317 ? 186.87916 8.41634 -11.73375 1.000 30.66667 297 ARG D O 1
ATOM 2273 N N . GLU A 1 318 ? 188.88914 7.50689 -12.15019 1.000 28.22162 298 GLU D N 1
ATOM 2274 C CA . GLU A 1 318 ? 188.29820 6.21124 -12.46070 1.000 32.11967 298 GLU D CA 1
ATOM 2275 C C . GLU A 1 318 ? 187.67781 5.57164 -11.22650 1.000 33.30469 298 GLU D C 1
ATOM 2276 O O . GLU A 1 318 ? 186.60940 4.95983 -11.31276 1.000 34.32868 298 GLU D O 1
ATOM 2282 N N . ASN A 1 319 ? 188.31743 5.72077 -10.06655 1.000 26.60510 299 ASN D N 1
ATOM 2283 C CA . ASN A 1 319 ? 187.93108 4.96461 -8.88229 1.000 28.30777 299 ASN D CA 1
ATOM 2284 C C . ASN A 1 319 ? 187.09228 5.74746 -7.88015 1.000 29.52667 299 ASN D C 1
ATOM 2285 O O . ASN A 1 319 ? 186.43812 5.13004 -7.03547 1.000 33.76778 299 ASN D O 1
ATOM 2290 N N . VAL A 1 320 ? 187.09184 7.07438 -7.94695 1.000 26.27637 300 VAL D N 1
ATOM 2291 C CA . VAL A 1 320 ? 186.32357 7.89303 -7.01744 1.000 22.16191 300 VAL D CA 1
ATOM 2292 C C . VAL A 1 320 ? 185.21340 8.59929 -7.78852 1.000 26.95886 300 VAL D C 1
ATOM 2293 O O . VAL A 1 320 ? 185.29235 9.80371 -8.06746 1.000 26.33316 300 VAL D O 1
ATOM 2297 N N . ALA A 1 321 ? 184.16734 7.85103 -8.14631 1.000 27.25424 301 ALA D N 1
ATOM 2298 C CA . ALA A 1 321 ? 183.14487 8.34416 -9.06372 1.000 23.90868 301 ALA D CA 1
ATOM 2299 C C . ALA A 1 321 ? 181.80728 8.61372 -8.37713 1.000 26.14766 301 ALA D C 1
ATOM 2300 O O . ALA A 1 321 ? 180.78526 8.76097 -9.05942 1.000 28.51930 301 ALA D O 1
ATOM 2302 N N . GLY A 1 322 ? 181.79095 8.69202 -7.04672 0.997 23.95282 302 GLY D N 1
ATOM 2303 C CA . GLY A 1 322 ? 180.59233 9.05962 -6.30443 0.990 24.53765 302 GLY D CA 1
ATOM 2304 C C . GLY A 1 322 ? 179.67087 7.88590 -6.00633 1.000 28.22921 302 GLY D C 1
ATOM 2305 O O . GLY A 1 322 ? 179.91209 6.78684 -6.51505 0.968 31.41626 302 GLY D O 1
ATOM 2306 N N A SER B 1 26 ? 201.65399 -2.20457 55.32654 0.374 36.57642 6 SER A N 1
ATOM 2307 N N B SER B 1 26 ? 203.07701 -3.86316 55.06647 0.626 42.62887 6 SER A N 1
ATOM 2308 C CA A SER B 1 26 ? 202.94356 -2.68614 54.84805 0.374 37.00429 6 SER A CA 1
ATOM 2309 C CA B SER B 1 26 ? 203.09365 -2.40503 55.08142 0.626 36.43599 6 SER A CA 1
ATOM 2310 C C A SER B 1 26 ? 203.34967 -2.01786 53.53272 0.374 37.23825 6 SER A C 1
ATOM 2311 C C B SER B 1 26 ? 203.53243 -1.83546 53.73117 0.626 37.76019 6 SER A C 1
ATOM 2312 O O A SER B 1 26 ? 204.16156 -2.56517 52.78623 0.374 37.47791 6 SER A O 1
ATOM 2313 O O B SER B 1 26 ? 204.51757 -2.28473 53.14704 0.626 38.67931 6 SER A O 1
ATOM 2318 N N . PHE B 1 27 ? 202.79175 -0.84083 53.24546 1.000 34.97447 7 PHE A N 1
ATOM 2319 C CA . PHE B 1 27 ? 203.11586 -0.15020 52.00457 1.000 33.89296 7 PHE A CA 1
ATOM 2320 C C . PHE B 1 27 ? 202.90574 1.34606 52.17323 1.000 34.21854 7 PHE A C 1
ATOM 2321 O O . PHE B 1 27 ? 202.12343 1.79332 53.01370 1.000 35.06629 7 PHE A O 1
ATOM 2329 N N . GLN B 1 28 ? 203.58837 2.11287 51.32490 1.000 29.44612 8 GLN A N 1
ATOM 2330 C CA . GLN B 1 28 ? 203.43977 3.55880 51.24690 1.000 30.79119 8 GLN A CA 1
ATOM 2331 C C . GLN B 1 28 ? 202.92391 3.94380 49.87051 1.000 29.52104 8 GLN A C 1
ATOM 2332 O O . GLN B 1 28 ? 203.19468 3.25664 48.87874 1.000 26.80800 8 GLN A O 1
ATOM 2338 N N . VAL B 1 29 ? 202.16851 5.04380 49.81624 1.000 23.76447 9 VAL A N 1
ATOM 2339 C CA . VAL B 1 29 ? 201.74510 5.59202 48.53137 1.000 26.30806 9 VAL A CA 1
ATOM 2340 C C . VAL B 1 29 ? 202.93982 6.26866 47.87745 1.000 30.19696 9 VAL A C 1
ATOM 2341 O O . VAL B 1 29 ? 203.60802 7.10542 48.49595 1.000 27.10070 9 VAL A O 1
ATOM 2345 N N . VAL B 1 30 ? 203.23466 5.89424 46.63471 1.000 23.34588 10 VAL A N 1
ATOM 2346 C CA . VAL B 1 30 ? 204.35141 6.48058 45.90358 1.000 22.99220 10 VAL A CA 1
ATOM 2347 C C . VAL B 1 30 ? 203.82706 6.95887 44.56161 1.000 23.29991 10 VAL A C 1
ATOM 2348 O O . VAL B 1 30 ? 203.13793 6.21349 43.85926 1.000 21.22919 10 VAL A O 1
ATOM 2352 N N . GLU B 1 31 ? 204.12029 8.21044 44.22986 1.000 22.01373 11 GLU A N 1
ATOM 2353 C CA . GLU B 1 31 ? 203.69234 8.82477 42.98663 1.000 25.34475 11 GLU A CA 1
ATOM 2354 C C . GLU B 1 31 ? 204.88596 8.97159 42.05503 1.000 24.26578 11 GLU A C 1
ATOM 2355 O O . GLU B 1 31 ? 205.99968 9.26542 42.50264 1.000 20.31423 11 GLU A O 1
ATOM 2361 N N . CYS B 1 32 ? 204.64089 8.78220 40.75923 1.000 21.38947 12 CYS A N 1
ATOM 2362 C CA . CYS B 1 32 ? 205.65643 8.92363 39.72045 1.000 21.90823 12 CYS A CA 1
ATOM 2363 C C . CYS B 1 32 ? 205.15225 9.92444 38.69265 1.000 18.31243 12 CYS A C 1
ATOM 2364 O O . CYS B 1 32 ? 204.02303 9.79735 38.21000 1.000 19.11869 12 CYS A O 1
ATOM 2367 N N . LYS B 1 33 ? 205.98605 10.90460 38.35696 1.000 17.72425 13 LYS A N 1
ATOM 2368 C CA . LYS B 1 33 ? 205.64463 11.89107 37.34229 1.000 19.34186 13 LYS A CA 1
ATOM 2369 C C . LYS B 1 33 ? 206.14798 11.43971 35.97680 1.000 19.57020 13 LYS A C 1
ATOM 2370 O O . LYS B 1 33 ? 207.24761 10.88837 35.86083 1.000 18.30526 13 LYS A O 1
ATOM 2376 N N . THR B 1 34 ? 205.32527 11.65778 34.94938 1.000 17.76216 14 THR A N 1
ATOM 2377 C CA . THR B 1 34 ? 205.67481 11.37640 33.56144 1.000 17.62715 14 THR A CA 1
ATOM 2378 C C . THR B 1 34 ? 206.25732 12.62475 32.90685 1.000 19.27536 14 THR A C 1
ATOM 2379 O O . THR B 1 34 ? 206.15019 13.73497 33.43321 1.000 17.41491 14 THR A O 1
ATOM 2383 N N . ILE B 1 35 ? 206.85242 12.44218 31.72063 1.000 19.99147 15 ILE A N 1
ATOM 2384 C CA . ILE B 1 35 ? 207.46325 13.57808 31.03476 1.000 18.21432 15 ILE A CA 1
ATOM 2385 C C . ILE B 1 35 ? 206.42206 14.59970 30.59351 1.000 21.51375 15 ILE A C 1
ATOM 2386 O O . ILE B 1 35 ? 206.76461 15.76739 30.38969 1.000 20.76911 15 ILE A O 1
ATOM 2391 N N . ASP B 1 36 ? 205.16247 14.21266 30.41208 1.000 19.55924 16 ASP A N 1
ATOM 2392 C CA . ASP B 1 36 ? 204.14781 15.20942 30.07512 1.000 22.08841 16 ASP A CA 1
ATOM 2393 C C . ASP B 1 36 ? 203.42977 15.76385 31.30464 1.000 24.24243 16 ASP A C 1
ATOM 2394 O O . ASP B 1 36 ? 202.45956 16.51041 31.15391 1.000 24.20440 16 ASP A O 1
ATOM 2399 N N . GLY B 1 37 ? 203.88882 15.43449 32.51043 1.000 20.11654 17 GLY A N 1
ATOM 2400 C CA . GLY B 1 37 ? 203.34617 16.02731 33.71895 1.000 26.80482 17 GLY A CA 1
ATOM 2401 C C . GLY B 1 37 ? 202.22450 15.27748 34.41502 1.000 26.42610 17 GLY A C 1
ATOM 2402 O O . GLY B 1 37 ? 201.68401 15.79475 35.39700 1.000 31.97758 17 GLY A O 1
ATOM 2403 N N . ILE B 1 38 ? 201.85178 14.09399 33.94483 1.000 23.91034 18 ILE A N 1
ATOM 2404 C CA . ILE B 1 38 ? 200.81622 13.28440 34.58782 1.000 23.22132 18 ILE A CA 1
ATOM 2405 C C . ILE B 1 38 ? 201.40722 12.63814 35.83515 1.000 25.42464 18 ILE A C 1
ATOM 2406 O O . ILE B 1 38 ? 202.59891 12.30099 35.87614 1.000 23.36795 18 ILE A O 1
ATOM 2411 N N . ILE B 1 39 ? 200.58978 12.49052 36.87779 1.000 21.76934 19 ILE A N 1
ATOM 2412 C CA . ILE B 1 39 ? 200.99845 11.79122 38.09105 1.000 19.76468 19 ILE A CA 1
ATOM 2413 C C . ILE B 1 39 ? 200.38488 10.39838 38.08393 1.000 20.87844 19 ILE A C 1
ATOM 2414 O O . ILE B 1 39 ? 199.15443 10.24911 38.04460 1.000 19.72614 19 ILE A O 1
ATOM 2419 N N . ILE B 1 40 ? 201.25312 9.38702 38.12914 1.000 18.89610 20 ILE A N 1
ATOM 2420 C CA . ILE B 1 40 ? 200.87028 7.99020 38.30894 1.000 17.71110 20 ILE A CA 1
ATOM 2421 C C . ILE B 1 40 ? 200.93098 7.68872 39.80101 1.000 19.28072 20 ILE A C 1
ATOM 2422 O O . ILE B 1 40 ? 201.91893 8.02908 40.46245 1.000 19.75671 20 ILE A O 1
ATOM 2427 N N . ARG B 1 41 ? 199.89585 7.04318 40.33363 1.000 16.82638 21 ARG A N 1
ATOM 2428 C CA . ARG B 1 41 ? 199.83292 6.74048 41.76027 1.000 21.49931 21 ARG A CA 1
ATOM 2429 C C . ARG B 1 41 ? 199.80675 5.23724 41.98122 1.000 19.70735 21 ARG A C 1
ATOM 2430 O O . ARG B 1 41 ? 199.13876 4.50244 41.24613 1.000 20.28936 21 ARG A O 1
ATOM 2438 N N . GLY B 1 42 ? 200.54616 4.78171 42.99055 1.000 20.52821 22 GLY A N 1
ATOM 2439 C CA . GLY B 1 42 ? 200.57164 3.36654 43.30231 1.000 17.80288 22 GLY A CA 1
ATOM 2440 C C . GLY B 1 42 ? 201.01698 3.12858 44.72824 1.000 23.69267 22 GLY A C 1
ATOM 2441 O O . GLY B 1 42 ? 201.23668 4.06582 45.49948 1.000 20.76691 22 GLY A O 1
ATOM 2442 N N . ARG B 1 43 ? 201.12564 1.84532 45.06854 1.000 19.34215 23 ARG A N 1
ATOM 2443 C CA . ARG B 1 43 ? 201.53904 1.37891 46.38692 1.000 22.62923 23 ARG A CA 1
ATOM 2444 C C . ARG B 1 43 ? 202.95424 0.84057 46.28957 1.000 25.86163 23 ARG A C 1
ATOM 2445 O O . ARG B 1 43 ? 203.24413 0.03148 45.40444 1.000 23.01829 23 ARG A O 1
ATOM 2453 N N . PHE B 1 44 ? 203.81674 1.26006 47.20892 1.000 22.12031 24 PHE A N 1
ATOM 2454 C CA . PHE B 1 44 ? 205.20258 0.81493 47.25540 1.000 23.92125 24 PHE A CA 1
ATOM 2455 C C . PHE B 1 44 ? 205.41319 -0.02629 48.50750 1.000 28.42056 24 PHE A C 1
ATOM 2456 O O . PHE B 1 44 ? 205.29729 0.48280 49.62744 1.000 25.66524 24 PHE A O 1
ATOM 2464 N N . TYR B 1 45 ? 205.72135 -1.30469 48.30739 1.000 23.20476 25 TYR A N 1
ATOM 2465 C CA . TYR B 1 45 ? 206.03397 -2.24508 49.38140 1.000 26.28989 25 TYR A CA 1
ATOM 2466 C C . TYR B 1 45 ? 207.55353 -2.27450 49.52639 1.000 26.07350 25 TYR A C 1
ATOM 2467 O O . TYR B 1 45 ? 208.24575 -2.96705 48.77378 1.000 24.82178 25 TYR A O 1
ATOM 2476 N N . ALA B 1 46 ? 208.07801 -1.51979 50.49016 1.000 24.10366 26 ALA A N 1
ATOM 2477 C CA . ALA B 1 46 ? 209.52214 -1.39579 50.63473 1.000 27.25274 26 ALA A CA 1
ATOM 2478 C C . ALA B 1 46 ? 210.08973 -2.55160 51.45419 1.000 27.11927 26 ALA A C 1
ATOM 2479 O O . ALA B 1 46 ? 209.37438 -3.25069 52.17481 1.000 28.09884 26 ALA A O 1
ATOM 2481 N N . VAL B 1 47 ? 211.39764 -2.75616 51.31446 1.000 30.81883 27 VAL A N 1
ATOM 2482 C CA . VAL B 1 47 ? 212.14096 -3.70882 52.12574 1.000 28.78742 27 VAL A CA 1
ATOM 2483 C C . VAL B 1 47 ? 213.25714 -2.94489 52.82287 1.000 37.71474 27 VAL A C 1
ATOM 2484 O O . VAL B 1 47 ? 213.61913 -1.83205 52.43107 1.000 33.74547 27 VAL A O 1
ATOM 2488 N N . ASP B 1 48 ? 213.79403 -3.54719 53.87943 1.000 38.82793 28 ASP A N 1
ATOM 2489 C CA . ASP B 1 48 ? 214.86076 -2.89882 54.62708 1.000 42.11057 28 ASP A CA 1
ATOM 2490 C C . ASP B 1 48 ? 216.14070 -2.87124 53.80439 1.000 36.27300 28 ASP A C 1
ATOM 2491 O O . ASP B 1 48 ? 216.38545 -3.73886 52.96253 1.000 43.52748 28 ASP A O 1
ATOM 2496 N N . GLY B 1 49 ? 216.96618 -1.86051 54.05719 1.000 37.25515 29 GLY A N 1
ATOM 2497 C CA . GLY B 1 49 ? 218.21751 -1.77311 53.32936 1.000 35.29848 29 GLY A CA 1
ATOM 2498 C C . GLY B 1 49 ? 217.98785 -1.33814 51.89524 1.000 35.37340 29 GLY A C 1
ATOM 2499 O O . GLY B 1 49 ? 217.18395 -0.44160 51.61253 1.000 39.75816 29 GLY A O 1
ATOM 2500 N N . LYS B 1 50 ? 218.69220 -1.99409 50.97940 1.000 31.55552 30 LYS A N 1
ATOM 2501 C CA . LYS B 1 50 ? 218.70355 -1.64269 49.56267 1.000 35.04992 30 LYS A CA 1
ATOM 2502 C C . LYS B 1 50 ? 218.59879 -2.94665 48.78360 1.000 42.30481 30 LYS A C 1
ATOM 2503 O O . LYS B 1 50 ? 219.50452 -3.78273 48.85445 1.000 46.26033 30 LYS A O 1
ATOM 2509 N N . GLY B 1 51 ? 217.49270 -3.14055 48.06668 1.000 28.58533 31 GLY A N 1
ATOM 2510 C CA . GLY B 1 51 ? 217.25297 -4.40163 47.40193 1.000 27.72165 31 GLY A CA 1
ATOM 2511 C C . GLY B 1 51 ? 216.67300 -4.22223 46.01425 1.000 26.65280 31 GLY A C 1
ATOM 2512 O O . GLY B 1 51 ? 216.44674 -3.09941 45.54792 1.000 24.44190 31 GLY A O 1
ATOM 2513 N N . PRO B 1 52 ? 216.41531 -5.33263 45.33096 1.000 26.46308 32 PRO A N 1
ATOM 2514 C CA . PRO B 1 52 ? 215.82034 -5.26007 43.99020 1.000 22.47355 32 PRO A CA 1
ATOM 2515 C C . PRO B 1 52 ? 214.38951 -4.74918 44.05801 1.000 20.29924 32 PRO A C 1
ATOM 2516 O O . PRO B 1 52 ? 213.78314 -4.63326 45.12239 1.000 21.26773 32 PRO A O 1
ATOM 2520 N N . ALA B 1 53 ? 213.84977 -4.42376 42.88595 1.000 23.31484 33 ALA A N 1
ATOM 2521 C CA . ALA B 1 53 ? 212.50034 -3.88642 42.81211 1.000 22.42985 33 ALA A CA 1
ATOM 2522 C C . ALA B 1 53 ? 211.74701 -4.53990 41.66453 1.000 18.82097 33 ALA A C 1
ATOM 2523 O O . ALA B 1 53 ? 212.31094 -4.77612 40.58752 1.000 18.49717 33 ALA A O 1
ATOM 2525 N N . ILE B 1 54 ? 210.46770 -4.81468 41.90836 1.000 17.84843 34 ILE A N 1
ATOM 2526 C CA . ILE B 1 54 ? 209.54360 -5.32801 40.90231 1.000 19.36560 34 ILE A CA 1
ATOM 2527 C C . ILE B 1 54 ? 208.44043 -4.29368 40.70641 1.000 17.85703 34 ILE A C 1
ATOM 2528 O O . ILE B 1 54 ? 207.79173 -3.88005 41.67254 1.000 20.57523 34 ILE A O 1
ATOM 2533 N N . ILE B 1 55 ? 208.21675 -3.88629 39.45806 1.000 19.58940 35 ILE A N 1
ATOM 2534 C CA . ILE B 1 55 ? 207.14182 -2.95505 39.11399 1.000 15.29056 35 ILE A CA 1
ATOM 2535 C C . ILE B 1 55 ? 206.03970 -3.75400 38.42615 1.000 15.88105 35 ILE A C 1
ATOM 2536 O O . ILE B 1 55 ? 206.27806 -4.37462 37.38109 1.000 17.46913 35 ILE A O 1
ATOM 2541 N N . MET B 1 56 ? 204.83908 -3.75204 39.01301 1.000 16.90340 36 MET A N 1
ATOM 2542 C CA . MET B 1 56 ? 203.74193 -4.61344 38.58038 1.000 16.51408 36 MET A CA 1
ATOM 2543 C C . MET B 1 56 ? 202.68110 -3.77938 37.87586 1.000 19.55556 36 MET A C 1
ATOM 2544 O O . MET B 1 56 ? 202.11441 -2.85587 38.47472 1.000 18.45617 36 MET A O 1
ATOM 2549 N N . THR B 1 57 ? 202.39720 -4.12747 36.60825 1.000 15.62039 37 THR A N 1
ATOM 2550 C CA . THR B 1 57 ? 201.38411 -3.45059 35.79882 1.000 16.24428 37 THR A CA 1
ATOM 2551 C C . THR B 1 57 ? 200.10381 -4.27393 35.76168 1.000 17.40205 37 THR A C 1
ATOM 2552 O O . THR B 1 57 ? 200.15630 -5.45585 35.38600 1.000 15.80376 37 THR A O 1
ATOM 2556 N N . PRO B 1 58 ? 198.94843 -3.70052 36.11079 1.000 16.96273 38 PRO A N 1
ATOM 2557 C CA . PRO B 1 58 ? 197.69493 -4.47743 36.11501 1.000 18.80122 38 PRO A CA 1
ATOM 2558 C C . PRO B 1 58 ? 197.19287 -4.77682 34.71185 1.000 18.49598 38 PRO A C 1
ATOM 2559 O O . PRO B 1 58 ? 197.69477 -4.26692 33.70772 1.000 16.57148 38 PRO A O 1
ATOM 2563 N N . GLY B 1 59 ? 196.13022 -5.58600 34.66802 1.000 17.27001 39 GLY A N 1
ATOM 2564 C CA . GLY B 1 59 ? 195.49252 -5.95004 33.42376 1.000 16.64613 39 GLY A CA 1
ATOM 2565 C C . GLY B 1 59 ? 194.63724 -4.82456 32.86109 1.000 19.43245 39 GLY A C 1
ATOM 2566 O O . GLY B 1 59 ? 194.61579 -3.69520 33.35457 1.000 17.86705 39 GLY A O 1
ATOM 2567 N N . PHE B 1 60 ? 193.91835 -5.16149 31.78960 1.000 18.46644 40 PHE A N 1
ATOM 2568 C CA . PHE B 1 60 ? 193.13965 -4.21479 30.99272 1.000 18.83154 40 PHE A CA 1
ATOM 2569 C C . PHE B 1 60 ? 192.07366 -3.51623 31.82740 1.000 19.62640 40 PHE A C 1
ATOM 2570 O O . PHE B 1 60 ? 191.12425 -4.16284 32.27661 1.000 21.01699 40 PHE A O 1
ATOM 2578 N N . ASN B 1 61 ? 192.21954 -2.20156 32.02693 1.000 19.94092 41 ASN A N 1
ATOM 2579 C CA . ASN B 1 61 ? 191.30860 -1.36419 32.81397 1.000 20.78388 41 ASN A CA 1
ATOM 2580 C C . ASN B 1 61 ? 191.26648 -1.75003 34.29525 1.000 21.55970 41 ASN A C 1
ATOM 2581 O O . ASN B 1 61 ? 190.34959 -1.34310 35.01696 1.000 21.72611 41 ASN A O 1
ATOM 2586 N N . CYS B 1 62 ? 192.24133 -2.51862 34.77918 1.000 18.62978 42 CYS A N 1
ATOM 2587 C CA . CYS B 1 62 ? 192.24040 -2.95998 36.16810 1.000 18.28651 42 CYS A CA 1
ATOM 2588 C C . CYS B 1 62 ? 192.95900 -1.95892 37.06290 1.000 19.85000 42 CYS A C 1
ATOM 2589 O O . CYS B 1 62 ? 193.84856 -1.22370 36.62447 1.000 20.68817 42 CYS A O 1
ATOM 2592 N N . VAL B 1 63 ? 192.57775 -1.95418 38.33302 1.000 18.59375 43 VAL A N 1
ATOM 2593 C CA . VAL B 1 63 ? 193.20080 -1.08919 39.31611 1.000 18.14203 43 VAL A CA 1
ATOM 2594 C C . VAL B 1 63 ? 194.15446 -1.91806 40.16828 1.000 21.35340 43 VAL A C 1
ATOM 2595 O O . VAL B 1 63 ? 194.07407 -3.15089 40.23360 1.000 19.16745 43 VAL A O 1
ATOM 2599 N N . LYS B 1 64 ? 195.09055 -1.22178 40.82000 1.000 19.67614 44 LYS A N 1
ATOM 2600 C CA . LYS B 1 64 ? 196.16179 -1.88747 41.55331 1.000 23.84840 44 LYS A CA 1
ATOM 2601 C C . LYS B 1 64 ? 195.65232 -2.72749 42.71806 1.000 24.17685 44 LYS A C 1
ATOM 2602 O O . LYS B 1 64 ? 196.34543 -3.66240 43.12926 1.000 19.84639 44 LYS A O 1
ATOM 2608 N N . GLU B 1 65 ? 194.46480 -2.42523 43.26114 1.000 20.38555 45 GLU A N 1
ATOM 2609 C CA . GLU B 1 65 ? 193.95803 -3.17667 44.41006 1.000 20.39593 45 GLU A CA 1
ATOM 2610 C C . GLU B 1 65 ? 193.46468 -4.57428 44.04268 1.000 26.03820 45 GLU A C 1
ATOM 2611 O O . GLU B 1 65 ? 193.21768 -5.38229 44.94787 1.000 25.47988 45 GLU A O 1
ATOM 2617 N N . MET B 1 66 ? 193.31315 -4.88156 42.75393 1.000 20.69723 46 MET A N 1
ATOM 2618 C CA . MET B 1 66 ? 192.73514 -6.15157 42.32478 1.000 21.80340 46 MET A CA 1
ATOM 2619 C C . MET B 1 66 ? 193.83113 -7.21331 42.28978 1.000 27.70928 46 MET A C 1
ATOM 2620 O O . MET B 1 66 ? 194.71565 -7.16509 41.42915 1.000 23.51259 46 MET A O 1
ATOM 2625 N N . LEU B 1 67 ? 193.77466 -8.16151 43.23713 1.000 22.36170 47 LEU A N 1
ATOM 2626 C CA . LEU B 1 67 ? 194.65276 -9.33403 43.31789 1.000 27.62098 47 LEU A CA 1
ATOM 2627 C C . LEU B 1 67 ? 196.11159 -9.00313 43.62238 1.000 30.80798 47 LEU A C 1
ATOM 2628 O O . LEU B 1 67 ? 196.72514 -9.63286 44.49223 1.000 30.43907 47 LEU A O 1
ATOM 2633 N N . LEU B 1 68 ? 196.68525 -8.03903 42.90932 1.000 23.89651 48 LEU A N 1
ATOM 2634 C CA . LEU B 1 68 ? 198.12423 -7.81969 43.01076 1.000 26.74466 48 LEU A CA 1
ATOM 2635 C C . LEU B 1 68 ? 198.64015 -7.57003 44.42806 1.000 27.72170 48 LEU A C 1
ATOM 2636 O O . LEU B 1 68 ? 199.77801 -7.99602 44.70558 1.000 27.56874 48 LEU A O 1
ATOM 2641 N N . PRO B 1 69 ? 197.91206 -6.90256 45.34139 1.000 28.27397 49 PRO A N 1
ATOM 2642 C CA . PRO B 1 69 ? 198.48523 -6.69534 46.68399 1.000 26.44109 49 PRO A CA 1
ATOM 2643 C C . PRO B 1 69 ? 198.91692 -7.98301 47.37140 1.000 27.15562 49 PRO A C 1
ATOM 2644 O O . PRO B 1 69 ? 199.96313 -7.99446 48.03428 1.000 32.38031 49 PRO A O 1
ATOM 2648 N N . ASP B 1 70 ? 198.15481 -9.06984 47.22555 1.000 26.96728 50 ASP A N 1
ATOM 2649 C CA . ASP B 1 70 ? 198.57257 -10.34679 47.80766 1.000 29.86192 50 ASP A CA 1
ATOM 2650 C C . ASP B 1 70 ? 199.94128 -10.76731 47.28412 1.000 25.66792 50 ASP A C 1
ATOM 2651 O O . ASP B 1 70 ? 200.80622 -11.20623 48.04970 1.000 27.09066 50 ASP A O 1
ATOM 2656 N N . ILE B 1 71 ? 200.14070 -10.66147 45.96972 1.000 25.12010 51 ILE A N 1
ATOM 2657 C CA . ILE B 1 71 ? 201.41132 -11.04265 45.35893 1.000 22.90527 51 ILE A CA 1
ATOM 2658 C C . ILE B 1 71 ? 202.52487 -10.09887 45.80087 1.000 24.08337 51 ILE A C 1
ATOM 2659 O O . ILE B 1 71 ? 203.66093 -10.52596 46.05357 1.000 22.36131 51 ILE A O 1
ATOM 2664 N N . ALA B 1 72 ? 202.21775 -8.80273 45.90589 1.000 23.19028 52 ALA A N 1
ATOM 2665 C CA . ALA B 1 72 ? 203.21930 -7.82874 46.33373 1.000 23.21183 52 ALA A CA 1
ATOM 2666 C C . ALA B 1 72 ? 203.69073 -8.10807 47.75337 1.000 24.67193 52 ALA A C 1
ATOM 2667 O O . ALA B 1 72 ? 204.87451 -7.93538 48.06513 1.000 24.79424 52 ALA A O 1
ATOM 2669 N N . GLU B 1 73 ? 202.76880 -8.50376 48.63592 1.000 24.85277 53 GLU A N 1
ATOM 2670 C CA . GLU B 1 73 ? 203.15579 -8.83858 50.00214 1.000 24.99484 53 GLU A CA 1
ATOM 2671 C C . GLU B 1 73 ? 204.13295 -10.00301 50.01491 1.000 26.51137 53 GLU A C 1
ATOM 2672 O O . GLU B 1 73 ? 205.11284 -9.98794 50.76674 1.000 25.44655 53 GLU A O 1
ATOM 2678 N N . THR B 1 74 ? 203.88575 -11.01744 49.17723 1.000 24.23247 54 THR A N 1
ATOM 2679 C CA . THR B 1 74 ? 204.81000 -12.14024 49.06646 1.000 23.45266 54 THR A CA 1
ATOM 2680 C C . THR B 1 74 ? 206.16774 -11.68196 48.54839 1.000 27.97548 54 THR A C 1
ATOM 2681 O O . THR B 1 74 ? 207.21178 -12.02190 49.12179 1.000 24.51034 54 THR A O 1
ATOM 2685 N N . PHE B 1 75 ? 206.17287 -10.90814 47.45406 1.000 23.13847 55 PHE A N 1
ATOM 2686 C CA . PHE B 1 75 ? 207.42511 -10.39380 46.91257 1.000 20.98001 55 PHE A CA 1
ATOM 2687 C C . PHE B 1 75 ? 208.18910 -9.60908 47.97232 1.000 26.01064 55 PHE A C 1
ATOM 2688 O O . PHE B 1 75 ? 209.40605 -9.77038 48.12279 1.000 21.57072 55 PHE A O 1
ATOM 2696 N N . GLN B 1 76 ? 207.47830 -8.75594 48.71366 1.000 21.95731 56 GLN A N 1
ATOM 2697 C CA . GLN B 1 76 ? 208.09618 -7.96026 49.76611 1.000 23.74943 56 GLN A CA 1
ATOM 2698 C C . GLN B 1 76 ? 208.72441 -8.84653 50.83474 1.000 25.97124 56 GLN A C 1
ATOM 2699 O O . GLN B 1 76 ? 209.87290 -8.63374 51.23638 1.000 23.80647 56 GLN A O 1
ATOM 2705 N N . SER B 1 77 ? 207.98422 -9.85629 51.30155 1.000 26.52139 57 SER A N 1
ATOM 2706 C CA . SER B 1 77 ? 208.52131 -10.76022 52.31763 1.000 24.68856 57 SER A CA 1
ATOM 2707 C C . SER B 1 77 ? 209.74665 -11.51989 51.81524 1.000 29.47905 57 SER A C 1
ATOM 2708 O O . SER B 1 77 ? 210.59683 -11.92919 52.61627 1.000 28.95082 57 SER A O 1
ATOM 2711 N N . GLN B 1 78 ? 209.86484 -11.71046 50.50289 1.000 24.71885 58 GLN A N 1
ATOM 2712 C CA . GLN B 1 78 ? 211.00914 -12.39037 49.91331 1.000 24.43769 58 GLN A CA 1
ATOM 2713 C C . GLN B 1 78 ? 212.11374 -11.43533 49.49751 1.000 25.34422 58 GLN A C 1
ATOM 2714 O O . GLN B 1 78 ? 213.02181 -11.84685 48.77265 1.000 29.72001 58 GLN A O 1
ATOM 2720 N N . GLY B 1 79 ? 212.04518 -10.17526 49.91690 1.000 24.93495 59 GLY A N 1
ATOM 2721 C CA . GLY B 1 79 ? 213.13251 -9.24005 49.73306 1.000 24.80021 59 GLY A CA 1
ATOM 2722 C C . GLY B 1 79 ? 213.03896 -8.28546 48.55949 1.000 29.05426 59 GLY A C 1
ATOM 2723 O O . GLY B 1 79 ? 214.04799 -7.64879 48.23493 1.000 28.06834 59 GLY A O 1
ATOM 2724 N N . PHE B 1 80 ? 211.87533 -8.14876 47.92031 1.000 27.24171 60 PHE A N 1
ATOM 2725 C CA . PHE B 1 80 ? 211.72379 -7.27972 46.75251 1.000 24.17336 60 PHE A CA 1
ATOM 2726 C C . PHE B 1 80 ? 210.91182 -6.04757 47.11116 1.000 22.31817 60 PHE A C 1
ATOM 2727 O O . PHE B 1 80 ? 209.76326 -6.17158 47.55076 1.000 21.48386 60 PHE A O 1
ATOM 2735 N N . ASN B 1 81 ? 211.49474 -4.86448 46.90733 1.000 22.69095 61 ASN A N 1
ATOM 2736 C CA . ASN B 1 81 ? 210.66669 -3.67153 46.80466 1.000 22.31323 61 ASN A CA 1
ATOM 2737 C C . ASN B 1 81 ? 209.64823 -3.92655 45.69965 1.000 21.89293 61 ASN A C 1
ATOM 2738 O O . ASN B 1 81 ? 210.01454 -4.37985 44.61137 1.000 22.94016 61 ASN A O 1
ATOM 2743 N N . THR B 1 82 ? 208.36434 -3.68508 45.97896 1.000 20.70689 62 THR A N 1
ATOM 2744 C CA . THR B 1 82 ? 207.33141 -3.94317 44.98014 1.000 18.44216 62 THR A CA 1
ATOM 2745 C C . THR B 1 82 ? 206.43850 -2.72361 44.81472 1.000 22.38190 62 THR A C 1
ATOM 2746 O O . THR B 1 82 ? 205.89921 -2.19902 45.79731 1.000 22.11996 62 THR A O 1
ATOM 2750 N N . TYR B 1 83 ? 206.27825 -2.29321 43.56169 1.000 22.12292 63 TYR A N 1
ATOM 2751 C CA . TYR B 1 83 ? 205.43837 -1.16318 43.18822 1.000 17.34654 63 TYR A CA 1
ATOM 2752 C C . TYR B 1 83 ? 204.28932 -1.67341 42.33882 1.000 20.18193 63 TYR A C 1
ATOM 2753 O O . TYR B 1 83 ? 204.52046 -2.24821 41.26912 1.000 21.46191 63 TYR A O 1
ATOM 2762 N N . ILE B 1 84 ? 203.06315 -1.46744 42.81429 1.000 17.55447 64 ILE A N 1
ATOM 2763 C CA . ILE B 1 84 ? 201.84553 -1.72992 42.05296 1.000 20.90826 64 ILE A CA 1
ATOM 2764 C C . ILE B 1 84 ? 201.15429 -0.38799 41.83992 1.000 19.45237 64 ILE A C 1
ATOM 2765 O O . ILE B 1 84 ? 201.07384 0.42346 42.76591 1.000 20.70314 64 ILE A O 1
ATOM 2770 N N . TYR B 1 85 ? 200.71422 -0.11885 40.61454 1.000 20.06781 65 TYR A N 1
ATOM 2771 C CA . TYR B 1 85 ? 200.24296 1.22438 40.29233 1.000 17.00297 65 TYR A CA 1
ATOM 2772 C C . TYR B 1 85 ? 199.02251 1.15406 39.38778 1.000 18.71794 65 TYR A C 1
ATOM 2773 O O . TYR B 1 85 ? 198.78821 0.16373 38.68931 1.000 17.55636 65 TYR A O 1
ATOM 2782 N N . ASP B 1 86 ? 198.23947 2.22446 39.42641 1.000 16.37030 66 ASP A N 1
ATOM 2783 C CA . ASP B 1 86 ? 197.17753 2.43751 38.45862 1.000 17.52109 66 ASP A CA 1
ATOM 2784 C C . ASP B 1 86 ? 197.74860 3.09189 37.20550 1.000 16.25029 66 ASP A C 1
ATOM 2785 O O . ASP B 1 86 ? 198.33422 4.18020 37.29955 1.000 15.94320 66 ASP A O 1
ATOM 2790 N N . PRO B 1 87 ? 197.61385 2.48361 36.02930 1.000 18.67696 67 PRO A N 1
ATOM 2791 C CA . PRO B 1 87 ? 198.11537 3.13916 34.81494 1.000 16.42894 67 PRO A CA 1
ATOM 2792 C C . PRO B 1 87 ? 197.34091 4.42146 34.50594 1.000 18.71150 67 PRO A C 1
ATOM 2793 O O . PRO B 1 87 ? 196.26753 4.69324 35.05392 1.000 19.79766 67 PRO A O 1
ATOM 2797 N N . ARG B 1 88 ? 197.93428 5.22731 33.62683 1.000 16.73662 68 ARG A N 1
ATOM 2798 C CA . ARG B 1 88 ? 197.37580 6.50389 33.18852 1.000 18.26302 68 ARG A CA 1
ATOM 2799 C C . ARG B 1 88 ? 195.87771 6.42108 32.91809 1.000 18.05540 68 ARG A C 1
ATOM 2800 O O . ARG B 1 88 ? 195.40856 5.52172 32.21499 1.000 16.33698 68 ARG A O 1
ATOM 2808 N N . SER B 1 89 ? 195.13611 7.37694 33.48429 1.000 17.04274 69 SER A N 1
ATOM 2809 C CA . SER B 1 89 ? 193.69974 7.57174 33.30568 1.000 17.44543 69 SER A CA 1
ATOM 2810 C C . SER B 1 89 ? 192.85214 6.53320 34.03484 1.000 18.34435 69 SER A C 1
ATOM 2811 O O . SER B 1 89 ? 191.62168 6.53036 33.87579 1.000 18.70304 69 SER A O 1
ATOM 2814 N N . ILE B 1 90 ? 193.46253 5.67313 34.84832 1.000 17.69693 70 ILE A N 1
ATOM 2815 C CA . ILE B 1 90 ? 192.77221 4.58326 35.52777 1.000 18.67572 70 ILE A CA 1
ATOM 2816 C C . ILE B 1 90 ? 192.90369 4.77252 37.03532 1.000 20.66181 70 ILE A C 1
ATOM 2817 O O . ILE B 1 90 ? 193.95101 5.20864 37.52222 1.000 18.60867 70 ILE A O 1
ATOM 2822 N N . GLY B 1 91 ? 191.83798 4.44600 37.77113 1.000 21.30523 71 GLY A N 1
ATOM 2823 C CA . GLY B 1 91 ? 191.93775 4.38739 39.22690 1.000 20.25354 71 GLY A CA 1
ATOM 2824 C C . GLY B 1 91 ? 192.29120 5.74348 39.80669 1.000 20.36426 71 GLY A C 1
ATOM 2825 O O . GLY B 1 91 ? 191.66283 6.75558 39.48931 1.000 22.09038 71 GLY A O 1
ATOM 2826 N N . ASP B 1 92 ? 193.32528 5.76540 40.65441 1.000 20.63506 72 ASP A N 1
ATOM 2827 C CA . ASP B 1 92 ? 193.79996 6.97713 41.31994 1.000 25.13014 72 ASP A CA 1
ATOM 2828 C C . ASP B 1 92 ? 194.72591 7.82412 40.46504 1.000 23.41370 72 ASP A C 1
ATOM 2829 O O . ASP B 1 92 ? 195.11844 8.90848 40.91156 1.000 21.32265 72 ASP A O 1
ATOM 2834 N N . SER B 1 93 ? 195.12131 7.35840 39.27979 1.000 18.45573 73 SER A N 1
ATOM 2835 C CA . SER B 1 93 ? 196.13209 8.06313 38.50285 1.000 18.88821 73 SER A CA 1
ATOM 2836 C C . SER B 1 93 ? 195.51711 9.13575 37.61227 1.000 22.27600 73 SER A C 1
ATOM 2837 O O . SER B 1 93 ? 194.38007 9.00994 37.13661 1.000 20.40229 73 SER A O 1
ATOM 2840 N N . ASP B 1 94 ? 196.29773 10.19427 37.38340 1.000 20.17487 74 ASP A N 1
ATOM 2841 C CA . ASP B 1 94 ? 195.93223 11.23316 36.43687 1.000 19.91506 74 ASP A CA 1
ATOM 2842 C C . ASP B 1 94 ? 195.78690 10.66108 35.03424 1.000 20.01863 74 ASP A C 1
ATOM 2843 O O . ASP B 1 94 ? 196.30761 9.58939 34.70742 1.000 20.27137 74 ASP A O 1
ATOM 2848 N N . GLY B 1 95 ? 195.14293 11.44552 34.17588 1.000 19.12819 75 GLY A N 1
ATOM 2849 C CA . GLY B 1 95 ? 195.04670 11.12399 32.76559 1.000 19.96946 75 GLY A CA 1
ATOM 2850 C C . GLY B 1 95 ? 193.63767 11.34588 32.25417 1.000 23.72913 75 GLY A C 1
ATOM 2851 O O . GLY B 1 95 ? 192.67151 10.85432 32.84807 1.000 26.53609 75 GLY A O 1
ATOM 2852 N N . SER B 1 96 ? 193.50903 12.07569 31.14621 1.000 22.03839 76 SER A N 1
ATOM 2853 C CA . SER B 1 96 ? 192.22855 12.41100 30.56379 1.000 23.13062 76 SER A CA 1
ATOM 2854 C C .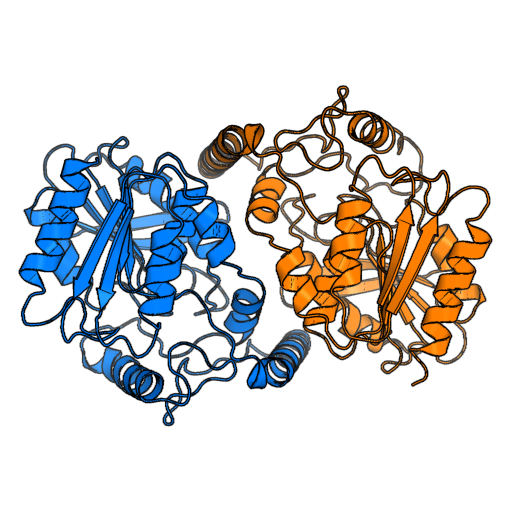 SER B 1 96 ? 192.31157 12.22705 29.05280 1.000 28.87128 76 SER A C 1
ATOM 2855 O O . SER B 1 96 ? 193.31781 12.61143 28.44117 1.000 24.50983 76 SER A O 1
ATOM 2858 N N . PRO B 1 97 ? 191.27419 11.65246 28.41579 1.000 28.08806 77 PRO A N 1
ATOM 2859 C CA . PRO B 1 97 ? 190.02715 11.16478 29.02547 1.000 29.55639 77 PRO A CA 1
ATOM 2860 C C . PRO B 1 97 ? 190.23428 9.94031 29.91422 1.000 25.91498 77 PRO A C 1
ATOM 2861 O O . PRO B 1 97 ? 191.24193 9.23230 29.78712 1.000 20.77647 77 PRO A O 1
ATOM 2865 N N . LYS B 1 98 ? 189.29553 9.72513 30.83102 1.000 22.98994 78 LYS A N 1
ATOM 2866 C CA . LYS B 1 98 ? 189.42850 8.65423 31.80753 1.000 23.82858 78 LYS A CA 1
ATOM 2867 C C . LYS B 1 98 ? 189.22772 7.29878 31.15030 1.000 18.63509 78 LYS A C 1
ATOM 2868 O O . LYS B 1 98 ? 188.41744 7.15276 30.23322 1.000 21.50886 78 LYS A O 1
ATOM 2874 N N . ASN B 1 99 ? 189.98940 6.31269 31.62214 1.000 15.99856 79 ASN A N 1
ATOM 2875 C CA . ASN B 1 99 ? 189.88817 4.93107 31.16180 1.000 18.11195 79 ASN A CA 1
ATOM 2876 C C . ASN B 1 99 ? 190.04990 4.82530 29.64821 1.000 22.64982 79 ASN A C 1
ATOM 2877 O O . ASN B 1 99 ? 189.33226 4.08334 28.97283 1.000 18.05572 79 ASN A O 1
ATOM 2882 N N . LEU B 1 100 ? 191.00462 5.57466 29.11270 1.000 19.35068 80 LEU A N 1
ATOM 2883 C CA . LEU B 1 100 ? 191.41313 5.43844 27.72170 1.000 19.60648 80 LEU A CA 1
ATOM 2884 C C . LEU B 1 100 ? 192.67857 4.57575 27.74822 1.000 23.02386 80 LEU A C 1
ATOM 2885 O O . LEU B 1 100 ? 193.75146 5.02957 28.15786 1.000 23.01757 80 LEU A O 1
ATOM 2890 N N . ILE B 1 101 ? 192.53161 3.30869 27.37649 1.000 18.24932 81 ILE A N 1
ATOM 2891 C CA . ILE B 1 101 ? 193.62218 2.34413 27.48804 1.000 17.64635 81 ILE A CA 1
ATOM 2892 C C . ILE B 1 101 ? 194.49268 2.49830 26.24787 1.000 26.21763 81 ILE A C 1
ATOM 2893 O O . ILE B 1 101 ? 194.08640 2.13563 25.14112 1.000 21.50017 81 ILE A O 1
ATOM 2898 N N . ASP B 1 102 ? 195.68692 3.04796 26.43017 1.000 23.20918 82 ASP A N 1
ATOM 2899 C CA . ASP B 1 102 ? 196.62881 3.28906 25.33929 1.000 16.21050 82 ASP A CA 1
ATOM 2900 C C . ASP B 1 102 ? 197.88051 2.49484 25.68316 1.000 19.19020 82 ASP A C 1
ATOM 2901 O O . ASP B 1 102 ? 198.71964 2.96946 26.47125 1.000 15.90243 82 ASP A O 1
ATOM 2906 N N . PRO B 1 103 ? 198.03974 1.28322 25.13935 1.000 16.93006 83 PRO A N 1
ATOM 2907 C CA . PRO B 1 103 ? 199.14522 0.41849 25.59150 1.000 16.85945 83 PRO A CA 1
ATOM 2908 C C . PRO B 1 103 ? 200.51516 1.01347 25.32668 1.000 17.50124 83 PRO A C 1
ATOM 2909 O O . PRO B 1 103 ? 201.42365 0.85466 26.14940 1.000 14.88409 83 PRO A O 1
ATOM 2913 N N . LEU B 1 104 ? 200.69367 1.69967 24.19886 1.000 17.06812 84 LEU A N 1
ATOM 2914 C CA . LEU B 1 104 ? 202.00245 2.27633 23.92356 1.000 19.44582 84 LEU A CA 1
ATOM 2915 C C . LEU B 1 104 ? 202.30946 3.42427 24.87385 1.000 17.61570 84 LEU A C 1
ATOM 2916 O O . LEU B 1 104 ? 203.46742 3.60974 25.25989 1.000 19.27432 84 LEU A O 1
ATOM 2921 N N . GLN B 1 105 ? 201.29892 4.20792 25.26032 1.000 17.61723 85 GLN A N 1
ATOM 2922 C CA . GLN B 1 105 ? 201.54840 5.24143 26.26204 1.000 21.38873 85 GLN A CA 1
ATOM 2923 C C . GLN B 1 105 ? 201.83356 4.62666 27.62910 1.000 15.66789 85 GLN A C 1
ATOM 2924 O O . GLN B 1 105 ? 202.66582 5.13996 28.38413 1.000 15.85302 85 GLN A O 1
ATOM 2930 N N . GLN B 1 106 ? 201.15413 3.53065 27.97389 1.000 15.00847 86 GLN A N 1
ATOM 2931 C CA . GLN B 1 106 ? 201.48811 2.84639 29.22140 1.000 15.94643 86 GLN A CA 1
ATOM 2932 C C . GLN B 1 106 ? 202.92625 2.34252 29.19765 1.000 16.21025 86 GLN A C 1
ATOM 2933 O O . GLN B 1 106 ? 203.63392 2.40412 30.21530 1.000 17.47271 86 GLN A O 1
ATOM 2939 N N . ALA B 1 107 ? 203.37525 1.84078 28.04293 1.000 14.52888 87 ALA A N 1
ATOM 2940 C CA . ALA B 1 107 ? 204.75942 1.38098 27.91634 1.000 14.94115 87 ALA A CA 1
ATOM 2941 C C . ALA B 1 107 ? 205.74325 2.52431 28.14413 1.000 16.11479 87 ALA A C 1
ATOM 2942 O O . ALA B 1 107 ? 206.75345 2.36387 28.84551 1.000 16.26058 87 ALA A O 1
ATOM 2944 N N . GLU B 1 108 ? 205.47529 3.68459 27.54177 1.000 15.84647 88 GLU A N 1
ATOM 2945 C CA . GLU B 1 108 ? 206.33952 4.84205 27.75991 1.000 14.79492 88 GLU A CA 1
ATOM 2946 C C . GLU B 1 108 ? 206.27041 5.32176 29.20437 1.000 16.64150 88 GLU A C 1
ATOM 2947 O O . GLU B 1 108 ? 207.30005 5.66803 29.79189 1.000 18.78100 88 GLU A O 1
ATOM 2953 N N . ASP B 1 109 ? 205.06917 5.33139 29.79898 1.000 14.89351 89 ASP A N 1
ATOM 2954 C CA . ASP B 1 109 ? 204.94156 5.71819 31.20074 1.000 16.48080 89 ASP A CA 1
ATOM 2955 C C . ASP B 1 109 ? 205.79551 4.83453 32.10311 1.000 15.54207 89 ASP A C 1
ATOM 2956 O O . ASP B 1 109 ? 206.32942 5.30782 33.11620 1.000 17.10770 89 ASP A O 1
ATOM 2961 N N . LEU B 1 110 ? 205.93260 3.55139 31.75203 1.000 15.39094 90 LEU A N 1
ATOM 2962 C CA . LEU B 1 110 ? 206.74977 2.63858 32.54244 1.000 15.58361 90 LEU A CA 1
ATOM 2963 C C . LEU B 1 110 ? 208.22203 3.05309 32.57749 1.000 16.87277 90 LEU A C 1
ATOM 2964 O O . LEU B 1 110 ? 208.91048 2.79249 33.57018 1.000 16.38714 90 LEU A O 1
ATOM 2969 N N . ALA B 1 111 ? 208.73455 3.69017 31.52056 1.000 15.30792 91 ALA A N 1
ATOM 2970 C CA . ALA B 1 111 ? 210.09894 4.20903 31.59908 1.000 17.69880 91 ALA A CA 1
ATOM 2971 C C . ALA B 1 111 ? 210.21911 5.28251 32.67491 1.000 18.44809 91 ALA A C 1
ATOM 2972 O O . ALA B 1 111 ? 211.21817 5.33629 33.40508 1.000 16.95948 91 ALA A O 1
ATOM 2974 N N . ASP B 1 112 ? 209.20800 6.14366 32.79602 1.000 15.28439 92 ASP A N 1
ATOM 2975 C CA . ASP B 1 112 ? 209.27326 7.19708 33.80516 1.000 20.32364 92 ASP A CA 1
ATOM 2976 C C . ASP B 1 112 ? 209.01357 6.64045 35.19949 1.000 16.07064 92 ASP A C 1
ATOM 2977 O O . ASP B 1 112 ? 209.56427 7.15148 36.18212 1.000 15.76571 92 ASP A O 1
ATOM 2982 N N . ILE B 1 113 ? 208.17994 5.60162 35.29983 1.000 16.03759 93 ILE A N 1
ATOM 2983 C CA . ILE B 1 113 ? 208.02107 4.87437 36.55789 1.000 14.55384 93 ILE A CA 1
ATOM 2984 C C . ILE B 1 113 ? 209.34277 4.23668 36.96997 1.000 17.87658 93 ILE A C 1
ATOM 2985 O O . ILE B 1 113 ? 209.76391 4.34005 38.12845 1.000 21.05325 93 ILE A O 1
ATOM 2990 N N . VAL B 1 114 ? 210.01585 3.56395 36.02729 1.000 15.55537 94 VAL A N 1
ATOM 2991 C CA . VAL B 1 114 ? 211.32118 2.97541 36.33707 1.000 18.11155 94 VAL A CA 1
ATOM 2992 C C . VAL B 1 114 ? 212.27525 4.04971 36.84673 1.000 18.68926 94 VAL A C 1
ATOM 2993 O O . VAL B 1 114 ? 213.01219 3.83493 37.81754 1.000 18.33986 94 VAL A O 1
ATOM 2997 N N . THR B 1 115 ? 212.27779 5.21672 36.19797 1.000 18.11121 95 THR A N 1
ATOM 2998 C CA . THR B 1 115 ? 213.14634 6.30677 36.63325 1.000 18.09888 95 THR A CA 1
ATOM 2999 C C . THR B 1 115 ? 212.89826 6.65216 38.09949 1.000 19.81063 95 THR A C 1
ATOM 3000 O O . THR B 1 115 ? 213.83807 6.71553 38.90011 1.000 19.43681 95 THR A O 1
ATOM 3004 N N . HIS B 1 116 ? 211.63693 6.85713 38.48352 1.000 16.52130 96 HIS A N 1
ATOM 3005 C CA . HIS B 1 116 ? 211.39227 7.30600 39.85483 1.000 18.33311 96 HIS A CA 1
ATOM 3006 C C . HIS B 1 116 ? 211.62071 6.18430 40.86420 1.000 23.02851 96 HIS A C 1
ATOM 3007 O O . HIS B 1 116 ? 212.22109 6.41263 41.92396 1.000 19.23451 96 HIS A O 1
ATOM 3014 N N . ILE B 1 117 ? 211.15801 4.96660 40.55020 1.000 18.64428 97 ILE A N 1
ATOM 3015 C CA . ILE B 1 117 ? 211.33534 3.83490 41.46312 1.000 18.48907 97 ILE A CA 1
ATOM 3016 C C . ILE B 1 117 ? 212.81900 3.54119 41.66425 1.000 23.95191 97 ILE A C 1
ATOM 3017 O O . ILE B 1 117 ? 213.26108 3.22941 42.78107 1.000 23.31879 97 ILE A O 1
ATOM 3022 N N . SER B 1 118 ? 213.61214 3.64880 40.59272 1.000 19.94241 98 SER A N 1
ATOM 3023 C CA . SER B 1 118 ? 215.05481 3.42899 40.68803 1.000 22.78807 98 SER A CA 1
ATOM 3024 C C . SER B 1 118 ? 215.73678 4.42580 41.61221 1.000 25.74869 98 SER A C 1
ATOM 3025 O O . SER B 1 118 ? 216.82752 4.13399 42.12046 1.000 21.32163 98 SER A O 1
ATOM 3028 N N . SER B 1 119 ? 215.13872 5.60516 41.80544 1.000 18.49545 99 SER A N 1
ATOM 3029 C CA . SER B 1 119 ? 215.73365 6.66614 42.60979 1.000 23.38410 99 SER A CA 1
ATOM 3030 C C . SER B 1 119 ? 215.46119 6.51739 44.09771 1.000 30.01495 99 SER A C 1
ATOM 3031 O O . SER B 1 119 ? 216.09665 7.22004 44.89238 1.000 25.46802 99 SER A O 1
ATOM 3034 N N . LEU B 1 120 ? 214.55287 5.62737 44.49439 1.000 21.13589 100 LEU A N 1
ATOM 3035 C CA . LEU B 1 120 ? 214.17356 5.52942 45.89249 1.000 22.68064 100 LEU A CA 1
ATOM 3036 C C . LEU B 1 120 ? 215.31074 4.94872 46.74266 1.000 26.62416 100 LEU A C 1
ATOM 3037 O O . LEU B 1 120 ? 216.11066 4.14235 46.26194 1.000 24.28964 100 LEU A O 1
ATOM 3042 N N . PRO B 1 121 ? 215.38984 5.33617 48.02294 1.000 27.40291 101 PRO A N 1
ATOM 3043 C CA . PRO B 1 121 ? 216.55395 4.93662 48.83628 1.000 29.03554 101 PRO A CA 1
ATOM 3044 C C . PRO B 1 121 ? 216.68430 3.43254 49.03103 1.000 28.36320 101 PRO A C 1
ATOM 3045 O O . PRO B 1 121 ? 217.80727 2.90951 49.02502 1.000 32.66631 101 PRO A O 1
ATOM 3049 N N . SER B 1 122 ? 215.57421 2.71120 49.18290 1.000 25.55241 102 SER A N 1
ATOM 3050 C CA . SER B 1 122 ? 215.65595 1.27074 49.41917 1.000 25.84395 102 SER A CA 1
ATOM 3051 C C . SER B 1 122 ? 215.81474 0.45289 48.14494 1.000 27.47868 102 SER A C 1
ATOM 3052 O O . SER B 1 122 ? 215.84481 -0.78009 48.22695 1.000 26.60462 102 SER A O 1
ATOM 3055 N N . VAL B 1 123 ? 215.90448 1.08800 46.97678 1.000 26.87662 103 VAL A N 1
ATOM 3056 C CA . VAL B 1 123 ? 215.91185 0.38171 45.70000 1.000 2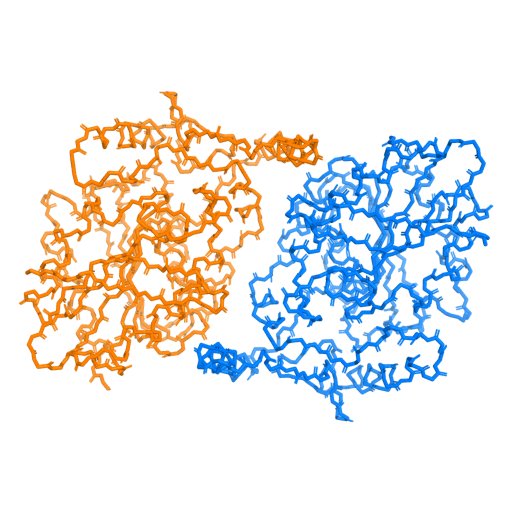2.04303 103 VAL A CA 1
ATOM 3057 C C . VAL B 1 123 ? 217.33257 0.34794 45.14861 1.000 23.12552 103 VAL A C 1
ATOM 3058 O O . VAL B 1 123 ? 217.98874 1.39048 45.03824 1.000 26.16955 103 VAL A O 1
ATOM 3062 N N . ASP B 1 124 ? 217.80737 -0.85647 44.80554 1.000 23.03264 104 ASP A N 1
ATOM 3063 C CA . ASP B 1 124 ? 219.02553 -1.04545 44.02522 1.000 23.44181 104 ASP A CA 1
ATOM 3064 C C . ASP B 1 124 ? 218.67356 -0.88554 42.54381 1.000 28.96835 104 ASP A C 1
ATOM 3065 O O . ASP B 1 124 ? 218.01828 -1.75018 41.94851 1.000 23.19710 104 ASP A O 1
ATOM 3070 N N . SER B 1 125 ? 219.12096 0.22306 41.94801 1.000 20.95027 105 SER A N 1
ATOM 3071 C CA . SER B 1 125 ? 218.78427 0.58334 40.57536 1.000 22.08246 105 SER A CA 1
ATOM 3072 C C . SER B 1 125 ? 219.30434 -0.41103 39.54382 1.000 24.33925 105 SER A C 1
ATOM 3073 O O . SER B 1 125 ? 218.85654 -0.35904 38.39396 1.000 22.34295 105 SER A O 1
ATOM 3076 N N . SER B 1 126 ? 220.23336 -1.30290 39.90467 1.000 19.81442 106 SER A N 1
ATOM 3077 C CA . SER B 1 126 ? 220.74716 -2.26646 38.94069 1.000 25.33261 106 SER A CA 1
ATOM 3078 C C . SER B 1 126 ? 219.91875 -3.54277 38.87626 1.000 17.54769 106 SER A C 1
ATOM 3079 O O . SER B 1 126 ? 220.28443 -4.44855 38.12904 1.000 21.15229 106 SER A O 1
ATOM 3082 N N . LYS B 1 127 ? 218.81693 -3.63029 39.62204 1.000 21.42414 107 LYS A N 1
ATOM 3083 C CA . LYS B 1 127 ? 218.04761 -4.87162 39.74807 1.000 22.01764 107 LYS A CA 1
ATOM 3084 C C . LYS B 1 127 ? 216.54463 -4.59095 39.64686 1.000 21.95625 107 LYS A C 1
ATOM 3085 O O . LYS B 1 127 ? 215.75766 -4.89016 40.54294 1.000 20.42099 107 LYS A O 1
ATOM 3091 N N . ILE B 1 128 ? 216.12807 -4.02587 38.51570 1.000 18.95457 108 ILE A N 1
ATOM 3092 C CA . ILE B 1 128 ? 214.72972 -3.66869 38.28464 1.000 18.52951 108 ILE A CA 1
ATOM 3093 C C . ILE B 1 128 ? 214.09947 -4.74692 37.41224 1.000 20.66204 108 ILE A C 1
ATOM 3094 O O . ILE B 1 128 ? 214.66259 -5.12376 36.37558 1.000 19.53849 108 ILE A O 1
ATOM 3099 N N . THR B 1 129 ? 212.92135 -5.22501 37.81699 1.000 20.03125 109 THR A N 1
ATOM 3100 C CA . THR B 1 129 ? 212.14469 -6.19999 37.05952 1.000 18.93708 109 THR A CA 1
ATOM 3101 C C . THR B 1 129 ? 210.80102 -5.59233 36.69337 1.000 15.38582 109 THR A C 1
ATOM 3102 O O . THR B 1 129 ? 210.18135 -4.93147 37.52407 1.000 15.36527 109 THR A O 1
ATOM 3106 N N . LEU B 1 130 ? 210.35814 -5.78976 35.44558 1.000 15.64540 110 LEU A N 1
ATOM 3107 C CA . LEU B 1 130 ? 208.99150 -5.45614 35.06032 1.000 16.14925 110 LEU A CA 1
ATOM 3108 C C . LEU B 1 130 ? 208.13699 -6.71408 35.05561 1.000 20.11570 110 LEU A C 1
ATOM 3109 O O . LEU B 1 130 ? 208.51211 -7.72620 34.45514 1.000 16.18060 110 LEU A O 1
ATOM 3114 N N . TRP B 1 131 ? 206.97639 -6.62415 35.69820 1.000 17.60732 111 TRP A N 1
ATOM 3115 C CA . TRP B 1 131 ? 206.03427 -7.71931 35.88186 1.000 19.10168 111 TRP A CA 1
ATOM 3116 C C . TRP B 1 131 ? 204.67255 -7.22711 35.42682 1.000 17.16087 111 TRP A C 1
ATOM 3117 O O . TRP B 1 131 ? 204.28749 -6.10092 35.74547 1.000 16.92533 111 TRP A O 1
ATOM 3128 N N . GLY B 1 132 ? 203.94730 -8.04709 34.67714 1.000 18.13544 112 GLY A N 1
ATOM 3129 C CA . GLY B 1 132 ? 202.62964 -7.63828 34.22074 1.000 14.85436 112 GLY A CA 1
ATOM 3130 C C . GLY B 1 132 ? 201.70127 -8.82109 34.08166 1.000 15.68473 112 GLY A C 1
ATOM 3131 O O . GLY B 1 132 ? 202.11452 -9.90812 33.67562 1.000 18.49330 112 GLY A O 1
ATOM 3132 N N . MET B 1 133 ? 200.43181 -8.60117 34.40349 1.000 17.86776 113 MET A N 1
ATOM 3133 C CA . MET B 1 133 ? 199.41203 -9.62613 34.24346 1.000 18.57997 113 MET A CA 1
ATOM 3134 C C . MET B 1 133 ? 198.49973 -9.26347 33.08779 1.000 16.69803 113 MET A C 1
ATOM 3135 O O . MET B 1 133 ? 198.10424 -8.09805 32.94002 1.000 15.59314 113 MET A O 1
ATOM 3140 N N . SER B 1 134 ? 198.16816 -10.26554 32.28080 1.000 16.57556 114 SER A N 1
ATOM 3141 C CA . SER B 1 134 ? 197.19869 -10.11159 31.18649 1.000 19.07351 114 SER A CA 1
ATOM 3142 C C . SER B 1 134 ? 197.73051 -9.03172 30.24092 1.000 16.89656 114 SER A C 1
ATOM 3143 O O . SER B 1 134 ? 198.92888 -9.02715 29.91908 1.000 17.74150 114 SER A O 1
ATOM 3146 N N . PHE B 1 135 ? 196.87190 -8.12820 29.77744 1.000 15.32410 115 PHE A N 1
ATOM 3147 C CA . PHE B 1 135 ? 197.24295 -6.93777 29.01233 1.000 15.74845 115 PHE A CA 1
ATOM 3148 C C . PHE B 1 135 ? 198.49216 -6.24733 29.56358 1.000 16.89243 115 PHE A C 1
ATOM 3149 O O . PHE B 1 135 ? 199.32696 -5.75372 28.79533 1.000 16.35014 115 PHE A O 1
ATOM 3157 N N . GLY B 1 136 ? 198.61501 -6.19428 30.89604 1.000 17.02697 116 GLY A N 1
ATOM 3158 C CA . GLY B 1 136 ? 199.75070 -5.52731 31.50733 1.000 14.92582 116 GLY A CA 1
ATOM 3159 C C . GLY B 1 136 ? 201.05793 -6.26166 31.30391 1.000 16.36278 116 GLY A C 1
ATOM 3160 O O . GLY B 1 136 ? 202.13309 -5.64906 31.35677 1.000 15.26057 116 GLY A O 1
ATOM 3161 N N . GLY B 1 137 ? 200.99320 -7.57986 31.09585 1.000 14.00264 117 GLY A N 1
ATOM 3162 C CA . GLY B 1 137 ? 202.19150 -8.31166 30.72513 1.000 15.17349 117 GLY A CA 1
ATOM 3163 C C . GLY B 1 137 ? 202.69360 -7.92051 29.34982 1.000 19.57922 117 GLY A C 1
ATOM 3164 O O . GLY B 1 137 ? 203.90324 -7.77669 29.13522 1.000 17.81756 117 GLY A O 1
ATOM 3165 N N . THR B 1 138 ? 201.77392 -7.73630 28.40094 1.000 16.71932 118 THR A N 1
ATOM 3166 C CA . THR B 1 138 ? 202.16816 -7.31915 27.05993 1.000 16.75065 118 THR A CA 1
ATOM 3167 C C . THR B 1 138 ? 202.70861 -5.89227 27.07144 1.000 18.08404 118 THR A C 1
ATOM 3168 O O . THR B 1 138 ? 203.71967 -5.59926 26.42192 1.000 16.64604 118 THR A O 1
ATOM 3172 N N . VAL B 1 139 ? 202.06858 -5.00121 27.83566 1.000 14.57895 119 VAL A N 1
ATOM 3173 C CA . VAL B 1 139 ? 202.58505 -3.64106 27.98228 1.000 17.23057 119 VAL A CA 1
ATOM 3174 C C . VAL B 1 139 ? 203.99729 -3.66768 28.56599 1.000 16.42279 119 VAL A C 1
ATOM 3175 O O . VAL B 1 139 ? 204.89078 -2.95024 28.09880 1.000 16.24443 119 VAL A O 1
ATOM 3179 N N . SER B 1 140 ? 204.21948 -4.49608 29.59842 1.000 16.57396 120 SER A N 1
ATOM 3180 C CA . SER B 1 140 ? 205.54023 -4.57747 30.22376 1.000 17.29854 120 SER A CA 1
ATOM 3181 C C . SER B 1 140 ? 206.61253 -4.99532 29.22058 1.000 16.32546 120 SER A C 1
ATOM 3182 O O . SER B 1 140 ? 207.72104 -4.44814 29.22000 1.000 16.54389 120 SER A O 1
ATOM 3185 N N . ALA B 1 141 ? 206.31001 -5.98113 28.37529 1.000 15.55432 121 ALA A N 1
ATOM 3186 C CA . ALA B 1 141 ? 207.26798 -6.39916 27.35751 1.000 18.26617 121 ALA A CA 1
ATOM 3187 C C . ALA B 1 141 ? 207.65978 -5.22663 26.46076 1.000 19.81317 121 ALA A C 1
ATOM 3188 O O . ALA B 1 141 ? 208.84427 -5.03904 26.15480 1.000 18.60501 121 ALA A O 1
ATOM 3190 N N . CYS B 1 142 ? 206.68358 -4.40953 26.04563 1.000 17.21252 122 CYS A N 1
ATOM 3191 C CA . CYS B 1 142 ? 207.00820 -3.27020 25.19170 1.000 15.50223 122 CYS A CA 1
ATOM 3192 C C . CYS B 1 142 ? 207.94431 -2.29356 25.89902 1.000 15.42584 122 CYS A C 1
ATOM 3193 O O . CYS B 1 142 ? 208.87913 -1.77061 25.28200 1.000 19.94215 122 CYS A O 1
ATOM 3196 N N . ALA B 1 143 ? 207.71704 -2.03405 27.19067 1.000 17.59569 123 ALA A N 1
ATOM 3197 C CA . ALA B 1 143 ? 208.65276 -1.18401 27.92613 1.000 17.68292 123 ALA A CA 1
ATOM 3198 C C . ALA B 1 143 ? 210.02955 -1.83227 28.00582 1.000 18.43624 123 ALA A C 1
ATOM 3199 O O . ALA B 1 143 ? 211.05301 -1.14537 27.91074 1.000 18.41396 123 ALA A O 1
ATOM 3201 N N . ALA B 1 144 ? 210.08087 -3.15758 28.19003 1.000 19.24875 124 ALA A N 1
ATOM 3202 C CA . ALA B 1 144 ? 211.38558 -3.80756 28.30731 1.000 17.90965 124 ALA A CA 1
ATOM 3203 C C . ALA B 1 144 ? 212.15917 -3.72869 27.00043 1.000 19.54395 124 ALA A C 1
ATOM 3204 O O . ALA B 1 144 ? 213.39483 -3.63181 27.01666 1.000 20.42900 124 ALA A O 1
ATOM 3206 N N . ALA B 1 145 ? 211.44761 -3.72802 25.86925 1.000 16.67100 125 ALA A N 1
ATOM 3207 C CA . ALA B 1 145 ? 212.09809 -3.67885 24.56529 1.000 19.85129 125 ALA A CA 1
ATOM 3208 C C . ALA B 1 145 ? 213.06248 -2.50793 24.44592 1.000 18.42056 125 ALA A C 1
ATOM 3209 O O . ALA B 1 145 ? 214.14730 -2.65050 23.87686 1.000 19.63700 125 ALA A O 1
ATOM 3211 N N . VAL B 1 146 ? 212.68394 -1.33748 24.96677 1.000 17.28716 126 VAL A N 1
ATOM 3212 C CA . VAL B 1 146 ? 213.47561 -0.12454 24.75396 1.000 17.30973 126 VAL A CA 1
ATOM 3213 C C . VAL B 1 146 ? 214.34247 0.25317 25.94730 1.000 18.70508 126 VAL A C 1
ATOM 3214 O O . VAL B 1 146 ? 215.18332 1.16094 25.82297 1.000 20.04185 126 VAL A O 1
ATOM 3218 N N . ASP B 1 147 ? 214.17599 -0.39514 27.09347 1.000 19.06669 127 ASP A N 1
ATOM 3219 C CA . ASP B 1 147 ? 21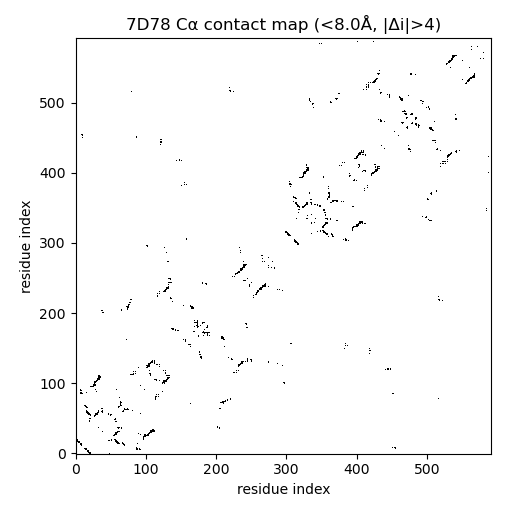4.74933 0.11381 28.34020 1.000 15.88358 127 ASP A CA 1
ATOM 3220 C C . ASP B 1 147 ? 215.67791 -0.92978 28.95614 1.000 18.51482 127 ASP A C 1
ATOM 3221 O O . ASP B 1 147 ? 215.21654 -1.84590 29.64523 1.000 18.74534 127 ASP A O 1
ATOM 3226 N N . ARG B 1 148 ? 216.99018 -0.77348 28.74765 1.000 15.42757 128 ARG A N 1
ATOM 3227 C CA . ARG B 1 148 ? 217.92621 -1.75673 29.27591 1.000 16.46280 128 ARG A CA 1
ATOM 3228 C C . ARG B 1 148 ? 218.01167 -1.72483 30.79565 1.000 20.31982 128 ARG A C 1
ATOM 3229 O O . ARG B 1 148 ? 218.62188 -2.62302 31.37945 1.000 17.28168 128 ARG A O 1
ATOM 3237 N N . ARG B 1 149 ? 217.42655 -0.72010 31.45591 1.000 16.94503 129 ARG A N 1
ATOM 3238 C CA . ARG B 1 149 ? 217.35506 -0.76681 32.91327 1.000 19.90659 129 ARG A CA 1
ATOM 3239 C C . ARG B 1 149 ? 216.49070 -1.92320 33.39597 1.000 17.82988 129 ARG A C 1
ATOM 3240 O O . ARG B 1 149 ? 216.59783 -2.33346 34.56149 1.000 19.94168 129 ARG A O 1
ATOM 3248 N N . VAL B 1 150 ? 215.61973 -2.43603 32.53363 1.000 18.97278 130 VAL A N 1
ATOM 3249 C CA . VAL B 1 150 ? 214.77911 -3.57650 32.87213 1.000 15.56585 130 VAL A CA 1
ATOM 3250 C C . VAL B 1 150 ? 215.62519 -4.83700 32.71248 1.000 14.25859 130 VAL A C 1
ATOM 3251 O O . VAL B 1 150 ? 216.03452 -5.18869 31.60339 1.000 18.49364 130 VAL A O 1
ATOM 3255 N N . LYS B 1 151 ? 215.89727 -5.51442 33.82995 1.000 18.70942 131 LYS A N 1
ATOM 3256 C CA . LYS B 1 151 ? 216.80906 -6.65380 33.85637 1.000 19.05832 131 LYS A CA 1
ATOM 3257 C C . LYS B 1 151 ? 216.10275 -7.99926 33.77333 1.000 21.88104 131 LYS A C 1
ATOM 3258 O O . LYS B 1 151 ? 216.75257 -9.00072 33.46099 1.000 19.67449 131 LYS A O 1
ATOM 3264 N N . ALA B 1 152 ? 214.80135 -8.04401 34.05240 1.000 21.35242 132 ALA A N 1
ATOM 3265 C CA . ALA B 1 152 ? 214.01578 -9.25769 33.90108 1.000 19.98055 132 ALA A CA 1
ATOM 3266 C C . ALA B 1 152 ? 212.59001 -8.85133 33.57054 1.000 21.85647 132 ALA A C 1
ATOM 3267 O O . ALA B 1 152 ? 212.15319 -7.74920 33.90772 1.000 19.10224 132 ALA A O 1
ATOM 3269 N N . LEU B 1 153 ? 211.87251 -9.74428 32.88949 1.000 20.25833 133 LEU A N 1
ATOM 3270 C CA . LEU B 1 153 ? 210.51046 -9.47916 32.44322 1.000 18.45598 133 LEU A CA 1
ATOM 3271 C C . LEU B 1 153 ? 209.66192 -10.68533 32.79957 1.000 20.69841 133 LEU A C 1
ATOM 3272 O O . LEU B 1 153 ? 210.00305 -11.81202 32.43290 1.000 20.26872 133 LEU A O 1
ATOM 3277 N N . VAL B 1 154 ? 208.58228 -10.46831 33.53867 1.000 16.66993 134 VAL A N 1
ATOM 3278 C CA . VAL B 1 154 ? 207.65401 -11.54539 33.86589 1.000 16.95604 134 VAL A CA 1
ATOM 3279 C C . VAL B 1 154 ? 206.30872 -11.19247 33.24594 1.000 20.20019 134 VAL A C 1
ATOM 3280 O O . VAL B 1 154 ? 205.73535 -10.14653 33.56902 1.000 19.72352 134 VAL A O 1
ATOM 3284 N N . MET B 1 155 ? 205.82418 -12.03950 32.33379 1.000 18.15047 135 MET A N 1
ATOM 3285 C CA . MET B 1 155 ? 204.51489 -11.85993 31.71264 1.000 18.89709 135 MET A CA 1
ATOM 3286 C C . MET B 1 155 ? 203.59379 -12.98690 32.15692 1.000 19.98658 135 MET A C 1
ATOM 3287 O O . MET B 1 155 ? 203.88008 -14.16168 31.90464 1.000 18.30631 135 MET A O 1
ATOM 3292 N N . VAL B 1 156 ? 202.47927 -12.62953 32.78892 1.000 18.98011 136 VAL A N 1
ATOM 3293 C CA . VAL B 1 156 ? 201.45448 -13.59858 33.16902 1.000 16.95878 136 VAL A CA 1
ATOM 3294 C C . VAL B 1 156 ? 200.29830 -13.46395 32.18971 1.000 16.59569 136 VAL A C 1
ATOM 3295 O O . VAL B 1 156 ? 199.77551 -12.36467 31.99002 1.000 16.78478 136 VAL A O 1
ATOM 3299 N N . CYS B 1 157 ? 199.90167 -14.58313 31.58020 1.000 18.39028 137 CYS A N 1
ATOM 3300 C CA . CYS B 1 157 ? 198.82633 -14.66706 30.59541 1.000 17.30435 137 CYS A CA 1
ATOM 3301 C C . CYS B 1 157 ? 198.76753 -13.43446 29.67067 1.000 19.74494 137 CYS A C 1
ATOM 3302 O O . CYS B 1 157 ? 197.72619 -12.78946 29.56974 1.000 17.71016 137 CYS A O 1
ATOM 3305 N N . PRO B 1 158 ? 199.86084 -13.11502 28.97411 1.000 19.68196 138 PRO A N 1
ATOM 3306 C CA . PRO B 1 158 ? 199.83785 -11.93977 28.09513 1.000 14.98183 138 PRO A CA 1
ATOM 3307 C C . PRO B 1 158 ? 198.80568 -12.09051 26.98922 1.000 21.03932 138 PRO A C 1
ATOM 3308 O O . PRO B 1 158 ? 198.62168 -13.17687 26.43423 1.000 20.86876 138 PRO A O 1
ATOM 3312 N N . ILE B 1 159 ? 198.10776 -10.98973 26.68949 1.000 17.47757 139 ILE A N 1
ATOM 3313 C CA . ILE B 1 159 ? 197.16300 -10.92251 25.57162 1.000 17.79030 139 ILE A CA 1
ATOM 3314 C C . ILE B 1 159 ? 197.86957 -10.28848 24.38272 1.000 18.21948 139 ILE A C 1
ATOM 3315 O O . ILE B 1 159 ? 198.45102 -9.20670 24.50851 1.000 16.96632 139 ILE A O 1
ATOM 3320 N N . LEU B 1 160 ? 197.79747 -10.93142 23.21870 1.000 17.84807 140 LEU A N 1
ATOM 3321 C CA . LEU B 1 160 ? 198.63250 -10.52631 22.09340 1.000 17.82089 140 LEU A CA 1
ATOM 3322 C C . LEU B 1 160 ? 197.85629 -10.14132 20.84251 1.000 21.13109 140 LEU A C 1
ATOM 3323 O O . LEU B 1 160 ? 198.47571 -9.72510 19.85535 1.000 20.49219 140 LEU A O 1
ATOM 3328 N N . SER B 1 161 ? 196.53247 -10.27423 20.84693 1.000 16.85008 141 SER A N 1
ATOM 3329 C CA . SER B 1 161 ? 195.70393 -9.81125 19.74190 1.000 20.31266 141 SER A CA 1
ATOM 3330 C C . SER B 1 161 ? 194.36635 -9.36922 20.31321 1.000 21.70714 141 SER A C 1
ATOM 3331 O O . SER B 1 161 ? 194.02848 -9.68397 21.45891 1.000 21.34205 141 SER A O 1
ATOM 3334 N N . PHE B 1 162 ? 193.60705 -8.63320 19.49837 1.000 18.19048 142 PHE A N 1
ATOM 3335 C CA . PHE B 1 162 ? 192.45102 -7.90358 20.00060 1.000 21.41495 142 PHE A CA 1
ATOM 3336 C C . PHE B 1 162 ? 191.27828 -7.91428 19.01960 1.000 22.50411 142 PHE A C 1
ATOM 3337 O O . PHE B 1 162 ? 190.14464 -8.17175 19.42824 1.000 19.57009 142 PHE A O 1
ATOM 3345 N N . TYR B 1 163 ? 191.52227 -7.69043 17.73094 1.000 20.40272 143 TYR A N 1
ATOM 3346 C CA . TYR B 1 163 ? 190.43250 -7.59436 16.76686 1.000 19.53885 143 TYR A CA 1
ATOM 3347 C C . TYR B 1 163 ? 190.06903 -8.95414 16.18624 1.000 22.14433 143 TYR A C 1
ATOM 3348 O O . TYR B 1 163 ? 190.94483 -9.73517 15.81284 1.000 18.65701 143 TYR A O 1
ATOM 3357 N N . GLN B 1 164 ? 188.76844 -9.22364 16.08905 1.000 21.05943 144 GLN A N 1
ATOM 3358 C CA . GLN B 1 164 ? 188.27510 -10.23737 15.16320 1.000 27.10945 144 GLN A CA 1
ATOM 3359 C C . GLN B 1 164 ? 188.03346 -9.55627 13.81977 1.000 27.71848 144 GLN A C 1
ATOM 3360 O O . GLN B 1 164 ? 187.34739 -8.53019 13.75566 1.000 22.46836 144 GLN A O 1
ATOM 3366 N N . ALA B 1 165 ? 188.61408 -10.12313 12.75697 1.000 24.73059 145 ALA A N 1
ATOM 3367 C CA . ALA B 1 165 ? 188.56600 -9.50057 11.43389 1.000 26.62761 145 ALA A CA 1
ATOM 3368 C C . ALA B 1 165 ? 187.14257 -9.15216 11.01453 1.000 25.52363 145 ALA A C 1
ATOM 3369 O O . ALA B 1 165 ? 186.90504 -8.10586 10.40350 1.000 28.22246 145 ALA A O 1
ATOM 3371 N N . GLU B 1 166 ? 186.18497 -10.01275 11.35457 1.000 23.72379 146 GLU A N 1
ATOM 3372 C CA . GLU B 1 166 ? 184.78547 -9.85087 10.97185 1.000 27.30299 146 GLU A CA 1
ATOM 3373 C C . GLU B 1 166 ? 184.12585 -8.63094 11.62186 1.000 26.07700 146 GLU A C 1
ATOM 3374 O O . GLU B 1 166 ? 183.11770 -8.13260 11.10531 1.000 26.49038 146 GLU A O 1
ATOM 3380 N N . LYS B 1 167 ? 184.66391 -8.14030 12.73927 1.000 22.11563 147 LYS A N 1
ATOM 3381 C CA . LYS B 1 167 ? 184.10284 -6.99484 13.44143 1.000 22.06571 147 LYS A CA 1
ATOM 3382 C C . LYS B 1 167 ? 184.81968 -5.69259 13.11428 1.000 22.11561 147 LYS A C 1
ATOM 3383 O O . LYS B 1 167 ? 184.36152 -4.62352 13.52863 1.000 19.09637 147 LYS A O 1
ATOM 3389 N N . ARG B 1 168 ? 185.90814 -5.75892 12.34724 1.000 20.54119 148 ARG A N 1
ATOM 3390 C CA . ARG B 1 168 ? 186.80852 -4.61607 12.20535 1.000 26.09485 148 ARG A CA 1
ATOM 3391 C C . ARG B 1 168 ? 186.12495 -3.41887 11.53954 1.000 23.55286 148 ARG A C 1
ATOM 3392 O O . ARG B 1 168 ? 186.16046 -2.30107 12.06911 1.000 20.53084 148 ARG A O 1
ATOM 3400 N N . ASP B 1 169 ? 185.49199 -3.62866 10.38013 1.000 20.83579 149 ASP A N 1
ATOM 3401 C CA . ASP B 1 169 ? 184.92835 -2.49423 9.64324 1.000 23.33885 149 ASP A CA 1
ATOM 3402 C C . ASP B 1 169 ? 183.86470 -1.77057 10.46291 1.000 21.71503 149 ASP A C 1
ATOM 3403 O O . ASP B 1 169 ? 183.81161 -0.53305 10.48091 1.000 22.50607 149 ASP A O 1
ATOM 3408 N N . LYS B 1 170 ? 183.00218 -2.52803 11.13802 1.000 18.62142 150 LYS A N 1
ATOM 3409 C CA . LYS B 1 170 ? 181.98223 -1.91985 11.98500 1.000 22.93759 150 LYS A CA 1
ATOM 3410 C C . LYS B 1 170 ? 182.60405 -1.16023 13.14627 1.000 22.89680 150 LYS A C 1
ATOM 3411 O O . LYS B 1 170 ? 182.14921 -0.06393 13.49198 1.000 19.99957 150 LYS A O 1
ATOM 3417 N N . ALA B 1 171 ? 183.63553 -1.73052 13.77223 1.000 19.87930 151 ALA A N 1
ATOM 3418 C CA . ALA B 1 171 ? 184.27029 -1.04674 14.89346 1.000 19.20056 151 ALA A CA 1
ATOM 3419 C C . ALA B 1 171 ? 184.97271 0.23125 14.44232 1.000 16.78994 151 ALA A C 1
ATOM 3420 O O . ALA B 1 171 ? 184.91044 1.25464 15.13646 1.000 18.75934 151 ALA A O 1
ATOM 3422 N N . PHE B 1 172 ? 185.65022 0.19285 13.28774 1.000 18.67294 152 PHE A N 1
ATOM 3423 C CA . PHE B 1 172 ? 186.31007 1.39193 12.76854 1.000 18.78919 152 PHE A CA 1
ATOM 3424 C C . PHE B 1 172 ? 185.29260 2.48749 12.48381 1.000 19.95068 152 PHE A C 1
ATOM 3425 O O . PHE B 1 172 ? 185.52308 3.66359 12.79403 1.000 19.44290 152 PHE A O 1
ATOM 3433 N N . LEU B 1 173 ? 184.16593 2.12314 11.86516 1.000 17.42144 153 LEU A N 1
ATOM 3434 C CA . LEU B 1 173 ? 183.12519 3.11445 11.61100 1.000 19.61803 153 LEU A CA 1
ATOM 3435 C C . LEU B 1 173 ? 182.64317 3.74630 12.90952 1.000 18.93081 153 LEU A C 1
ATOM 3436 O O . LEU B 1 173 ? 182.44547 4.96562 12.98172 1.000 17.97650 153 LEU A O 1
ATOM 3441 N N . GLN B 1 174 ? 182.43427 2.92875 13.94755 1.000 19.62248 154 GLN A N 1
ATOM 3442 C CA . GLN B 1 174 ? 181.98868 3.46570 15.23096 1.000 19.48823 154 GLN A CA 1
ATOM 3443 C C . GLN B 1 174 ? 183.02570 4.41698 15.80802 1.000 18.85759 154 GLN A C 1
ATOM 3444 O O . GLN B 1 174 ? 182.67695 5.44454 16.40147 1.000 17.43075 154 GLN A O 1
ATOM 3450 N N . LEU B 1 175 ? 184.30917 4.08971 15.63198 1.000 19.84399 155 LEU A N 1
ATOM 3451 C CA . LEU B 1 175 ? 185.38271 4.95183 16.11522 1.000 17.25978 155 LEU A CA 1
ATOM 3452 C C . LEU B 1 175 ? 185.34374 6.31111 15.43616 1.000 18.19719 155 LEU A C 1
ATOM 3453 O O . LEU B 1 175 ? 185.44990 7.35066 16.09869 1.000 18.39274 155 LEU A O 1
ATOM 3458 N N . ILE B 1 176 ? 185.23072 6.32025 14.10462 1.000 16.67004 156 ILE A N 1
ATOM 3459 C CA . ILE B 1 176 ? 185.21596 7.58731 13.37752 1.000 18.98088 156 ILE A CA 1
ATOM 3460 C C . ILE B 1 176 ? 184.00875 8.41319 13.80105 1.000 19.69583 156 ILE A C 1
ATOM 3461 O O . ILE B 1 176 ? 184.08149 9.64157 13.92830 1.000 17.48914 156 ILE A O 1
ATOM 3466 N N . ARG B 1 177 ? 182.87108 7.75551 14.01897 1.000 16.98401 157 ARG A N 1
ATOM 3467 C CA . ARG B 1 177 ? 181.69612 8.51099 14.42308 1.000 21.71928 157 ARG A CA 1
ATOM 3468 C C . ARG B 1 177 ? 181.84318 9.07702 15.83120 1.000 19.69530 157 ARG A C 1
ATOM 3469 O O . ARG B 1 177 ? 181.33625 10.17326 16.11188 1.000 18.35377 157 ARG A O 1
ATOM 3477 N N . ASP B 1 178 ? 182.57100 8.38916 16.71186 1.000 18.32384 158 ASP A N 1
ATOM 3478 C CA . ASP B 1 178 ? 182.83782 8.97176 18.02491 1.000 19.77062 158 ASP A CA 1
ATOM 3479 C C . ASP B 1 178 ? 183.74653 10.19644 17.91435 1.000 18.75877 158 ASP A C 1
ATOM 3480 O O . ASP B 1 178 ? 183.55197 11.18254 18.64162 1.000 20.93807 158 ASP A O 1
ATOM 3485 N N . ARG B 1 179 ? 184.72914 10.16946 17.00493 1.000 18.82381 159 ARG A N 1
ATOM 3486 C CA . ARG B 1 179 ? 185.53244 11.37470 16.76994 1.000 17.98025 159 ARG A CA 1
ATOM 3487 C C . ARG B 1 179 ? 184.63670 12.54131 16.37492 1.000 18.11417 159 ARG A C 1
ATOM 3488 O O . ARG B 1 179 ? 184.78717 13.66413 16.87077 1.000 19.37460 159 ARG A O 1
ATOM 3496 N N . GLN B 1 180 ? 183.70289 12.29067 15.46279 1.000 19.33717 160 GLN A N 1
ATOM 3497 C CA . GLN B 1 180 ? 182.83773 13.36443 14.99949 1.000 20.32970 160 GLN A CA 1
ATOM 3498 C C . GLN B 1 180 ? 181.93951 13.85294 16.12218 1.000 21.77472 160 GLN A C 1
ATOM 3499 O O . GLN B 1 180 ? 181.70309 15.06113 16.25899 1.000 22.36444 160 GLN A O 1
ATOM 3505 N N . SER B 1 181 ? 181.46046 12.92834 16.95491 1.000 20.89732 161 SER A N 1
ATOM 3506 C CA . SER B 1 181 ? 180.68396 13.31290 18.12549 1.000 20.08887 161 SER A CA 1
ATOM 3507 C C . SER B 1 181 ? 181.51598 14.16790 19.07105 1.000 23.42812 161 SER A C 1
ATOM 3508 O O . SER B 1 181 ? 181.02246 15.15503 19.62715 1.000 24.98025 161 SER A O 1
ATOM 3511 N N . GLN B 1 182 ? 182.79519 13.82914 19.23448 1.000 21.88047 162 GLN A N 1
ATOM 3512 C CA . GLN B 1 182 ? 183.66359 14.64826 20.07446 1.000 21.55693 162 GLN A CA 1
ATOM 3513 C C . GLN B 1 182 ? 183.91177 16.01614 19.45489 1.000 23.54166 162 GLN A C 1
ATOM 3514 O O . GLN B 1 182 ? 183.97176 17.02142 20.17317 1.000 21.31346 162 GLN A O 1
ATOM 3520 N N . LEU B 1 183 ? 184.08181 16.06979 18.12682 1.000 21.90319 163 LEU A N 1
ATOM 3521 C CA . LEU B 1 183 ? 184.28928 17.34582 17.45069 1.000 24.45819 163 LEU A CA 1
ATOM 3522 C C . LEU B 1 183 ? 183.08427 18.26421 17.60863 1.000 27.87998 163 LE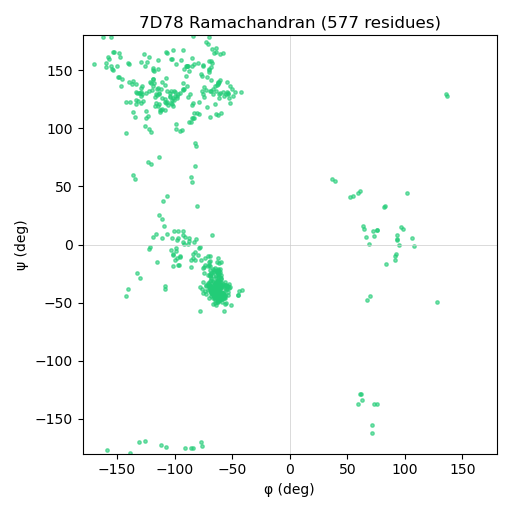U A C 1
ATOM 3523 O O . LEU B 1 183 ? 183.24362 19.48925 17.64457 1.000 30.42295 163 LEU A O 1
ATOM 3528 N N . ARG B 1 184 ? 181.88053 17.69937 17.69561 1.000 21.21678 164 ARG A N 1
ATOM 3529 C CA . ARG B 1 184 ? 180.67040 18.47679 17.95504 1.000 28.46212 164 ARG A CA 1
ATOM 3530 C C . ARG B 1 184 ? 180.51726 18.86436 19.41976 1.000 31.30230 164 ARG A C 1
ATOM 3531 O O . ARG B 1 184 ? 179.55078 19.55126 19.75909 1.000 33.48037 164 ARG A O 1
ATOM 3539 N N . GLY B 1 185 ? 181.42778 18.44230 20.29511 1.000 28.54350 165 GLY A N 1
ATOM 3540 C CA . GLY B 1 185 ? 181.41724 18.87055 21.68101 1.000 33.72063 165 GLY A CA 1
ATOM 3541 C C . GLY B 1 185 ? 180.99182 17.82760 22.69309 1.000 31.36670 165 GLY A C 1
ATOM 3542 O O . GLY B 1 185 ? 180.99365 18.12784 23.89130 1.000 29.01879 165 GLY A O 1
ATOM 3543 N N . ASN B 1 186 ? 180.63816 16.61705 22.26722 1.000 29.49406 166 ASN A N 1
ATOM 3544 C CA . ASN B 1 186 ? 180.23414 15.57868 23.20424 1.000 27.19295 166 ASN A CA 1
ATOM 3545 C C . ASN B 1 186 ? 181.44964 14.92487 23.85370 1.000 28.67000 166 ASN A C 1
ATOM 3546 O O . ASN B 1 186 ? 182.56001 14.94319 23.31662 1.000 25.56266 166 ASN A O 1
ATOM 3551 N N . GLU B 1 187 ? 181.22338 14.34176 25.02901 1.000 27.37767 167 GLU A N 1
ATOM 3552 C CA . GLU B 1 187 ? 182.27370 13.59284 25.70161 1.000 29.20330 167 GLU A CA 1
ATOM 3553 C C . GLU B 1 187 ? 182.59277 12.32291 24.91624 1.000 22.42773 167 GLU A C 1
ATOM 3554 O O . GLU B 1 187 ? 181.73619 11.80192 24.19824 1.000 22.75693 167 GLU A O 1
ATOM 3560 N N . PRO B 1 188 ? 183.81930 11.81514 25.03340 1.000 24.60137 168 PRO A N 1
ATOM 3561 C CA . PRO B 1 188 ? 184.14980 10.51174 24.43571 1.000 21.76685 168 PRO A CA 1
ATOM 3562 C C . PRO B 1 188 ? 183.15542 9.43304 24.84971 1.000 21.46172 168 PRO A C 1
ATOM 3563 O O . PRO B 1 188 ? 182.76611 9.33598 26.01352 1.000 23.13497 168 PRO A O 1
ATOM 3567 N N . PHE B 1 189 ? 182.73435 8.62349 23.88443 1.000 19.63577 169 PHE A N 1
ATOM 3568 C CA . PHE B 1 189 ? 181.82630 7.52990 24.19728 1.000 24.14894 169 PHE A CA 1
ATOM 3569 C C . PHE B 1 189 ? 182.52487 6.52893 25.11342 1.000 22.08317 169 PHE A C 1
ATOM 3570 O O . PHE B 1 189 ? 183.69941 6.20262 24.91489 1.000 20.56355 169 PHE A O 1
ATOM 3578 N N . MET B 1 190 ? 181.79824 6.07191 26.13636 1.000 21.31276 170 MET A N 1
ATOM 3579 C CA . MET B 1 190 ? 182.27455 5.10671 27.11983 1.000 21.78426 170 MET A CA 1
ATOM 3580 C C . MET B 1 190 ? 181.39837 3.86689 27.06106 1.000 23.72228 170 MET A C 1
ATOM 3581 O O . MET B 1 190 ? 180.20804 3.95900 26.74941 1.000 21.83568 170 MET A O 1
ATOM 3586 N N . LEU B 1 191 ? 181.98211 2.71214 27.38344 1.000 20.33735 171 LEU A N 1
ATOM 3587 C CA . LEU B 1 191 ? 181.23604 1.45758 27.37617 1.000 20.77440 171 LEU A CA 1
ATOM 3588 C C . LEU B 1 191 ? 181.96248 0.43782 28.24517 1.000 21.39570 171 LEU A C 1
ATOM 3589 O O . LEU B 1 191 ? 183.18683 0.52197 28.39886 1.000 18.89481 171 LEU A O 1
ATOM 3594 N N . PRO B 1 192 ? 181.24987 -0.52925 28.81818 1.000 25.01838 172 PRO A N 1
ATOM 3595 C CA . PRO B 1 192 ? 181.92504 -1.62990 29.52886 1.000 21.85710 172 PRO A CA 1
ATOM 3596 C C . PRO B 1 192 ? 182.78930 -2.41530 28.56362 1.000 18.62850 172 PRO A C 1
ATOM 3597 O O . PRO B 1 192 ? 182.37755 -2.64521 27.42131 1.000 18.39734 172 PRO A O 1
ATOM 3601 N N . PRO B 1 193 ? 183.99103 -2.81870 28.97689 1.000 21.39893 173 PRO A N 1
ATOM 3602 C CA . PRO B 1 193 ? 184.83551 -3.64519 28.09819 1.000 21.20211 173 PRO A CA 1
ATOM 3603 C C . PRO B 1 193 ? 184.19632 -4.96712 27.71970 1.000 22.47553 173 PRO A C 1
ATOM 3604 O O . PRO B 1 193 ? 184.58115 -5.55323 26.69986 1.000 18.51861 173 PRO A O 1
ATOM 3608 N N . PHE B 1 194 ? 183.25508 -5.46301 28.52531 1.000 19.45263 174 PHE A N 1
ATOM 3609 C CA . PHE B 1 194 ? 182.51777 -6.68643 28.24044 1.000 20.43140 174 PHE A CA 1
ATOM 3610 C C . PHE B 1 194 ? 181.06430 -6.45179 28.61545 1.000 21.69159 174 PHE A C 1
ATOM 3611 O O . PHE B 1 194 ? 180.77699 -6.11176 29.76901 1.000 20.06873 174 PHE A O 1
ATOM 3619 N N . ASN B 1 195 ? 180.15689 -6.62437 27.65644 1.000 20.55285 175 ASN A N 1
ATOM 3620 C CA . ASN B 1 195 ? 178.74170 -6.51898 27.98511 1.000 23.94785 175 ASN A CA 1
ATOM 3621 C C . ASN B 1 195 ? 178.24107 -7.85587 28.54167 1.000 28.63112 175 ASN A C 1
ATOM 3622 O O . ASN B 1 195 ? 179.00796 -8.80716 28.72393 1.000 20.98657 175 ASN A O 1
ATOM 3627 N N . SER B 1 196 ? 176.92920 -7.94293 28.80189 1.000 25.63518 176 SER A N 1
ATOM 3628 C CA . SER B 1 196 ? 176.37828 -9.10821 29.48793 1.000 27.87006 176 SER A CA 1
ATOM 3629 C C . SER B 1 196 ? 176.39086 -10.36882 28.62916 1.000 28.92495 176 SER A C 1
ATOM 3630 O O . SER B 1 196 ? 176.20475 -11.46335 29.16841 1.000 31.06846 176 SER A O 1
ATOM 3633 N N . LYS B 1 197 ? 176.58400 -10.24888 27.32010 1.000 22.35991 177 LYS A N 1
ATOM 3634 C CA . LYS B 1 197 ? 176.82152 -11.39845 26.45963 1.000 26.54150 177 LYS A CA 1
ATOM 3635 C C . LYS B 1 197 ? 178.29849 -11.75137 26.38115 1.000 24.36343 177 LYS A C 1
ATOM 3636 O O . LYS B 1 197 ? 178.67715 -12.63573 25.60728 1.000 22.25493 177 LYS A O 1
ATOM 3642 N N . GLY B 1 198 ? 179.12918 -11.07612 27.17035 1.000 23.94748 178 GLY A N 1
ATOM 3643 C CA . GLY B 1 198 ? 180.56491 -11.22343 27.10971 1.000 24.92441 178 GLY A CA 1
ATOM 3644 C C . GLY B 1 198 ? 181.23580 -10.54730 25.93697 1.000 26.28512 178 GLY A C 1
ATOM 3645 O O . GLY B 1 198 ? 182.41998 -10.80633 25.69187 1.000 26.20187 178 GLY A O 1
ATOM 3646 N N . GLU B 1 199 ? 180.53585 -9.67817 25.21386 1.000 21.98729 179 GLU A N 1
ATOM 3647 C CA . GLU B 1 199 ? 181.02053 -9.18009 23.93785 1.000 19.21558 179 GLU A CA 1
ATOM 3648 C C . GLU B 1 199 ? 181.46112 -7.72590 24.04013 1.000 24.20262 179 GLU A C 1
ATOM 3649 O O . GLU B 1 199 ? 181.15156 -7.01018 24.99927 1.000 23.80454 179 GLU A O 1
ATOM 3655 N N . ASN B 1 200 ? 182.18830 -7.29962 23.01442 1.000 21.14041 180 ASN A N 1
ATOM 3656 C CA . ASN B 1 200 ? 182.60150 -5.91151 22.85946 1.000 22.19604 180 ASN A CA 1
ATOM 3657 C C . ASN B 1 200 ? 182.76905 -5.64692 21.37312 1.000 20.61937 180 ASN A C 1
ATOM 3658 O O . ASN B 1 200 ? 182.78987 -6.58346 20.56435 1.000 21.12890 180 ASN A O 1
ATOM 3663 N N . PRO B 1 201 ? 182.85456 -4.37701 20.96896 1.000 19.29657 181 PRO A N 1
ATOM 3664 C CA . PRO B 1 201 ? 182.78605 -4.08082 19.53287 1.000 19.99476 181 PRO A CA 1
ATOM 3665 C C . PRO B 1 201 ? 183.90463 -4.67767 18.69951 1.000 20.97589 181 PRO A C 1
ATOM 3666 O O . PRO B 1 201 ? 183.70259 -4.90710 17.50235 1.000 19.55151 181 PRO A O 1
ATOM 3670 N N . ILE B 1 202 ? 185.09457 -4.90576 19.25772 1.000 18.76125 182 ILE A N 1
ATOM 3671 C CA . ILE B 1 202 ? 186.18313 -5.41136 18.42704 1.000 19.09257 182 ILE A CA 1
ATOM 3672 C C . ILE B 1 202 ? 186.35193 -6.91726 18.53423 1.000 16.13733 182 ILE A C 1
ATOM 3673 O O . ILE B 1 202 ? 187.07050 -7.50885 17.70713 1.000 19.19631 182 ILE A O 1
ATOM 3678 N N . GLY B 1 203 ? 185.70044 -7.56200 19.49724 1.000 18.94020 183 GLY A N 1
ATOM 3679 C CA . GLY B 1 203 ? 185.85300 -8.99452 19.65798 1.000 20.32490 183 GLY A CA 1
ATOM 3680 C C . GLY B 1 203 ? 187.07678 -9.43038 20.43951 1.000 19.92136 183 GLY A C 1
ATOM 3681 O O . GLY B 1 203 ? 187.62262 -10.50201 20.16551 1.000 21.26059 183 GLY A O 1
ATOM 3682 N N . MET B 1 204 ? 187.50658 -8.65395 21.42884 1.000 15.72585 184 MET A N 1
ATOM 3683 C CA . MET B 1 204 ? 188.74049 -8.95968 22.14497 1.000 20.58791 184 MET A CA 1
ATOM 3684 C C . MET B 1 204 ? 188.49038 -9.82412 23.37981 1.000 21.28626 184 MET A C 1
ATOM 3685 O O . MET B 1 204 ? 187.41278 -9.80005 23.98415 1.000 19.49255 184 MET A O 1
ATOM 3690 N N . ALA B 1 205 ? 189.50820 -10.61499 23.72190 1.000 18.54235 185 ALA A N 1
ATOM 3691 C CA . ALA B 1 205 ? 189.65114 -11.25717 25.03151 1.000 21.76531 185 ALA A CA 1
ATOM 3692 C C . ALA B 1 205 ? 188.49047 -12.20063 25.34372 1.000 20.06405 185 ALA A C 1
ATOM 3693 O O . ALA B 1 205 ? 187.94450 -12.21142 26.45123 1.000 20.37434 185 ALA A O 1
ATOM 3695 N N . GLY B 1 206 ? 188.12989 -13.02101 24.36327 1.000 19.19066 186 GLY A N 1
ATOM 3696 C CA . GLY B 1 206 ? 187.09219 -14.01371 24.56912 1.000 23.35713 186 GLY A CA 1
ATOM 3697 C C . GLY B 1 206 ? 185.70264 -13.58382 24.15100 1.000 24.59907 186 GLY A C 1
ATOM 3698 O O . GLY B 1 206 ? 184.75770 -14.38128 24.27733 1.000 24.09167 186 GLY A O 1
ATOM 3699 N N . SER B 1 207 ? 185.54893 -12.36044 23.65661 1.000 21.93698 187 SER A N 1
ATOM 3700 C CA . SER B 1 207 ? 184.25652 -11.88427 23.18458 1.000 23.59382 187 SER A CA 1
ATOM 3701 C C . SER B 1 207 ? 183.60709 -12.89120 22.24650 1.000 25.17063 187 SER A C 1
ATOM 3702 O O . SER B 1 207 ? 184.21357 -13.32502 21.26555 1.000 25.83364 187 SER A O 1
ATOM 3705 N N . GLY B 1 208 ? 182.36021 -13.25037 22.54750 1.000 26.53077 188 GLY A N 1
ATOM 3706 C CA . GLY B 1 208 ? 181.63355 -14.22419 21.75892 1.000 30.01912 188 GLY A CA 1
ATOM 3707 C C . GLY B 1 208 ? 181.75361 -15.65179 22.25172 1.000 32.74402 188 GLY A C 1
ATOM 3708 O O . GLY B 1 208 ? 181.05285 -16.53128 21.73984 1.000 28.35438 188 GLY A O 1
ATOM 3709 N N . GLY B 1 209 ? 182.61263 -15.90850 23.22599 1.000 23.95323 189 GLY A N 1
ATOM 3710 C CA . GLY B 1 209 ? 182.78911 -17.23538 23.75910 1.000 28.27968 189 GLY A CA 1
ATOM 3711 C C . GLY B 1 209 ? 182.73357 -17.20626 25.26784 1.000 21.92712 189 GLY A C 1
ATOM 3712 O O . GLY B 1 209 ? 182.38807 -16.18514 25.87057 1.000 24.09445 189 GLY A O 1
ATOM 3713 N N . PRO B 1 210 ? 183.08570 -18.32963 25.90870 1.000 24.98261 190 PRO A N 1
ATOM 3714 C CA . PRO B 1 210 ? 183.04089 -18.38250 27.38219 1.000 25.16350 190 PRO A CA 1
ATOM 3715 C C . PRO B 1 210 ? 183.93123 -17.36546 28.05258 1.000 25.45012 190 PRO A C 1
ATOM 3716 O O . PRO B 1 210 ? 183.60327 -16.90191 29.14895 1.000 23.63822 190 PRO A O 1
ATOM 3720 N N . GLY B 1 211 ? 185.09013 -17.06462 27.45700 1.000 21.73859 191 GLY A N 1
ATOM 3721 C CA . GLY B 1 211 ? 186.02164 -16.15890 28.10272 1.000 22.02082 191 GLY A CA 1
ATOM 3722 C C . GLY B 1 211 ? 185.43836 -14.77485 28.31056 1.000 20.65882 191 GLY A C 1
ATOM 3723 O O . GLY B 1 211 ? 185.62382 -14.17096 29.36779 1.000 22.13824 191 GLY A O 1
ATOM 3724 N N . GLY B 1 212 ? 184.73269 -14.25297 27.30575 1.000 19.50414 192 GLY A N 1
ATOM 3725 C CA . GLY B 1 212 ? 184.15454 -12.92222 27.44324 1.000 21.34544 192 GLY A CA 1
ATOM 3726 C C . GLY B 1 212 ? 183.05708 -12.87661 28.49280 1.000 25.49290 192 GLY A C 1
ATOM 3727 O O . GLY B 1 212 ? 182.89252 -11.87149 29.19647 1.000 19.95140 192 GLY A O 1
ATOM 3728 N N . ILE B 1 213 ? 182.28193 -13.95901 28.60285 1.000 22.75949 193 ILE A N 1
ATOM 3729 C CA . ILE B 1 213 ? 181.25728 -14.03867 29.64167 1.000 21.80672 193 ILE A CA 1
ATOM 3730 C C . ILE B 1 213 ? 181.90948 -14.08249 31.01657 1.000 22.49766 193 ILE A C 1
ATOM 3731 O O . ILE B 1 213 ? 181.45937 -13.41363 31.95418 1.000 20.19266 193 ILE A O 1
ATOM 3736 N N . GLU B 1 214 ? 183.01398 -14.82948 31.15093 1.000 20.72968 194 GLU A N 1
ATOM 3737 C CA . GLU B 1 214 ? 183.72534 -14.85085 32.42346 1.000 18.97282 194 GLU A CA 1
ATOM 3738 C C . GLU B 1 214 ? 184.31885 -13.48229 32.75141 1.000 24.45759 194 GLU A C 1
ATOM 3739 O O . GLU B 1 214 ? 184.30096 -13.04993 33.91155 1.000 23.05797 194 GLU A O 1
ATOM 3745 N N . ALA B 1 215 ? 184.84825 -12.78315 31.74280 1.000 20.26844 195 ALA A N 1
ATOM 3746 C CA . ALA B 1 215 ? 185.36421 -11.43340 31.96489 1.000 20.75747 195 ALA A CA 1
ATOM 3747 C C . ALA B 1 215 ? 184.24966 -10.47176 32.38322 1.000 20.65128 195 ALA A C 1
ATOM 3748 O O . ALA B 1 215 ? 184.44364 -9.62864 33.26585 1.000 21.41052 195 ALA A O 1
ATOM 3750 N N . TYR B 1 216 ? 183.07797 -10.57750 31.75203 1.000 22.76123 196 TYR A N 1
ATOM 3751 C CA . TYR B 1 216 ? 181.94266 -9.74028 32.14770 1.000 20.32167 196 TYR A CA 1
ATOM 3752 C C . TYR B 1 216 ? 181.61407 -9.92280 33.62536 1.000 22.32092 196 TYR A C 1
ATOM 3753 O O . TYR B 1 216 ? 181.50601 -8.94645 34.38039 1.000 22.33035 196 TYR A O 1
ATOM 3762 N N . GLY B 1 217 ? 181.46629 -11.17200 34.06546 1.000 23.61597 197 GLY A N 1
ATOM 3763 C CA . GLY B 1 217 ? 181.15634 -11.40796 35.46828 1.000 23.43734 197 GLY A CA 1
ATOM 3764 C C . GLY B 1 217 ? 182.26859 -10.95265 36.39059 1.000 26.33424 197 GLY A C 1
ATOM 3765 O O . GLY B 1 217 ? 182.01567 -10.39335 37.46461 1.000 23.34530 197 GLY A O 1
ATOM 3766 N N . PHE B 1 218 ? 183.51723 -11.16086 35.97207 1.000 22.79274 198 PHE A N 1
ATOM 3767 C CA . PHE B 1 218 ? 184.65558 -10.73316 36.77659 1.000 23.70281 198 PHE A CA 1
ATOM 3768 C C . PHE B 1 218 ? 184.66707 -9.22178 36.96706 1.000 24.92155 198 PHE A C 1
ATOM 3769 O O . PHE B 1 218 ? 184.82686 -8.72398 38.08972 1.000 26.04379 198 PHE A O 1
ATOM 3777 N N . MET B 1 219 ? 184.52822 -8.47229 35.87379 1.000 21.91526 199 MET A N 1
ATOM 3778 C CA . MET B 1 219 ? 184.54051 -7.01493 35.97354 1.000 22.57598 199 MET A CA 1
ATOM 3779 C C . MET B 1 219 ? 183.35818 -6.50991 36.78968 1.000 23.34020 199 MET A C 1
ATOM 3780 O O . MET B 1 219 ? 183.47994 -5.52901 37.53818 1.000 21.65665 199 MET A O 1
ATOM 3785 N N . GLY B 1 220 ? 182.20354 -7.16975 36.65112 1.000 25.67618 200 GLY A N 1
ATOM 3786 C CA . GLY B 1 220 ? 181.00146 -6.76679 37.35919 1.000 25.26964 200 GLY A CA 1
ATOM 3787 C C . GLY B 1 220 ? 181.06541 -6.99837 38.85144 1.000 26.77985 200 GLY A C 1
ATOM 3788 O O . GLY B 1 220 ? 180.28521 -6.39557 39.59251 1.000 29.03695 200 GLY A O 1
ATOM 3789 N N . ALA B 1 221 ? 181.98107 -7.84761 39.31375 1.000 25.32103 201 ALA A N 1
ATOM 3790 C CA . ALA B 1 221 ? 182.06705 -8.19253 40.72731 1.000 26.92978 201 ALA A CA 1
ATOM 3791 C C . ALA B 1 221 ? 183.15086 -7.41579 41.46655 1.000 31.96693 201 ALA A C 1
ATOM 3792 O O . ALA B 1 221 ? 183.26989 -7.55179 42.69199 1.000 30.92258 201 ALA A O 1
ATOM 3794 N N . VAL B 1 222 ? 183.91438 -6.58145 40.75815 1.000 29.41238 202 VAL A N 1
ATOM 3795 C CA . VAL B 1 222 ? 185.12200 -5.98893 41.32980 1.000 25.36701 202 VAL A CA 1
ATOM 3796 C C . VAL B 1 222 ? 184.78580 -5.05568 42.48347 1.000 30.02654 202 VAL A C 1
ATOM 3797 O O . VAL B 1 222 ? 185.41722 -5.11388 43.54570 1.000 35.38717 202 VAL A O 1
ATOM 3801 N N . ILE B 1 223 ? 183.81274 -4.16210 42.29422 1.000 30.90614 203 ILE A N 1
ATOM 3802 C CA . ILE B 1 223 ? 183.51095 -3.21489 43.36443 1.000 36.66004 203 ILE A CA 1
ATOM 3803 C C . ILE B 1 223 ? 182.98028 -3.95339 44.59120 1.000 38.67662 203 ILE A C 1
ATOM 3804 O O . ILE B 1 223 ? 183.35076 -3.64031 45.72676 1.000 37.98454 203 ILE A O 1
ATOM 3809 N N . ASP B 1 224 ? 182.15251 -4.97822 44.38507 1.000 37.21214 204 ASP A N 1
ATOM 3810 C CA . ASP B 1 224 ? 181.68442 -5.76556 45.52057 1.000 43.56023 204 ASP A CA 1
ATOM 3811 C C . ASP B 1 224 ? 182.78847 -6.60744 46.14751 1.000 42.00777 204 ASP A C 1
ATOM 3812 O O . ASP B 1 224 ? 182.60061 -7.10612 47.25964 1.000 48.53481 204 ASP A O 1
ATOM 3817 N N . ARG B 1 225 ? 183.92666 -6.76791 45.47065 0.956 38.12480 205 ARG A N 1
ATOM 3818 C CA . ARG B 1 225 ? 185.02595 -7.58564 45.96812 0.956 41.36507 205 ARG A CA 1
ATOM 3819 C C . ARG B 1 225 ? 186.11101 -6.76744 46.65278 0.956 46.11830 205 ARG A C 1
ATOM 3820 O O . ARG B 1 225 ? 187.12272 -7.33719 47.06998 0.956 48.54816 205 ARG A O 1
ATOM 3828 N N . GLY B 1 226 ? 185.92161 -5.45548 46.78976 1.000 47.79495 206 GLY A N 1
ATOM 3829 C CA . GLY B 1 226 ? 186.83333 -4.64205 47.57427 1.000 57.29535 206 GLY A CA 1
ATOM 3830 C C . GLY B 1 226 ? 187.83615 -3.82739 46.78001 1.000 52.99077 206 GLY A C 1
ATOM 3831 O O . GLY B 1 226 ? 189.01890 -3.77997 47.13225 1.000 54.80131 206 GLY A O 1
ATOM 3832 N N . ALA B 1 227 ? 187.38477 -3.18113 45.71192 1.000 42.97386 207 ALA A N 1
ATOM 3833 C CA . ALA B 1 227 ? 188.22445 -2.27084 44.93410 1.000 50.66717 207 ALA A CA 1
ATOM 3834 C C . ALA B 1 227 ? 187.42274 -1.00434 44.66904 1.000 56.25879 207 ALA A C 1
ATOM 3835 O O . ALA B 1 227 ? 186.46601 -1.03604 43.86602 1.000 53.36142 207 ALA A O 1
ATOM 3837 N N . PRO B 1 228 ? 187.77582 0.11984 45.29512 1.000 61.36106 208 PRO A N 1
ATOM 3838 C CA . PRO B 1 228 ? 186.87942 1.28498 45.28974 1.000 62.55554 208 PRO A CA 1
ATOM 3839 C C . PRO B 1 228 ? 186.90821 2.07016 43.98835 1.000 56.49162 208 PRO A C 1
ATOM 3840 O O . PRO B 1 228 ? 185.86672 2.24667 43.34490 1.000 51.83794 208 PRO A O 1
ATOM 3844 N N . ASN B 1 229 ? 188.10456 2.54591 43.59296 1.000 51.65174 209 ASN A N 1
ATOM 3845 C CA . ASN B 1 229 ? 188.36997 3.40679 42.43010 1.000 45.16146 209 ASN A CA 1
ATOM 3846 C C . ASN B 1 229 ? 188.13424 2.71562 41.10265 1.000 43.23937 209 ASN A C 1
ATOM 3847 O O . ASN B 1 229 ? 188.47493 3.25976 40.03039 1.000 30.13243 209 ASN A O 1
ATOM 3852 N N . PHE B 1 230 ? 187.57205 1.51239 41.13003 1.000 42.41554 210 PHE A N 1
ATOM 3853 C CA . PHE B 1 230 ? 187.30529 0.79617 39.89614 1.000 34.68027 210 PHE A CA 1
ATOM 3854 C C . PHE B 1 230 ? 186.13297 1.44110 39.16433 1.000 33.73224 210 PHE A C 1
ATOM 3855 O O . PHE B 1 230 ? 185.10808 1.76635 39.77201 1.000 33.85337 210 PHE A O 1
ATOM 3863 N N . ARG B 1 231 ? 186.30774 1.65871 37.86333 1.000 25.63371 211 ARG A N 1
ATOM 3864 C CA . ARG B 1 231 ? 185.25733 2.12862 36.97091 1.000 22.81314 211 ARG A CA 1
ATOM 3865 C C . ARG B 1 231 ? 185.15325 1.12493 35.83566 1.000 24.45660 211 ARG A C 1
ATOM 3866 O O . ARG B 1 231 ? 186.10607 0.97074 35.06286 1.000 22.42852 211 ARG A O 1
ATOM 3874 N N . ASN B 1 232 ? 184.01078 0.44350 35.73915 1.000 19.83760 212 ASN A N 1
ATOM 3875 C CA . ASN B 1 232 ? 183.81929 -0.64228 34.77116 1.000 20.92136 212 ASN A CA 1
ATOM 3876 C C . ASN B 1 232 ? 183.39432 -0.10497 33.40004 1.000 23.13879 212 ASN A C 1
ATOM 3877 O O . ASN B 1 232 ? 182.38315 -0.49872 32.81363 1.000 22.80227 212 ASN A O 1
ATOM 3882 N N . LYS B 1 233 ? 184.18299 0.82000 32.87245 1.000 19.27542 213 LYS A N 1
ATOM 3883 C CA . LYS B 1 233 ? 183.92884 1.36060 31.54868 1.000 19.43868 213 LYS A CA 1
ATOM 3884 C C . LYS B 1 233 ? 185.25674 1.82572 30.97762 1.000 19.74735 213 LYS A C 1
ATOM 3885 O O . LYS B 1 233 ? 186.15122 2.23087 31.72121 1.000 19.40755 213 LYS A O 1
ATOM 3891 N N . ILE B 1 234 ? 185.37683 1.76665 29.65460 1.000 16.47314 214 ILE A N 1
ATOM 3892 C CA . ILE B 1 234 ? 186.53372 2.31307 28.95878 1.000 18.42578 214 ILE A CA 1
ATOM 3893 C C . ILE B 1 234 ? 186.05012 3.32349 27.92908 1.000 18.38968 214 ILE A C 1
ATOM 3894 O O . ILE B 1 234 ? 184.90203 3.29213 27.47966 1.000 18.45381 214 ILE A O 1
ATOM 3899 N N . ALA B 1 235 ? 186.94652 4.23160 27.55844 1.000 15.87868 215 ALA A N 1
ATOM 3900 C CA . ALA B 1 235 ? 186.70813 5.06801 26.38965 1.000 16.38869 215 ALA A CA 1
ATOM 3901 C C . ALA B 1 235 ? 186.75492 4.21323 25.12588 1.000 17.60117 215 ALA A C 1
ATOM 3902 O O . ALA B 1 235 ? 187.67524 3.41063 24.94141 1.000 17.64306 215 ALA A O 1
ATOM 3904 N N . LEU B 1 236 ? 185.74894 4.37646 24.26072 1.000 16.82132 216 LEU A N 1
ATOM 3905 C CA . LEU B 1 236 ? 185.72544 3.65580 22.99079 1.000 17.60952 216 LEU A CA 1
ATOM 3906 C C . LEU B 1 236 ? 187.01282 3.86521 22.20053 1.000 16.69793 216 LEU A C 1
ATOM 3907 O O . LEU B 1 236 ? 187.49561 2.93175 21.54768 1.000 16.60679 216 LEU A O 1
ATOM 3912 N N . GLN B 1 237 ? 187.59975 5.06883 22.26594 1.000 17.83761 217 GLN A N 1
ATOM 3913 C CA . GLN B 1 237 ? 188.82810 5.34989 21.52198 1.000 17.69014 217 GLN A CA 1
ATOM 3914 C C . GLN B 1 237 ? 189.98248 4.43038 21.91123 1.000 17.92616 217 GLN A C 1
ATOM 3915 O O . GLN B 1 237 ? 190.96705 4.35903 21.16934 1.000 17.28638 217 GLN A O 1
ATOM 3921 N N . THR B 1 238 ? 189.88668 3.72407 23.03887 1.000 17.54581 218 THR A N 1
ATOM 3922 C CA . THR B 1 238 ? 190.79097 2.61211 23.32540 1.000 17.03461 218 THR A CA 1
ATOM 3923 C C . THR B 1 238 ? 190.97255 1.71963 22.10645 1.000 17.70601 218 THR A C 1
ATOM 3924 O O . THR B 1 238 ? 192.08776 1.28470 21.80712 1.000 16.96285 218 THR A O 1
ATOM 3928 N N . TYR B 1 239 ? 189.87392 1.42247 21.40775 1.000 16.86317 219 TYR A N 1
ATOM 3929 C CA . TYR B 1 239 ? 189.94488 0.49446 20.28587 1.000 17.79824 219 TYR A CA 1
ATOM 3930 C C . TYR B 1 239 ? 190.73067 1.06741 19.11812 1.000 22.12849 219 TYR A C 1
ATOM 3931 O O . TYR B 1 239 ? 191.25761 0.30012 18.30313 1.000 17.67539 219 TYR A O 1
ATOM 3940 N N . GLN B 1 240 ? 190.80508 2.39347 19.00669 1.000 17.59869 220 GLN A N 1
ATOM 3941 C CA . GLN B 1 240 ? 191.68490 2.98881 18.00951 1.000 18.95836 220 GLN A CA 1
ATOM 3942 C C . GLN B 1 240 ? 193.13997 2.68639 18.33726 1.000 21.19679 220 GLN A C 1
ATOM 3943 O O . GLN B 1 240 ? 193.93377 2.35137 17.44438 1.000 16.44642 220 GLN A O 1
ATOM 3949 N N . LYS B 1 241 ? 193.51052 2.81993 19.61614 1.000 18.92675 221 LYS A N 1
ATOM 3950 C CA . LYS B 1 241 ? 194.87515 2.50335 20.03149 1.000 21.92787 221 LYS A CA 1
ATOM 3951 C C . LYS B 1 241 ? 195.18929 1.02759 19.79510 1.000 21.59527 221 LYS A C 1
ATOM 3952 O O . LYS B 1 241 ? 196.29893 0.67609 19.36681 1.000 18.19160 221 LYS A O 1
ATOM 3958 N N . LEU B 1 242 ? 194.21869 0.14772 20.04506 1.000 15.37609 222 LEU A N 1
ATOM 3959 C CA . LEU B 1 242 ? 194.47028 -1.27951 19.84153 1.000 17.37599 222 LEU A CA 1
ATOM 3960 C C . LEU B 1 242 ? 194.58137 -1.63167 18.36238 1.000 22.01773 222 LEU A C 1
ATOM 3961 O O . LEU B 1 242 ? 195.21685 -2.63076 18.01043 1.000 20.51562 222 LEU A O 1
ATOM 3966 N N . ALA B 1 243 ? 193.95256 -0.85046 17.48325 1.000 18.20131 223 ALA A N 1
ATOM 3967 C CA . ALA B 1 243 ? 194.08560 -1.13932 16.06039 1.000 17.38202 223 ALA A CA 1
ATOM 3968 C C . ALA B 1 243 ? 195.49600 -0.83991 15.55999 1.000 21.41408 223 ALA A C 1
ATOM 3969 O O . ALA B 1 243 ? 195.99163 -1.52651 14.66272 1.000 22.54597 223 ALA A O 1
ATOM 3971 N N . TRP B 1 244 ? 196.15575 0.17282 16.12864 1.000 20.03741 224 TRP A N 1
ATOM 3972 C CA . TRP B 1 244 ? 197.50933 0.50409 15.69425 1.000 22.38018 224 TRP A CA 1
ATOM 3973 C C . TRP B 1 244 ? 198.53979 -0.46056 16.27862 1.000 24.59680 224 TRP A C 1
ATOM 3974 O O . TRP B 1 244 ? 199.52519 -0.80033 15.61323 1.000 27.58374 224 TRP A O 1
ATOM 3985 N N . TRP B 1 245 ? 198.32895 -0.89426 17.52009 1.000 18.42081 225 TRP A N 1
ATOM 3986 C CA . TRP B 1 245 ? 199.32371 -1.67711 18.25225 1.000 19.17157 225 TRP A CA 1
ATOM 3987 C C . TRP B 1 245 ? 199.62175 -2.99588 17.55127 1.000 23.42230 225 TRP A C 1
ATOM 3988 O O . TRP B 1 245 ? 198.70906 -3.75411 17.22133 1.000 23.58881 225 TRP A O 1
ATOM 3999 N N . GLN B 1 246 ? 200.90418 -3.28960 17.34419 1.000 21.52089 226 GLN A N 1
ATOM 4000 C CA . GLN B 1 246 ? 201.32660 -4.58642 16.81880 1.000 23.75323 226 GLN A CA 1
ATOM 4001 C C . GLN B 1 246 ? 202.25775 -5.23889 17.83463 1.000 18.86784 226 GLN A C 1
ATOM 4002 O O . GLN B 1 246 ? 203.46125 -5.38875 17.58657 1.000 18.41166 226 GLN A O 1
ATOM 4008 N N . PRO B 1 247 ? 201.72200 -5.66008 18.98596 1.000 19.76014 227 PRO A N 1
ATOM 4009 C CA . PRO B 1 247 ? 202.59885 -6.13451 20.06580 1.000 20.12973 227 PRO A CA 1
ATOM 4010 C C . PRO B 1 247 ? 203.43839 -7.34178 19.68839 1.000 20.95642 227 PRO A C 1
ATOM 4011 O O . PRO B 1 247 ? 204.56653 -7.47005 20.17460 1.000 20.87515 227 PRO A O 1
ATOM 4015 N N . LYS B 1 248 ? 202.93836 -8.22722 18.82445 1.000 18.41568 228 LYS A N 1
ATOM 4016 C CA . LYS B 1 248 ? 203.76649 -9.35462 18.40014 1.000 20.78715 228 LYS A CA 1
ATOM 4017 C C . LYS B 1 248 ? 205.03861 -8.88321 17.71779 1.000 20.69295 228 LYS A C 1
ATOM 4018 O O . LYS B 1 248 ? 206.08467 -9.53315 17.83917 1.000 21.22213 228 LYS A O 1
ATOM 4024 N N . GLU B 1 249 ? 204.98527 -7.75088 17.02191 1.000 17.28113 229 GLU A N 1
ATOM 4025 C CA . GLU B 1 249 ? 206.20739 -7.25771 16.39853 1.000 20.85348 229 GLU A CA 1
ATOM 4026 C C . GLU B 1 249 ? 207.12590 -6.62098 17.43325 1.000 20.63978 229 GLU A C 1
ATOM 4027 O O . GLU B 1 249 ? 208.34934 -6.78156 17.36360 1.000 21.58366 229 GLU A O 1
ATOM 4033 N N . ILE B 1 250 ? 206.55591 -5.90052 18.40197 1.000 19.91767 230 ILE A N 1
ATOM 4034 C CA . ILE B 1 250 ? 207.38796 -5.23084 19.39681 1.000 18.85585 230 ILE A CA 1
ATOM 4035 C C . ILE B 1 250 ? 208.04812 -6.25146 20.31321 1.000 21.51584 230 ILE A C 1
ATOM 4036 O O . ILE B 1 250 ? 209.18494 -6.06136 20.75381 1.000 19.26587 230 ILE A O 1
ATOM 4041 N N . LEU B 1 251 ? 207.34543 -7.34314 20.62352 1.000 21.33097 231 LEU A N 1
ATOM 4042 C CA . LEU B 1 251 ? 207.95326 -8.41042 21.41716 1.000 21.59265 231 LEU A CA 1
ATOM 4043 C C . LEU B 1 251 ? 209.19197 -8.99635 20.73676 1.000 23.03019 231 LEU A C 1
ATOM 4044 O O . LEU B 1 251 ? 210.12393 -9.43390 21.42510 1.000 20.78714 231 LEU A O 1
ATOM 4049 N N . LYS B 1 252 ? 209.24506 -8.98618 19.39741 1.000 19.82863 232 LYS A N 1
ATOM 4050 C CA . LYS B 1 252 ? 210.46243 -9.42714 18.70835 1.000 20.50165 232 LYS A CA 1
ATOM 4051 C C . LYS B 1 252 ? 211.66527 -8.54657 19.02349 1.000 21.95675 232 LYS A C 1
ATOM 4052 O O . LYS B 1 252 ? 212.80375 -8.99881 18.87111 1.000 20.76870 232 LYS A O 1
ATOM 4058 N N . LEU B 1 253 ? 211.44475 -7.30108 19.44994 1.000 19.50324 233 LEU A N 1
ATOM 4059 C CA . LEU B 1 253 ? 212.55555 -6.44007 19.84590 1.000 21.69471 233 LEU A CA 1
ATOM 4060 C C . LEU B 1 253 ? 213.13550 -6.83665 21.19292 1.000 24.78207 233 LEU A C 1
ATOM 4061 O O . LEU B 1 253 ? 214.25587 -6.42596 21.52732 1.000 20.36857 233 LEU A O 1
ATOM 4066 N N . VAL B 1 254 ? 212.38188 -7.57924 21.99450 1.000 19.05496 234 VAL A N 1
ATOM 4067 C CA . VAL B 1 254 ? 212.88421 -8.02919 23.28687 1.000 19.36207 234 VAL A CA 1
ATOM 4068 C C . VAL B 1 254 ? 213.75244 -9.25109 23.03301 1.000 20.98181 234 VAL A C 1
ATOM 4069 O O . VAL B 1 254 ? 213.27865 -10.38938 23.10610 1.000 18.02046 234 VAL A O 1
ATOM 4073 N N . ASP B 1 255 ? 215.02274 -9.02126 22.70754 1.000 20.04574 235 ASP A N 1
ATOM 4074 C CA . ASP B 1 255 ? 215.92103 -10.11100 22.35237 1.000 23.60286 235 ASP A CA 1
ATOM 4075 C C . ASP B 1 255 ? 217.07870 -10.25976 23.32457 1.000 22.41519 235 ASP A C 1
ATOM 4076 O O . ASP B 1 255 ? 217.99606 -11.04238 23.05634 1.000 21.97002 235 ASP A O 1
ATOM 4081 N N . LYS B 1 256 ? 217.05742 -9.54862 24.45139 1.000 19.55387 236 LYS A N 1
ATOM 4082 C CA . LYS B 1 256 ? 218.10428 -9.67914 25.45649 1.000 26.34095 236 LYS A CA 1
ATOM 4083 C C . LYS B 1 256 ? 217.59391 -9.82524 26.87394 1.000 24.77485 236 LYS A C 1
ATOM 4084 O O . LYS B 1 256 ? 218.32023 -10.37458 27.70902 1.000 25.56668 236 LYS A O 1
ATOM 4090 N N . THR B 1 257 ? 216.39367 -9.35731 27.17895 1.000 18.11492 237 THR A N 1
ATOM 4091 C CA . THR B 1 257 ? 215.90353 -9.36659 28.55500 1.000 19.81434 237 THR A CA 1
ATOM 4092 C C . THR B 1 257 ? 215.42395 -10.76234 28.92929 1.000 22.76929 237 THR A C 1
ATOM 4093 O O . THR B 1 257 ? 214.51778 -11.28775 28.26856 1.000 21.71930 237 THR A O 1
ATOM 4097 N N . PRO B 1 258 ? 215.96652 -11.38030 29.97759 1.000 19.39014 238 PRO A N 1
ATOM 4098 C CA . PRO B 1 258 ? 215.44969 -12.69176 30.40296 1.000 22.20443 238 PRO A CA 1
ATOM 4099 C C . PRO B 1 258 ? 213.96875 -12.59524 30.73305 1.000 22.35784 238 PRO A C 1
ATOM 4100 O O . PRO B 1 258 ? 213.53104 -11.67942 31.43307 1.000 19.67741 238 PRO A O 1
ATOM 4104 N N . VAL B 1 259 ? 213.18594 -13.52524 30.19334 1.000 19.02620 239 VAL A N 1
ATOM 4105 C CA . VAL B 1 259 ? 211.73347 -13.41609 30.25077 1.000 18.74356 239 VAL A CA 1
ATOM 4106 C C . VAL B 1 259 ? 211.14192 -14.71370 30.78367 1.000 20.06159 239 VAL A C 1
ATOM 4107 O O . VAL B 1 259 ? 211.50333 -15.80649 30.32970 1.000 20.09326 239 VAL A O 1
ATOM 4111 N N . LEU B 1 260 ? 210.24926 -14.58811 31.76011 1.000 18.39175 240 LEU A N 1
ATOM 4112 C CA . LEU B 1 260 ? 209.44686 -15.69159 32.26636 1.000 16.07296 240 LEU A CA 1
ATOM 4113 C C . LEU B 1 260 ? 208.01765 -15.46798 31.80334 1.000 18.88478 240 LEU A C 1
ATOM 4114 O O . LEU B 1 260 ? 207.46946 -14.38433 32.01979 1.000 18.32410 240 LEU A O 1
ATOM 4119 N N . MET B 1 261 ? 207.43545 -16.45865 31.12962 1.000 16.58642 241 MET A N 1
ATOM 4120 C CA . MET B 1 261 ? 206.02508 -16.40748 30.75429 1.000 20.79001 241 MET A CA 1
ATOM 4121 C C . MET B 1 261 ? 205.26528 -17.48201 31.51443 1.000 20.68536 241 MET A C 1
ATOM 4122 O O . MET B 1 261 ? 205.67515 -18.64802 31.52497 1.000 17.88489 241 MET A O 1
ATOM 4127 N N . VAL B 1 262 ? 204.16582 -17.07640 32.14823 1.000 18.15673 242 VAL A N 1
ATOM 4128 C CA . VAL B 1 262 ? 203.27005 -17.95852 32.88228 1.000 17.85229 242 VAL A CA 1
ATOM 4129 C C . VAL B 1 262 ? 201.95491 -17.97934 32.10700 1.000 22.22312 242 VAL A C 1
ATOM 4130 O O . VAL B 1 262 ? 201.26889 -16.95589 32.01037 1.000 17.98162 242 VAL A O 1
ATOM 4134 N N . THR B 1 263 ? 201.60614 -19.13084 31.54032 1.000 18.25361 243 THR A N 1
ATOM 4135 C CA . THR B 1 263 ? 200.42710 -19.26321 30.69662 1.000 20.51976 243 THR A CA 1
ATOM 4136 C C . THR B 1 263 ? 199.41471 -20.19359 31.35700 1.000 22.91087 243 THR A C 1
ATOM 4137 O O . THR B 1 263 ? 199.78484 -21.29659 31.78341 1.000 19.33270 243 THR A O 1
ATOM 4141 N N . PRO B 1 264 ? 198.14873 -19.78996 31.48897 1.000 21.90495 244 PRO A N 1
ATOM 4142 C CA . PRO B 1 264 ? 197.14265 -20.71819 32.02031 1.000 16.86452 244 PRO A CA 1
ATOM 4143 C C . PRO B 1 264 ? 196.78103 -21.76064 30.97764 1.000 18.26223 244 PRO A C 1
ATOM 4144 O O . PRO B 1 264 ? 196.55962 -21.44289 29.80882 1.000 17.62448 244 PRO A O 1
ATOM 4148 N N . GLU B 1 265 ? 196.70291 -23.01945 31.41659 1.000 22.31436 245 GLU A N 1
ATOM 4149 C CA . GLU B 1 265 ? 196.40411 -24.10394 30.48369 1.000 21.53362 245 GLU A CA 1
ATOM 4150 C C . GLU B 1 265 ? 195.07733 -23.87038 29.76939 1.000 20.78221 245 GLU A C 1
ATOM 4151 O O . GLU B 1 265 ? 194.96098 -24.10011 28.55941 1.000 18.74886 245 GLU A O 1
ATOM 4157 N N . LEU B 1 266 ? 194.06726 -23.40827 30.49925 1.000 17.49737 246 LEU A N 1
ATOM 4158 C CA . LEU B 1 266 ? 192.71748 -23.29143 29.96387 1.000 21.87689 246 LEU A CA 1
ATOM 4159 C C . LEU B 1 266 ? 192.32875 -21.83069 29.77318 1.000 24.76680 246 LEU A C 1
ATOM 4160 O O . LEU B 1 266 ? 191.19038 -21.43895 30.02152 1.000 19.51441 246 LEU A O 1
ATOM 4165 N N . ASP B 1 267 ? 193.28205 -21.00315 29.34932 1.000 22.86235 247 ASP A N 1
ATOM 4166 C CA . ASP B 1 267 ? 192.99304 -19.59359 29.10611 1.000 18.83406 247 ASP A CA 1
ATOM 4167 C C . ASP B 1 267 ? 191.98778 -19.45845 27.96188 1.000 18.99029 247 ASP A C 1
ATOM 4168 O O . ASP B 1 267 ? 192.30012 -19.79198 26.81507 1.000 21.65479 247 ASP A O 1
ATOM 4173 N N . THR B 1 268 ? 190.77204 -18.99424 28.25474 1.000 19.09184 248 THR A N 1
ATOM 4174 C CA . THR B 1 268 ? 189.76250 -18.74614 27.22512 1.000 17.15661 248 THR A CA 1
ATOM 4175 C C . THR B 1 268 ? 189.69784 -17.28488 26.78884 1.000 19.75716 248 THR A C 1
ATOM 4176 O O . THR B 1 268 ? 188.80174 -16.91426 26.01639 1.000 19.46948 248 THR A O 1
ATOM 4180 N N . MET B 1 269 ? 190.59707 -16.44499 27.28056 1.000 17.44319 249 MET A N 1
ATOM 4181 C CA . MET B 1 269 ? 190.63163 -15.04154 26.88412 1.000 19.88555 249 MET A CA 1
ATOM 4182 C C . MET B 1 269 ? 191.81835 -14.72390 25.99512 1.000 21.37922 249 MET A C 1
ATOM 4183 O O . MET B 1 269 ? 191.68270 -13.96113 25.03714 1.000 19.25326 249 MET A O 1
ATOM 4188 N N . SER B 1 270 ? 192.96516 -15.32892 26.27595 1.000 16.98497 250 SER A N 1
ATOM 4189 C CA . SER B 1 270 ? 194.15165 -15.22543 25.42748 1.000 15.78422 250 SER A CA 1
ATOM 4190 C C . SER B 1 270 ? 194.59386 -16.64151 25.06559 1.000 18.05377 250 SER A C 1
ATOM 4191 O O . SER B 1 270 ? 195.09972 -17.36167 25.94712 1.000 14.32839 250 SER A O 1
ATOM 4194 N N . PRO B 1 271 ? 194.42955 -17.08991 23.81683 1.000 17.62784 251 PRO A N 1
ATOM 4195 C CA . PRO B 1 271 ? 194.72637 -18.50285 23.47291 1.000 20.80267 251 PRO A CA 1
ATOM 4196 C C . PRO B 1 271 ? 196.12503 -18.89489 23.91426 1.000 17.92834 251 PRO A C 1
ATOM 4197 O O . PRO B 1 271 ? 197.10044 -18.19491 23.60703 1.000 19.15306 251 PRO A O 1
ATOM 4201 N N . PRO B 1 272 ? 196.26543 -19.97665 24.68135 1.000 20.34489 252 PRO A N 1
ATOM 4202 C CA . PRO B 1 272 ? 197.61382 -20.38508 25.10450 1.000 18.56540 252 PRO A CA 1
ATOM 4203 C C . PRO B 1 272 ? 198.57227 -20.60963 23.94489 1.000 22.47101 252 PRO A C 1
ATOM 4204 O O . PRO B 1 272 ? 199.77593 -20.36246 24.10110 1.000 15.57709 252 PRO A O 1
ATOM 4208 N N . GLU B 1 273 ? 198.08122 -21.07014 22.78240 1.000 18.38670 253 GLU A N 1
ATOM 4209 C CA . GLU B 1 273 ? 198.97914 -21.27296 21.64662 1.000 16.89036 253 GLU A CA 1
ATOM 4210 C C . GLU B 1 273 ? 199.49515 -19.94518 21.10219 1.000 20.94458 253 GLU A C 1
ATOM 4211 O O . GLU B 1 273 ? 200.61078 -19.88569 20.57066 1.000 18.89171 253 GLU A O 1
ATOM 4217 N N . GLU B 1 274 ? 198.69840 -18.87600 21.21302 1.000 19.60029 254 GLU A N 1
ATOM 4218 C CA . GLU B 1 274 ? 199.19003 -17.54985 20.84966 1.000 18.80389 254 GLU A CA 1
ATOM 4219 C C . GLU B 1 274 ? 200.27427 -17.07822 21.81406 1.000 18.62351 254 GLU A C 1
ATOM 4220 O O . GLU B 1 274 ? 201.29642 -16.51911 21.38771 1.000 21.06574 254 GLU A O 1
ATOM 4226 N N . GLN B 1 275 ? 200.07211 -17.29363 23.11626 1.000 17.86444 255 GLN A N 1
ATOM 4227 C CA . GLN B 1 275 ? 201.12466 -16.99603 24.08333 1.000 18.40752 255 GLN A CA 1
ATOM 4228 C C . GLN B 1 275 ? 202.37358 -17.82063 23.80235 1.000 17.87431 255 GLN A C 1
ATOM 4229 O O . GLN B 1 275 ? 203.48652 -17.29204 23.81896 1.000 18.46320 255 GLN A O 1
ATOM 4235 N N . LYS B 1 276 ? 202.20703 -19.11398 23.52447 1.000 17.79524 256 LYS A N 1
ATOM 4236 C CA . LYS B 1 276 ? 203.36212 -19.97100 23.24557 1.000 20.83341 256 LYS A CA 1
ATOM 4237 C C . LYS B 1 276 ? 204.08311 -19.57508 21.95611 1.000 19.56500 256 LYS A C 1
ATOM 4238 O O . LYS B 1 276 ? 205.31291 -19.68767 21.88039 1.000 21.73949 256 LYS A O 1
ATOM 4244 N N . ALA B 1 277 ? 203.35044 -19.11262 20.93948 1.000 18.61546 257 ALA A N 1
ATOM 4245 C CA . ALA B 1 277 ? 203.99414 -18.70212 19.69039 1.000 22.47074 257 ALA A CA 1
ATOM 4246 C C . ALA B 1 277 ? 204.92721 -17.51781 19.91470 1.000 22.12663 257 ALA A C 1
ATOM 4247 O O . ALA B 1 277 ? 206.01529 -17.44886 19.31916 1.000 21.53295 257 ALA A O 1
ATOM 4249 N N . ALA B 1 278 ? 204.51498 -16.56837 20.76198 1.000 20.25975 258 ALA A N 1
ATOM 4250 C CA . ALA B 1 278 ? 205.39468 -15.45352 21.10538 1.000 20.32092 258 ALA A CA 1
ATOM 4251 C C . ALA B 1 278 ? 206.59914 -15.92970 21.90834 1.000 21.70406 258 ALA A C 1
ATOM 4252 O O . ALA B 1 278 ? 207.73252 -15.49773 21.65347 1.000 24.27197 258 ALA A O 1
ATOM 4254 N N . PHE B 1 279 ? 206.38330 -16.83385 22.86906 1.000 21.95954 259 PHE A N 1
ATOM 4255 C CA . PHE B 1 279 ? 207.49378 -17.31048 23.69525 1.000 20.91756 259 PHE A CA 1
ATOM 4256 C C . PHE B 1 279 ? 208.56648 -17.99766 22.85079 1.000 25.40427 259 PHE A C 1
ATOM 4257 O O . PHE B 1 279 ? 209.76871 -17.87417 23.13046 1.000 22.04644 259 PHE A O 1
ATOM 4265 N N . GLU B 1 280 ? 208.14924 -18.72068 21.81009 1.000 20.23437 260 GLU A N 1
ATOM 4266 C CA . GLU B 1 280 ? 209.09268 -19.42384 20.94483 1.000 25.49421 260 GLU A CA 1
ATOM 4267 C C . GLU B 1 280 ? 210.05913 -18.47187 20.23480 1.000 25.68573 260 GLU A C 1
ATOM 4268 O O . GLU B 1 280 ? 211.20218 -18.84848 19.95308 1.000 24.51650 260 GLU A O 1
ATOM 4274 N N . LEU B 1 281 ? 209.63069 -17.24653 19.92499 1.000 19.80551 261 LEU A N 1
ATOM 4275 C CA . LEU B 1 281 ? 210.49580 -16.34464 19.17093 1.000 25.18418 261 LEU A CA 1
ATOM 4276 C C . LEU B 1 281 ? 211.62525 -15.74429 20.00266 1.000 26.95119 261 LEU A C 1
ATOM 4277 O O . LEU B 1 281 ? 212.60929 -15.28054 19.41750 1.000 26.56961 261 LEU A O 1
ATOM 4282 N N . PHE B 1 282 ? 211.51331 -15.72369 21.33342 1.000 22.12378 262 PHE A N 1
ATOM 4283 C CA . PHE B 1 282 ? 212.55397 -15.11053 22.16755 1.000 19.02085 262 PHE A CA 1
ATOM 4284 C C . PHE B 1 282 ? 213.86542 -15.87851 22.04670 1.000 22.00340 262 PHE A C 1
ATOM 4285 O O . PHE B 1 282 ? 213.90981 -17.06582 22.38981 1.000 21.67587 262 PHE A O 1
ATOM 4293 N N . PRO B 1 283 ? 214.95454 -15.24630 21.60455 1.000 23.30563 263 PRO A N 1
ATOM 4294 C CA . PRO B 1 283 ? 216.24828 -15.94063 21.51754 1.000 23.48793 263 PRO A CA 1
ATOM 4295 C C . PRO B 1 283 ? 217.07496 -15.94085 22.79357 1.000 25.52555 263 PRO A C 1
ATOM 4296 O O . PRO B 1 283 ? 218.05791 -16.69446 22.86287 1.000 22.96442 263 PRO A O 1
ATOM 4300 N N . GLN B 1 284 ? 216.73209 -15.11559 23.78628 1.000 19.45199 264 GLN A N 1
ATOM 4301 C CA . GLN B 1 284 ? 217.56624 -14.93325 24.96424 1.000 22.69345 264 GLN A CA 1
ATOM 4302 C C . GLN B 1 284 ? 217.16715 -15.93296 26.05155 1.000 24.50004 264 GLN A C 1
ATOM 4303 O O . GLN B 1 284 ? 216.32045 -16.80559 25.84615 1.000 22.73883 264 GLN A O 1
ATOM 4309 N N . THR B 1 285 ? 217.78004 -15.80870 27.22879 1.000 23.44510 265 THR A N 1
ATOM 4310 C CA . THR B 1 285 ? 217.40945 -16.61259 28.38841 1.000 20.82052 265 THR A CA 1
ATOM 4311 C C . THR B 1 285 ? 215.91811 -16.48607 28.68954 1.000 25.84253 265 THR A C 1
ATOM 4312 O O . THR B 1 285 ? 215.37914 -15.37869 28.75010 1.000 21.49312 265 THR A O 1
ATOM 4316 N N . LYS B 1 286 ? 215.24587 -17.61936 28.88761 1.000 21.64036 266 LYS A N 1
ATOM 4317 C CA . LYS B 1 286 ? 213.79648 -17.56273 29.02937 1.000 19.77974 266 LYS A CA 1
ATOM 4318 C C . LYS B 1 286 ? 213.30987 -18.79249 29.78122 1.000 24.11560 266 LYS A C 1
ATOM 4319 O O . LYS B 1 286 ? 214.00052 -19.81145 29.85606 1.000 21.10067 266 LYS A O 1
ATOM 4325 N N . LYS B 1 287 ? 212.11006 -18.68159 30.34652 1.000 21.22922 267 LYS A N 1
ATOM 4326 C CA . LYS B 1 287 ? 211.48623 -19.81756 31.01149 1.000 19.48824 267 LYS A CA 1
ATOM 4327 C C . LYS B 1 287 ? 209.98482 -19.74968 30.79530 1.000 20.64620 267 LYS A C 1
ATOM 4328 O O . LYS B 1 287 ? 209.39273 -18.66512 30.83250 1.000 18.55012 267 LYS A O 1
ATOM 4334 N N . PHE B 1 288 ? 209.36699 -20.91431 30.60104 1.000 20.62940 268 PHE A N 1
ATOM 4335 C CA . PHE B 1 288 ? 207.93154 -21.00600 30.37320 1.000 19.48418 268 PHE A CA 1
ATOM 4336 C C . PHE B 1 288 ? 207.30166 -21.84336 31.47596 1.000 22.18001 268 PHE A C 1
ATOM 4337 O O . PHE B 1 288 ? 207.81400 -22.91558 31.80594 1.000 20.95571 268 PHE A O 1
ATOM 4345 N N . LEU B 1 289 ? 206.19721 -21.35775 32.04634 1.000 19.22211 269 LEU A N 1
ATOM 4346 C CA . LEU B 1 289 ? 205.44270 -22.10918 33.04362 1.000 19.63919 269 LEU A CA 1
ATOM 4347 C C . LEU B 1 289 ? 203.98448 -22.17228 32.62353 1.000 25.78554 269 LEU A C 1
ATOM 4348 O O . LEU B 1 289 ? 203.35135 -21.12957 32.42408 1.000 21.10003 269 LEU A O 1
ATOM 4353 N N . GLU B 1 290 ? 203.44066 -23.38239 32.50326 1.000 21.59076 270 GLU A N 1
ATOM 4354 C CA . GLU B 1 290 ? 202.02002 -23.54953 32.22610 1.000 22.95998 270 GLU A CA 1
ATOM 4355 C C . GLU B 1 290 ? 201.29502 -23.88349 33.52586 1.000 20.44431 270 GLU A C 1
ATOM 4356 O O . GLU B 1 290 ? 201.64870 -24.85364 34.20387 1.000 21.73737 270 GLU A O 1
ATOM 4362 N N . ALA B 1 291 ? 200.27928 -23.09011 33.86620 1.000 19.70246 271 ALA A N 1
ATOM 4363 C CA . ALA B 1 291 ? 199.47506 -23.32617 35.06554 1.000 27.02000 271 ALA A CA 1
ATOM 4364 C C . ALA B 1 291 ? 198.33496 -24.27904 34.71527 1.000 23.35227 271 ALA A C 1
ATOM 4365 O O . ALA B 1 291 ? 197.34764 -23.87679 34.08387 1.000 20.25951 271 ALA A O 1
ATOM 4367 N N . LYS B 1 292 ? 198.46024 -25.53005 35.15586 1.000 23.11231 272 LYS A N 1
ATOM 4368 C CA . LYS B 1 292 ? 197.50270 -26.56723 34.79445 1.000 23.43052 272 LYS A CA 1
ATOM 4369 C C . LYS B 1 292 ? 196.12066 -26.23525 35.33432 1.000 18.75666 272 LYS A C 1
ATOM 4370 O O . LYS B 1 292 ? 195.97159 -25.79278 36.47945 1.000 25.48163 272 LYS A O 1
ATOM 4376 N N . GLY B 1 293 ? 195.11071 -26.44974 34.49940 1.000 22.69605 273 GLY A N 1
ATOM 4377 C CA . GLY B 1 293 ? 193.73084 -26.26156 34.90125 1.000 24.12848 273 GLY A CA 1
ATOM 4378 C C . GLY B 1 293 ? 193.29349 -24.83588 35.16486 1.000 28.86659 273 GLY A C 1
ATOM 4379 O O . GLY B 1 293 ? 192.12578 -24.62962 35.51083 1.000 29.97929 273 GLY A O 1
ATOM 4380 N N . LYS B 1 294 ? 194.16566 -23.84055 35.00600 1.000 24.46986 274 LYS A N 1
ATOM 4381 C CA . LYS B 1 294 ? 193.78909 -22.45814 35.27301 1.000 21.44315 274 LYS A CA 1
ATOM 4382 C C . LYS B 1 294 ? 193.33459 -21.75150 34.00367 1.000 19.64774 274 LYS A C 1
ATOM 4383 O O . LYS B 1 294 ? 193.66843 -22.14123 32.88552 1.000 22.80677 274 LYS A O 1
ATOM 4389 N N . GLY B 1 295 ? 192.57352 -20.67582 34.20234 1.000 23.29554 275 GLY A N 1
ATOM 4390 C CA . GLY B 1 295 ? 192.19344 -19.78031 33.13911 1.000 20.32370 275 GLY A CA 1
ATOM 4391 C C . GLY B 1 295 ? 192.85648 -18.42240 33.28882 1.000 18.01948 275 GLY A C 1
ATOM 4392 O O . GLY B 1 295 ? 193.69087 -18.19760 34.16659 1.000 18.88173 275 GLY A O 1
ATOM 4393 N N . HIS B 1 296 ? 192.43275 -17.49693 32.42377 1.000 20.12494 276 HIS A N 1
ATOM 4394 C CA . HIS B 1 296 ? 193.04553 -16.17019 32.35582 1.000 17.94704 276 HIS A CA 1
ATOM 4395 C C . HIS B 1 296 ? 192.99537 -15.44651 33.69741 1.000 18.04612 276 HIS A C 1
ATOM 4396 O O . HIS B 1 296 ? 193.93416 -14.72371 34.05759 1.000 17.64826 276 HIS A O 1
ATOM 4403 N N . LEU B 1 297 ? 191.92269 -15.63617 34.45846 1.000 21.43627 277 LEU A N 1
ATOM 4404 C CA . LEU B 1 297 ? 191.73281 -14.86538 35.67696 1.000 21.08984 277 LEU A CA 1
ATOM 4405 C C . LEU B 1 297 ? 192.12301 -15.61546 36.93611 1.000 24.37542 277 LEU A C 1
ATOM 4406 O O . LEU B 1 297 ? 192.22507 -14.99422 37.99607 1.000 31.54575 277 LEU A O 1
ATOM 4411 N N . THR B 1 298 ? 192.33316 -16.92531 36.85726 1.000 21.65760 278 THR A N 1
ATOM 4412 C CA . THR B 1 298 ? 192.64006 -17.71995 38.03666 1.000 23.72694 278 THR A CA 1
ATOM 4413 C C . THR B 1 298 ? 194.07286 -18.22585 38.04114 1.000 25.19105 278 THR A C 1
ATOM 4414 O O . THR B 1 298 ? 194.44091 -18.97939 38.94280 1.000 25.46091 278 THR A O 1
ATOM 4418 N N . VAL B 1 299 ? 194.89176 -17.81424 37.06721 1.000 20.52779 279 VAL A N 1
ATOM 4419 C CA . VAL B 1 299 ? 196.22719 -18.39053 36.89372 1.000 22.19764 279 VAL A CA 1
ATOM 4420 C C . VAL B 1 299 ? 197.09056 -18.19023 38.13754 1.000 23.26258 279 VAL A C 1
ATOM 4421 O O . VAL B 1 299 ? 197.99531 -18.99092 38.41225 1.000 25.72924 279 VAL A O 1
ATOM 4425 N N . LEU B 1 300 ? 196.81722 -17.14860 38.92487 1.000 21.52691 280 LEU A N 1
ATOM 4426 C CA . LEU B 1 300 ? 197.55954 -16.88125 40.15181 1.000 26.65000 280 LEU A CA 1
ATOM 4427 C C . LEU B 1 300 ? 196.69301 -17.04364 41.40063 1.000 33.18006 280 LEU A C 1
ATOM 4428 O O . LEU B 1 300 ? 196.97025 -16.43454 42.43595 1.000 34.06814 280 LEU A O 1
ATOM 4433 N N . SER B 1 301 ? 195.64457 -17.86194 41.32264 1.000 32.59659 281 SER A N 1
ATOM 4434 C CA . SER B 1 301 ? 194.73580 -18.06935 42.44108 1.000 34.32612 281 SER A CA 1
ATOM 4435 C C . SER B 1 301 ? 194.62473 -19.55566 42.75621 1.000 37.62344 281 SER A C 1
ATOM 4436 O O . SER B 1 301 ? 194.81143 -20.40959 41.88427 1.000 35.37148 281 SER A O 1
ATOM 4439 N N . GLY B 1 302 ? 194.30974 -19.85940 44.01605 1.000 36.33889 282 GLY A N 1
ATOM 4440 C CA . GLY B 1 302 ? 193.96171 -21.22711 44.35380 1.000 35.56274 282 GLY A CA 1
ATOM 4441 C C . GLY B 1 302 ? 195.14937 -22.17230 44.32759 1.000 33.85736 282 GLY A C 1
ATOM 4442 O O . GLY B 1 302 ? 196.30533 -21.77310 44.48573 1.000 30.82677 282 GLY A O 1
ATOM 4443 N N . GLU B 1 303 ? 194.85043 -23.44915 44.10963 1.000 36.96873 283 GLU A N 1
ATOM 4444 C CA . GLU B 1 303 ? 195.86432 -24.49234 44.18996 1.000 45.36079 283 GLU A CA 1
ATOM 4445 C C . GLU B 1 303 ? 196.97988 -24.24987 43.17721 1.000 46.26722 283 GLU A C 1
ATOM 4446 O O . GLU B 1 303 ? 196.72051 -24.01072 41.99597 1.000 36.74837 283 GLU A O 1
ATOM 4452 N N . GLY B 1 304 ? 198.22894 -24.31433 43.64504 1.000 36.13650 284 GLY A N 1
ATOM 4453 C CA . GLY B 1 304 ? 199.38647 -24.12046 42.79596 1.000 36.96144 284 GLY A CA 1
ATOM 4454 C C . GLY B 1 304 ? 199.89057 -22.69447 42.70958 1.000 34.38101 284 GLY A C 1
ATOM 4455 O O . GLY B 1 304 ? 201.01104 -22.47784 42.22984 1.000 36.73359 284 GLY A O 1
ATOM 4456 N N . SER B 1 305 ? 199.10617 -21.71807 43.16728 1.000 32.46085 285 SER A N 1
ATOM 4457 C CA . SER B 1 305 ? 199.51413 -20.32329 43.04089 1.000 31.27754 285 SER A CA 1
ATOM 4458 C C . SER B 1 305 ? 200.76342 -20.01991 43.86131 1.000 35.11698 285 SER A C 1
ATOM 4459 O O . SER B 1 305 ? 201.59734 -19.21036 43.43496 1.000 30.61151 285 SER A O 1
ATOM 4462 N N . VAL B 1 306 ? 200.92285 -20.66378 45.02376 1.000 32.11964 286 VAL A N 1
ATOM 4463 C CA . VAL B 1 306 ? 202.11565 -20.43588 45.84032 1.000 31.60537 286 VAL A CA 1
ATOM 4464 C C . VAL B 1 306 ? 203.36891 -20.84028 45.07090 1.000 31.04955 286 VAL A C 1
ATOM 4465 O O . VAL B 1 306 ? 204.35502 -20.09342 45.01114 1.000 32.29309 286 VAL A O 1
ATOM 4469 N N . GLU B 1 307 ? 203.34106 -22.02893 44.46302 1.000 27.72591 287 GLU A N 1
ATOM 4470 C CA . GLU B 1 307 ? 204.47851 -22.49933 43.67933 1.000 27.28461 287 GLU A CA 1
ATOM 4471 C C . GLU B 1 307 ? 204.74452 -21.59176 42.47980 1.000 28.29095 287 GLU A C 1
ATOM 4472 O O . GLU B 1 307 ? 205.90237 -21.39097 42.08579 1.000 24.92253 287 GLU A O 1
ATOM 4478 N N . VAL B 1 308 ? 203.68525 -21.04772 41.87499 1.000 26.90602 288 VAL A N 1
ATOM 4479 C CA . VAL B 1 308 ? 203.86232 -20.17069 40.71686 1.000 25.65487 288 VAL A CA 1
ATOM 4480 C C . VAL B 1 308 ? 204.56313 -18.88052 41.12969 1.000 24.71441 288 VAL A C 1
ATOM 4481 O O . VAL B 1 308 ? 205.51421 -18.43221 40.47508 1.000 25.43861 288 VAL A O 1
ATOM 4485 N N . VAL B 1 309 ? 204.11437 -18.27202 42.22915 1.000 25.77898 289 VAL A N 1
ATOM 4486 C CA . VAL B 1 309 ? 204.73859 -17.04130 42.70085 1.000 25.33374 289 VAL A CA 1
ATOM 4487 C C . VAL B 1 309 ? 206.18231 -17.29777 43.12512 1.000 27.88245 289 VAL A C 1
ATOM 4488 O O . VAL B 1 309 ? 207.07440 -16.48207 42.85637 1.000 23.31476 289 VAL A O 1
ATOM 4492 N N . ASP B 1 310 ? 206.44360 -18.44010 43.77389 1.000 24.38979 290 ASP A N 1
ATOM 4493 C CA . ASP B 1 310 ? 207.82260 -18.76435 44.13971 1.000 29.16415 290 ASP A CA 1
ATOM 4494 C C . ASP B 1 310 ? 208.69672 -18.92346 42.90523 1.000 24.57743 290 ASP A C 1
ATOM 4495 O O . ASP B 1 310 ? 209.88041 -18.56493 42.92433 1.000 25.27523 290 ASP A O 1
ATOM 4500 N N . ALA B 1 311 ? 208.13323 -19.47743 41.82672 1.000 22.87650 291 ALA A N 1
ATOM 4501 C CA . ALA B 1 311 ? 208.87599 -19.59077 40.57815 1.000 24.95052 291 ALA A CA 1
ATOM 4502 C C . ALA B 1 311 ? 209.23408 -18.22292 40.01015 1.000 24.72092 291 ALA A C 1
ATOM 4503 O O . ALA B 1 311 ? 210.27275 -18.07438 39.35703 1.000 21.93472 291 ALA A O 1
ATOM 4505 N N . MET B 1 312 ? 208.39070 -17.21750 40.24081 1.000 23.46674 292 MET A N 1
ATOM 4506 C CA . MET B 1 312 ? 208.67541 -15.88716 39.71826 1.000 18.70273 292 MET A CA 1
ATOM 4507 C C . MET B 1 312 ? 209.85299 -15.25125 40.44423 1.000 22.48114 292 MET A C 1
ATOM 4508 O O . MET B 1 312 ? 210.75078 -14.69348 39.80775 1.000 24.89167 292 MET A O 1
ATOM 4513 N N . THR B 1 313 ? 209.87871 -15.32925 41.78093 1.000 23.48818 293 THR A N 1
ATOM 4514 C CA . THR B 1 313 ? 211.01528 -14.74205 42.48731 1.000 26.29792 293 THR A CA 1
ATOM 4515 C C . THR B 1 313 ? 212.28640 -15.53858 42.24627 1.000 22.64223 293 THR A C 1
ATOM 4516 O O . THR B 1 313 ? 213.37355 -14.95803 42.15631 1.000 20.82941 293 THR A O 1
ATOM 4520 N N . GLU B 1 314 ? 212.16979 -16.86043 42.11916 1.000 24.83678 294 GLU A N 1
ATOM 4521 C CA . GLU B 1 314 ? 213.33675 -17.66180 41.76836 1.000 23.55390 294 GLU A CA 1
ATOM 4522 C C . GLU B 1 314 ? 213.90713 -17.23278 40.42070 1.000 22.72105 294 GLU A C 1
ATOM 4523 O O . GLU B 1 314 ? 215.12727 -17.08065 40.27059 1.000 21.75102 294 GLU A O 1
ATOM 4529 N N . PHE B 1 315 ? 213.03697 -17.03183 39.42717 1.000 22.06862 295 PHE A N 1
ATOM 4530 C CA . PHE B 1 315 ? 213.50610 -16.64965 38.09832 1.000 17.67227 295 PHE A CA 1
ATOM 4531 C C . PHE B 1 315 ? 214.21768 -15.30631 38.13473 1.000 19.31129 295 PHE A C 1
ATOM 4532 O O . PHE B 1 315 ? 215.24523 -15.12190 37.47419 1.000 21.16465 295 PHE A O 1
ATOM 4540 N N . ILE B 1 316 ? 213.67506 -14.34905 38.88534 1.000 21.57299 296 ILE A N 1
ATOM 4541 C CA . ILE B 1 316 ? 214.29064 -13.02479 38.96383 1.000 21.00228 296 ILE A CA 1
ATOM 4542 C C . ILE B 1 316 ? 215.66648 -13.11663 39.62045 1.000 21.64081 296 ILE A C 1
ATOM 4543 O O . ILE B 1 316 ? 216.66389 -12.63525 39.07339 1.000 28.40816 296 ILE A O 1
ATOM 4548 N N . ARG B 1 317 ? 215.74993 -13.77682 40.78040 1.000 22.83913 297 ARG A N 1
ATOM 4549 C CA . ARG B 1 317 ? 217.03829 -13.92084 41.45978 1.000 20.70469 297 ARG A CA 1
ATOM 4550 C C . ARG B 1 317 ? 218.03488 -14.67837 40.59525 1.000 24.43114 297 ARG A C 1
ATOM 4551 O O . ARG B 1 317 ? 219.22054 -14.32697 40.53920 1.000 23.06155 297 ARG A O 1
ATOM 4559 N N . GLU B 1 318 ? 217.56452 -15.70947 39.89181 1.000 25.07253 298 GLU A N 1
ATOM 4560 C CA . GLU B 1 318 ? 218.44073 -16.49506 39.03331 1.000 24.02307 298 GLU A CA 1
ATOM 4561 C C . GLU B 1 318 ? 219.00429 -15.66026 37.88770 1.000 28.88646 298 GLU A C 1
ATOM 4562 O O . GLU B 1 318 ? 220.11508 -15.92603 37.42069 1.000 30.24367 298 GLU A O 1
ATOM 4568 N N . ASN B 1 319 ? 218.27231 -14.63607 37.43468 1.000 25.88794 299 ASN A N 1
ATOM 4569 C CA . ASN B 1 319 ? 218.70373 -13.81583 36.30413 1.000 30.62481 299 ASN A CA 1
ATOM 4570 C C . ASN B 1 319 ? 219.00084 -12.35733 36.64549 1.000 30.42387 299 ASN A C 1
ATOM 4571 O O . ASN B 1 319 ? 219.60180 -11.66363 35.81796 1.000 35.67654 299 ASN A O 1
ATOM 4576 N N . VAL B 1 320 ? 218.58017 -11.86302 37.80730 1.000 42.12933 300 VAL A N 1
ATOM 4577 C CA . VAL B 1 320 ? 218.79421 -10.45659 38.17269 1.000 33.94309 300 VAL A CA 1
ATOM 4578 C C . VAL B 1 320 ? 220.01568 -10.29611 39.04837 1.000 31.68302 300 VAL A C 1
ATOM 4579 O O . VAL B 1 320 ? 221.00211 -9.70752 38.60447 1.000 42.06073 300 VAL A O 1
#

Solvent-accessible surface area: 21974 Å² total; per-residue (Å²): 113,77,117,102,20,77,1,115,3,52,88,36,39,33,0,64,1,44,12,4,47,22,146,63,149,6,24,1,0,0,0,0,4,10,11,1,17,1,10,33,18,73,4,17,101,12,0,94,47,0,35,92,54,33,4,0,0,1,0,2,1,2,37,2,2,7,49,3,43,6,100,53,85,1,31,0,37,0,18,42,8,1,9,2,0,5,0,0,1,31,62,0,22,80,28,124,14,2,29,65,45,54,0,0,0,0,0,10,11,2,0,0,0,0,0,0,0,2,4,14,8,4,162,43,5,72,0,0,0,0,0,0,0,4,4,48,12,53,55,88,138,66,29,63,170,3,6,38,64,1,4,128,9,2,60,40,26,52,210,68,83,152,22,102,55,22,64,1,6,55,74,133,0,55,7,34,0,6,2,7,19,10,57,21,100,0,0,96,70,1,86,33,50,12,41,60,32,148,94,186,40,18,92,61,30,55,54,84,0,0,1,7,0,1,2,35,4,6,8,7,36,6,86,45,0,5,111,31,2,58,125,16,24,0,0,0,0,0,0,60,102,9,65,18,0,74,27,126,30,0,58,56,11,22,130,113,9,102,25,83,70,78,58,42,58,9,137,48,34,12,2,21,58,1,22,41,57,145,30,16,100,102,18,10,66,15,0,2,93,12,1,125,124,46,9,81,77,116,74,110,104,20,80,1,124,3,52,88,42,36,28,0,67,0,47,11,3,36,25,147,62,142,9,17,1,0,0,0,0,4,11,10,2,15,1,8,31,25,60,4,15,90,8,0,87,48,0,36,94,61,26,1,0,0,0,0,2,0,2,36,2,1,9,56,3,47,12,109,47,110,1,32,0,34,1,20,44,8,1,10,2,0,4,1,0,0,31,64,0,20,78,28,115,18,1,36,64,56,72,0,0,0,0,0,19,12,1,0,0,0,0,0,0,1,2,5,11,8,3,158,39,5,74,0,0,0,0,0,0,0,5,3,51,12,39,63,65,144,60,54,77,169,3,7,37,65,1,5,130,9,3,47,24,28,54,176,64,80,148,23,101,57,22,63,0,7,58,80,140,0,56,6,32,0,7,2,8,20,9,58,24,100,0,0,96,76,2,90,37,70,14,43,42,8,102,119,199,60,5,100,52,13,61,53,93,0,0,1,8,0,1,2,39,5,6,8,8,36,7,87,44,0,5,106,40,2,45,126,15,24,0,0,0,0,0,0,65,103,8,67,17,0,74,24,121,31,0,68,61,9,27,127,102,7,101,25,82,70,99,58,41,53,9,142,49,34,12,4,33,61,1,9,41,58,164,32,20,101,114,22,13,63,25,0,6,106,10,0,128,133,44,45

Secondary structure (DSSP, 8-state):
--EEEEEE-TTSPEEEEEEE--SSSEEEEEEE--TT--TTSSHHHHHHHHHHTT-EEEEE--TTSTTS--SSTT---HHHHHHHHHHHHHHHHHSTTEEEEEEEEEEETHHHHHHHHHHHH-TTEEEEEEES-------HHHHHHHHHHHHHHHHHHHTTPPPPEE-SS-TTS--TT--TTTTSHHHHHHHHHHHTTGGGT-TT----EETTHHHHHHH--HHHHHTT--SS-EEEEEETT-SSS-HHHHHHHHHH--SSEEEEEETT--TTTTTSSTTHHHHHHHHHHHHHHH-/--EEEEEE-TTSPEEEEEEE--SSSEEEEEEE--TT--TTSSHHHHHHHHHHTT-EEEEEEPTTSTTS--SSTT---HHHHHHHHHHHHHHHHTSTTEEEEEEEEEEETHHHHHHHHHHHH-TTEEEEEEES-------GGGHHHHHHHHHHHHHHHHTTPPPPEE-SS-TTS--TT--TTTTSHHHHHHHHHHHT--SSS-TT--S-EETTHHHHHHH--HHHHHTT--SS-EEEEEETT-SSS-HHHHHHHHHH--SSEEEEEETT--TTTTTSSTTHHHHHHHHHHHHHHH---

InterPro domains:
  IPR000073 Alpha/beta hydrolase fold-1 [PF00561] (48-170)
  IPR029058 Alpha/Beta hydrolase fold [G3DSA:3.40.50.1820] (26-311)
  IPR029058 Alpha/Beta hydrolase fold [SSF53474] (17-316)
  IPR051411 Polyketide transferase af380-like [PTHR47751] (22-316)

Organism: Beauveria bassiana (strain ARSEF 2860) (NCBI:txid655819)

Foldseek 3Di:
DWDWDWFAAPVGWIWIWTKLFEPAAAAEEEEEEAQLDAQQPPCVVLCVVCRVVPYTYIGIAFALHFPIHHPPHQQDQLQVSLRVVVRVLVVVCPDRRYPLLQYAYEYAACGLLSSLLNVLVDVSHQAGEYEAYAQAFADVVLPVVLVVVLVVQVVVVVVPDDFDKDQCADCQLADRRRAQQHNHPRSNVVVCVLVVVPDDRTPRRDRMHGSCSVVSNVPDRSLVSSLSNAEHEYEYEHEPAENGHPRVVVVVSQVNHNYHYYYHYQYPDYSSCSCHDPPNVVVSVVVVVSSCVRRPD/DWDWDWFAAPVGWIWIWTKLFEPAAAAEEEEEEAQLDAQVPPVVVLCVVCSVVTYTYIGTAFDLHFPIHHPPHQQDQLQVSLRVVVRVLVVQLPDRRYPQQQYAYEYAECGLLSSLLNVLVDVSHQAGEYEAYAQAFADPVLPVVLVVVLVVQVVVVVVPDDFDKDACQDCQLADRRRAQQHPHPRSNVVNVVLVCVCVVDRPRRDRMHGSCSVVSRVPDRSLVSSLSNAEHEYEYEHEPAANRHPVVNVVVSQVNHNYHYYYHYQYPDYSSCSCHDPCNVVVSVVVVVSSVVRD

Sequence (592 aa):
SFQVVECKTIDGIIIRGRFYAVDGKGPAIIMTPGFNCVKEMLLPDIAETFQSQGFNTYIIYDPRSIGDSDGSPKNLIIDPLQQAEDLADIVTHISSLPSVDSSKITLWGMSFGGTVSACAAAVDRRVKALVMMVCPILSFYQAEKRDKAFLQLIRDRQSQLRGNEPFMLPPFNSKGENPIGMAGSGGPGGIEAYGGFMGAVIDRGAPNFRNKIALQTYQKLAWWQPKEILKLVDKTPVLMVTPELDTMSPPEEQKAAFELFPQTKKFLEAKGKGHLTVLSGEGSVEVVDAMTEFIRENVAGSSFQVVECKTIDGIIIRGRFYAVDGKGPAIIMTPGFNCVKEMLLPDIAETFQSQGFNTYIYDPRSIGDSDGSPKNLIDPLQQAEDLADIVTHISSLPSVDSSKITLWGMSFGGTVSACAAAVDRRVKALVMVCPILSFYQAEKRDKAFLQLIRDRQSQLRGNEPFMLPPFNSKGENPIGMAGSGGPGGIEAYGFMGAVIDRGAPNFRNKIALQTYQKLAWWQPKEILKLVDKTPVLMVTPELDTMSPPEEQKAAFELFPQTKKFLEAKGKGHLTVLSGEGSVEVVDAMTEFIRENV